Protein AF-0000000075644789 (afdb_homodimer)

Radius of gyration: 30.97 Å; Cα contacts (8 Å, |Δi|>4): 787; chains: 2; bounding box: 62×90×61 Å

Nearest PDB structures (foldseek):
  7mto-assembly1_A-2  TM=7.133E-01  e=7.601E-10  Homo sapiens
  5day-assembly1_A  TM=6.986E-01  e=4.127E-08  Arabidopsis thaliana
  6jqv-assembly1_A  TM=7.236E-01  e=5.049E-07  Arabidopsis thaliana
  7c7x-assembly1_F  TM=6.846E-01  e=8.135E-07  Arabidopsis thaliana
  5day-assembly1_B  TM=6.355E-01  e=7.220E-07  Arabidopsis thaliana

Solvent-accessible surface area (backbone atoms only — not comparable to full-atom values): 29144 Å² total; per-residue (Å²): 92,59,66,20,50,55,41,39,48,53,44,15,69,44,58,64,29,33,19,46,43,51,40,26,42,48,38,50,46,52,52,51,51,51,51,51,50,51,51,52,52,51,51,52,51,53,49,49,52,49,52,50,50,52,50,51,49,36,29,34,39,66,22,78,41,65,72,51,77,88,40,40,39,78,79,47,68,79,67,51,79,65,79,52,40,78,48,73,68,15,41,82,40,46,53,40,47,22,39,57,61,40,87,74,46,40,84,38,54,39,79,82,42,46,70,61,38,45,37,35,55,43,69,49,75,43,77,54,44,84,94,60,33,39,38,30,39,39,40,32,35,53,93,59,86,47,39,75,61,47,62,51,42,38,35,40,35,29,54,53,71,39,77,78,46,73,44,37,37,87,78,54,53,31,90,94,39,48,61,49,81,73,30,85,64,31,45,69,42,72,23,38,57,64,73,61,76,54,92,47,64,68,58,29,50,51,52,50,51,54,51,46,50,53,54,48,43,41,63,72,45,43,56,79,36,35,59,44,32,50,60,47,44,89,58,94,68,86,46,72,66,63,50,51,53,49,50,35,14,48,61,49,40,79,78,72,48,74,66,54,48,52,50,52,38,48,49,61,70,67,102,92,60,68,20,50,54,43,39,47,53,44,16,69,44,57,65,34,36,18,47,41,49,41,23,42,49,36,51,46,53,51,53,53,50,50,52,52,52,52,53,52,51,52,52,50,52,51,50,52,48,52,51,50,52,50,51,48,37,29,34,38,63,22,78,41,65,71,52,79,88,42,41,40,78,82,48,67,79,68,51,78,65,79,52,42,76,44,75,46,25,40,84,41,48,55,40,47,24,40,56,60,38,87,74,47,40,84,39,54,41,79,81,43,46,70,61,37,44,38,36,54,43,68,48,76,43,76,53,44,83,95,60,33,37,38,31,41,39,39,32,35,52,93,59,87,46,38,73,62,48,64,50,42,36,37,38,36,30,54,55,70,38,75,79,46,72,46,36,36,86,77,54,53,32,92,94,39,48,62,48,82,75,30,86,67,30,44,69,43,72,24,36,59,63,70,59,76,52,91,48,64,69,59,30,51,50,52,52,50,54,51,46,50,52,53,47,43,41,63,71,45,42,55,81,35,36,58,44,33,52,60,46,44,91,59,92,68,87,46,71,67,62,52,49,55,48,51,36,13,46,62,50,39,76,80,74,47,73,67,57,50,52,49,52,36,47,50,62,69,69,101

Organism: Culex quinquefasciatus (NCBI:txid7176)

pLDDT: mean 86.49, std 12.91, range [35.34, 98.69]

Structure (mmCIF, N/CA/C/O backbone):
data_AF-0000000075644789-model_v1
#
loop_
_entity.id
_entity.type
_entity.pdbx_description
1 polymer 'Nucleosome assembly protein'
#
loop_
_atom_site.group_PDB
_atom_site.id
_atom_site.type_symbol
_atom_site.label_atom_id
_atom_site.label_alt_id
_atom_site.label_comp_id
_atom_site.label_asym_id
_atom_site.label_entity_id
_atom_site.label_seq_id
_atom_site.pdbx_PDB_ins_code
_atom_site.Cartn_x
_atom_site.Cartn_y
_atom_site.Cartn_z
_atom_site.occupancy
_atom_site.B_iso_or_equiv
_atom_site.auth_seq_id
_atom_site.auth_comp_id
_atom_site.auth_asym_id
_atom_site.auth_atom_id
_atom_site.pdbx_PDB_model_num
ATOM 1 N N . MET A 1 1 ? 7.707 -31.969 5.105 1 61.94 1 MET A N 1
ATOM 2 C CA . MET A 1 1 ? 9.008 -32.469 4.676 1 61.94 1 MET A CA 1
ATOM 3 C C . MET A 1 1 ? 8.859 -33.688 3.773 1 61.94 1 MET A C 1
ATOM 5 O O . MET A 1 1 ? 9.602 -33.844 2.799 1 61.94 1 MET A O 1
ATOM 9 N N . GLU A 1 2 ? 7.863 -34.5 4.125 1 62 2 GLU A N 1
ATOM 10 C CA . GLU A 1 2 ? 7.695 -35.656 3.277 1 62 2 GLU A CA 1
ATOM 11 C C . GLU A 1 2 ? 7.336 -35.281 1.848 1 62 2 GLU A C 1
ATOM 13 O O . GLU A 1 2 ? 7.871 -35.844 0.89 1 62 2 GLU A O 1
ATOM 18 N N . SER A 1 3 ? 6.465 -34.25 1.829 1 75.19 3 SER A N 1
ATOM 19 C CA . SER A 1 3 ? 6.047 -33.812 0.506 1 75.19 3 SER A CA 1
ATOM 20 C C . SER A 1 3 ? 7.211 -33.188 -0.258 1 75.19 3 SER A C 1
ATOM 22 O O . SER A 1 3 ? 7.355 -33.406 -1.464 1 75.19 3 SER A O 1
ATOM 24 N N . LYS A 1 4 ? 8.125 -32.625 0.445 1 82 4 LYS A N 1
ATOM 25 C CA . LYS A 1 4 ? 9.297 -32 -0.179 1 82 4 LYS A CA 1
ATOM 26 C C . LYS A 1 4 ? 10.258 -33.062 -0.702 1 82 4 LYS A C 1
ATOM 28 O O . LYS A 1 4 ? 10.758 -32.969 -1.824 1 82 4 LYS A O 1
ATOM 33 N N . ILE A 1 5 ? 10.383 -34.031 0.135 1 81.81 5 ILE A N 1
ATOM 34 C CA . ILE A 1 5 ? 11.312 -35.094 -0.232 1 81.81 5 ILE A CA 1
ATOM 35 C C . ILE A 1 5 ? 10.797 -35.844 -1.461 1 81.81 5 ILE A C 1
ATOM 37 O O . ILE A 1 5 ? 11.547 -36.094 -2.396 1 81.81 5 ILE A O 1
ATOM 41 N N . THR A 1 6 ? 9.539 -36.156 -1.434 1 86.5 6 THR A N 1
ATOM 42 C CA . THR A 1 6 ? 8.93 -36.844 -2.57 1 86.5 6 THR A CA 1
ATOM 43 C C . THR A 1 6 ? 9.062 -36 -3.836 1 86.5 6 THR A C 1
ATOM 45 O O . THR A 1 6 ? 9.375 -36.531 -4.906 1 86.5 6 THR A O 1
ATOM 48 N N . GLN A 1 7 ? 8.883 -34.75 -3.682 1 89.69 7 GLN A N 1
ATOM 49 C CA . GLN A 1 7 ? 8.977 -33.844 -4.82 1 89.69 7 GLN A CA 1
ATOM 50 C C . GLN A 1 7 ? 10.406 -33.781 -5.34 1 89.69 7 GLN A C 1
ATOM 52 O O . GLN A 1 7 ? 10.641 -33.781 -6.551 1 89.69 7 GLN A O 1
ATOM 57 N N . LEU A 1 8 ? 11.352 -33.688 -4.496 1 88.81 8 LEU A N 1
ATOM 58 C CA . LEU A 1 8 ? 12.75 -33.594 -4.902 1 88.81 8 LEU A CA 1
ATOM 59 C C . LEU A 1 8 ? 13.211 -34.875 -5.59 1 88.81 8 LEU A C 1
ATOM 61 O O . LEU A 1 8 ? 14.016 -34.844 -6.527 1 88.81 8 LEU A O 1
ATOM 65 N N . LYS A 1 9 ? 12.641 -35.938 -5.113 1 89.12 9 LYS A N 1
ATOM 66 C CA . LYS A 1 9 ? 12.938 -37.219 -5.781 1 89.12 9 LYS A CA 1
ATOM 67 C C . LYS A 1 9 ? 12.391 -37.219 -7.203 1 89.12 9 LYS A C 1
ATOM 69 O O . LYS A 1 9 ? 13.055 -37.688 -8.125 1 89.12 9 LYS A O 1
ATOM 74 N N . ARG A 1 10 ? 11.234 -36.75 -7.277 1 91.62 10 ARG A N 1
ATOM 75 C CA . ARG A 1 10 ? 10.625 -36.656 -8.602 1 91.62 10 ARG A CA 1
ATOM 76 C C . ARG A 1 10 ? 11.453 -35.75 -9.523 1 91.62 10 ARG A C 1
ATOM 78 O O . ARG A 1 10 ? 11.703 -36.094 -10.68 1 91.62 10 ARG A O 1
ATOM 85 N N . ILE A 1 11 ? 11.914 -34.75 -9.055 1 91 11 ILE A N 1
ATOM 86 C CA . ILE A 1 11 ? 12.711 -33.812 -9.836 1 91 11 ILE A CA 1
ATOM 87 C C . ILE A 1 11 ? 14.023 -34.469 -10.266 1 91 11 ILE A C 1
ATOM 89 O O . ILE A 1 11 ? 14.453 -34.312 -11.406 1 91 11 ILE A O 1
ATOM 93 N N . ALA A 1 12 ? 14.578 -35.188 -9.398 1 89.5 12 ALA A N 1
ATOM 94 C CA . ALA A 1 12 ? 15.844 -35.844 -9.688 1 89.5 12 ALA A CA 1
ATOM 95 C C . ALA A 1 12 ? 15.688 -36.844 -10.82 1 89.5 12 ALA A C 1
ATOM 97 O O . ALA A 1 12 ? 16.656 -37.156 -11.531 1 89.5 12 ALA A O 1
ATOM 98 N N . SER A 1 13 ? 14.484 -37.344 -10.945 1 90.88 13 SER A N 1
ATOM 99 C CA . SER A 1 13 ? 14.242 -38.375 -11.945 1 90.88 13 SER A CA 1
ATOM 100 C C . SER A 1 13 ? 13.938 -37.781 -13.312 1 90.88 13 SER A C 1
ATOM 102 O O . SER A 1 13 ? 13.883 -38.469 -14.312 1 90.88 13 SER A O 1
ATOM 104 N N . LEU A 1 14 ? 13.742 -36.531 -13.398 1 89.62 14 LEU A N 1
ATOM 105 C CA . LEU A 1 14 ? 13.414 -35.844 -14.648 1 89.62 14 LEU A CA 1
ATOM 106 C C . LEU A 1 14 ? 14.648 -35.719 -15.539 1 89.62 14 LEU A C 1
ATOM 108 O O . LEU A 1 14 ? 15.781 -35.844 -15.062 1 89.62 14 LEU A O 1
ATOM 112 N N . PRO A 1 15 ? 14.391 -35.562 -16.891 1 88.06 15 PRO A N 1
ATOM 113 C CA . PRO A 1 15 ? 15.516 -35.344 -17.797 1 88.06 15 PRO A CA 1
ATOM 114 C C . PRO A 1 15 ? 16.344 -34.094 -17.422 1 88.06 15 PRO A C 1
ATOM 116 O O . PRO A 1 15 ? 15.82 -33.156 -16.812 1 88.06 15 PRO A O 1
ATOM 119 N N . ALA A 1 16 ? 17.578 -34.094 -17.781 1 84.62 16 ALA A N 1
ATOM 120 C CA . ALA A 1 16 ? 18.547 -33.094 -17.391 1 84.62 16 ALA A CA 1
ATOM 121 C C . ALA A 1 16 ? 18.078 -31.688 -17.812 1 84.62 16 ALA A C 1
ATOM 123 O O . ALA A 1 16 ? 18.281 -30.719 -17.078 1 84.62 16 ALA A O 1
ATOM 124 N N . ASN A 1 17 ? 17.516 -31.594 -19 1 86.12 17 ASN A N 1
ATOM 125 C CA . ASN A 1 17 ? 17.078 -30.297 -19.484 1 86.12 17 ASN A CA 1
ATOM 126 C C . ASN A 1 17 ? 15.945 -29.734 -18.609 1 86.12 17 ASN A C 1
ATOM 128 O O . ASN A 1 17 ? 15.891 -28.531 -18.359 1 86.12 17 ASN A O 1
ATOM 132 N N . ILE A 1 18 ? 15.07 -30.625 -18.141 1 91.62 18 ILE A N 1
ATOM 133 C CA . ILE A 1 18 ? 13.969 -30.188 -17.297 1 91.62 18 ILE A CA 1
ATOM 134 C C . ILE A 1 18 ? 14.492 -29.812 -15.914 1 91.62 18 ILE A C 1
ATOM 136 O O . ILE A 1 18 ? 14.047 -28.812 -15.328 1 91.62 18 ILE A O 1
ATOM 140 N N . ARG A 1 19 ? 15.445 -30.516 -15.359 1 90.62 19 ARG A N 1
ATOM 141 C CA . ARG A 1 19 ? 16.062 -30.188 -14.086 1 90.62 19 ARG A CA 1
ATOM 142 C C . ARG A 1 19 ? 16.734 -28.828 -14.133 1 90.62 19 ARG A C 1
ATOM 144 O O . ARG A 1 19 ? 16.672 -28.062 -13.172 1 90.62 19 ARG A O 1
ATOM 151 N N . THR A 1 20 ? 17.344 -28.578 -15.258 1 88.81 20 THR A N 1
ATOM 152 C CA . THR A 1 20 ? 17.984 -27.281 -15.445 1 88.81 20 THR A CA 1
ATOM 153 C C . THR A 1 20 ? 16.938 -26.156 -15.414 1 88.81 20 THR A C 1
ATOM 155 O O . THR A 1 20 ? 17.188 -25.094 -14.844 1 88.81 20 THR A O 1
ATOM 158 N N . ASN A 1 21 ? 15.812 -26.422 -16.109 1 92.94 21 ASN A N 1
ATOM 159 C CA . ASN A 1 21 ? 14.719 -25.453 -16.078 1 92.94 21 ASN A CA 1
ATOM 160 C C . ASN A 1 21 ? 14.242 -25.188 -14.648 1 92.94 21 ASN A C 1
ATOM 162 O O . ASN A 1 21 ? 13.992 -24.047 -14.273 1 92.94 21 ASN A O 1
ATOM 166 N N . VAL A 1 22 ? 14.172 -26.266 -13.852 1 93.94 22 VAL A N 1
ATOM 167 C CA . VAL A 1 22 ? 13.719 -26.125 -12.477 1 93.94 22 VAL A CA 1
ATOM 168 C C . VAL A 1 22 ? 14.75 -25.344 -11.672 1 93.94 22 VAL A C 1
ATOM 170 O O . VAL A 1 22 ? 14.383 -24.484 -10.859 1 93.94 22 VAL A O 1
ATOM 173 N N . ALA A 1 23 ? 15.984 -25.609 -11.883 1 91.69 23 ALA A N 1
ATOM 174 C CA . ALA A 1 23 ? 17.047 -24.859 -11.211 1 91.69 23 ALA A CA 1
ATOM 175 C C . ALA A 1 23 ? 16.969 -23.375 -11.562 1 91.69 23 ALA A C 1
ATOM 177 O O . ALA A 1 23 ? 17.156 -22.516 -10.695 1 91.69 23 ALA A O 1
ATOM 178 N N . ALA A 1 24 ? 16.734 -23.109 -12.812 1 93.5 24 ALA A N 1
ATOM 179 C CA . ALA A 1 24 ? 16.594 -21.734 -13.258 1 93.5 24 ALA A CA 1
ATOM 180 C C . ALA A 1 24 ? 15.406 -21.047 -12.562 1 93.5 24 ALA A C 1
ATOM 182 O O . ALA A 1 24 ? 15.492 -19.875 -12.18 1 93.5 24 ALA A O 1
ATOM 183 N N . LEU A 1 25 ? 14.297 -21.781 -12.414 1 96.25 25 LEU A N 1
ATOM 184 C CA . LEU A 1 25 ? 13.117 -21.25 -11.734 1 96.25 25 LEU A CA 1
ATOM 185 C C . LEU A 1 25 ? 13.438 -20.938 -10.273 1 96.25 25 LEU A C 1
ATOM 187 O O . LEU A 1 25 ? 12.961 -19.938 -9.734 1 96.25 25 LEU A O 1
ATOM 191 N N . ARG A 1 26 ? 14.211 -21.766 -9.711 1 93.62 26 ARG A N 1
ATOM 192 C CA . ARG A 1 26 ? 14.602 -21.547 -8.32 1 93.62 26 ARG A CA 1
ATOM 193 C C . ARG A 1 26 ? 15.391 -20.25 -8.172 1 93.62 26 ARG A C 1
ATOM 195 O O . ARG A 1 26 ? 15.125 -19.453 -7.266 1 93.62 26 ARG A O 1
ATOM 202 N N . LYS A 1 27 ? 16.375 -20.094 -9.016 1 93.19 27 LYS A N 1
ATOM 203 C CA . LYS A 1 27 ? 17.156 -18.844 -8.969 1 93.19 27 LYS A CA 1
ATOM 204 C C . LYS A 1 27 ? 16.266 -17.641 -9.203 1 93.19 27 LYS A C 1
ATOM 206 O O . LYS A 1 27 ? 16.391 -16.625 -8.516 1 93.19 27 LYS A O 1
ATOM 211 N N . LEU A 1 28 ? 15.422 -17.766 -10.18 1 95.75 28 LEU A N 1
ATOM 212 C CA . LEU A 1 28 ? 14.484 -16.688 -10.477 1 95.75 28 LEU A CA 1
ATOM 213 C C . LEU A 1 28 ? 13.641 -16.359 -9.258 1 95.75 28 LEU A C 1
ATOM 215 O O . LEU A 1 28 ? 13.422 -15.18 -8.945 1 95.75 28 LEU A O 1
ATOM 219 N N . HIS A 1 29 ? 13.148 -17.359 -8.562 1 94.5 29 HIS A N 1
ATOM 220 C CA . HIS A 1 29 ? 12.352 -17.156 -7.355 1 94.5 29 HIS A CA 1
ATOM 221 C C . HIS A 1 29 ? 13.156 -16.438 -6.281 1 94.5 29 HIS A C 1
ATOM 223 O O . HIS A 1 29 ? 12.633 -15.531 -5.613 1 94.5 29 HIS A O 1
ATOM 229 N N . LEU A 1 30 ? 14.375 -16.797 -6.09 1 91.88 30 LEU A N 1
ATOM 230 C CA . LEU A 1 30 ? 15.227 -16.141 -5.102 1 91.88 30 LEU A CA 1
ATOM 231 C C . LEU A 1 30 ? 15.391 -14.664 -5.434 1 91.88 30 LEU A C 1
ATOM 233 O O . LEU A 1 30 ? 15.398 -13.82 -4.535 1 91.88 30 LEU A O 1
ATOM 237 N N . ASP A 1 31 ? 15.539 -14.391 -6.703 1 92.44 31 ASP A N 1
ATOM 238 C CA . ASP A 1 31 ? 15.633 -13 -7.137 1 92.44 31 ASP A CA 1
ATOM 239 C C . ASP A 1 31 ? 14.344 -12.234 -6.812 1 92.44 31 ASP A C 1
ATOM 241 O O . ASP A 1 31 ? 14.398 -11.078 -6.387 1 92.44 31 ASP A O 1
ATOM 245 N N . MET A 1 32 ? 13.234 -12.875 -7.012 1 93.38 32 MET A N 1
ATOM 246 C CA . MET A 1 32 ? 11.945 -12.258 -6.727 1 93.38 32 MET A CA 1
ATOM 247 C C . MET A 1 32 ? 11.805 -11.961 -5.234 1 93.38 32 MET A C 1
ATOM 249 O O . MET A 1 32 ? 11.336 -10.883 -4.855 1 93.38 32 MET A O 1
ATOM 253 N N . VAL A 1 33 ? 12.188 -12.867 -4.406 1 91.81 33 VAL A N 1
ATOM 254 C CA . VAL A 1 33 ? 12.117 -12.711 -2.957 1 91.81 33 VAL A CA 1
ATOM 255 C C . VAL A 1 33 ? 13.023 -11.562 -2.512 1 91.81 33 VAL A C 1
ATOM 257 O O . VAL A 1 33 ? 12.633 -10.75 -1.665 1 91.81 33 VAL A O 1
ATOM 260 N N . ASP A 1 34 ? 14.164 -11.508 -3.068 1 91.56 34 ASP A N 1
ATOM 261 C CA . ASP A 1 34 ? 15.109 -10.445 -2.738 1 91.56 34 ASP A CA 1
ATOM 262 C C . ASP A 1 34 ? 14.562 -9.078 -3.135 1 91.56 34 ASP A C 1
ATOM 264 O O . ASP A 1 34 ? 14.734 -8.102 -2.404 1 91.56 34 ASP A O 1
ATOM 268 N N . ASN A 1 35 ? 14 -9.062 -4.305 1 92.5 35 ASN A N 1
ATOM 269 C CA . ASN A 1 35 ? 13.391 -7.816 -4.754 1 92.5 35 ASN A CA 1
ATOM 270 C C . ASN A 1 35 ? 12.266 -7.383 -3.828 1 92.5 35 ASN A C 1
ATOM 272 O O . ASN A 1 35 ? 12.117 -6.195 -3.535 1 92.5 35 ASN A O 1
ATOM 276 N N . ASP A 1 36 ? 11.492 -8.305 -3.389 1 91.25 36 ASP A N 1
ATOM 277 C CA . ASP A 1 36 ? 10.398 -7.992 -2.473 1 91.25 36 ASP A CA 1
ATOM 278 C C . ASP A 1 36 ? 10.938 -7.48 -1.136 1 91.25 36 ASP A C 1
ATOM 280 O O . ASP A 1 36 ? 10.375 -6.543 -0.556 1 91.25 36 ASP A O 1
ATOM 284 N N . ARG A 1 37 ? 11.961 -8.117 -0.638 1 91.19 37 ARG A N 1
ATOM 285 C CA . ARG A 1 37 ? 12.594 -7.672 0.599 1 91.19 37 ARG A CA 1
ATOM 286 C C . ARG A 1 37 ? 13.125 -6.25 0.462 1 91.19 37 ARG A C 1
ATOM 288 O O . ARG A 1 37 ? 12.953 -5.426 1.365 1 91.19 37 ARG A O 1
ATOM 295 N N . ARG A 1 38 ? 13.797 -5.961 -0.633 1 90.88 38 ARG A N 1
ATOM 296 C CA . ARG A 1 38 ? 14.328 -4.629 -0.908 1 90.88 38 ARG A CA 1
ATOM 297 C C . ARG A 1 38 ? 13.203 -3.596 -0.949 1 90.88 38 ARG A C 1
ATOM 299 O O . ARG A 1 38 ? 13.352 -2.492 -0.419 1 90.88 38 ARG A O 1
ATOM 306 N N . LYS A 1 39 ? 12.07 -3.959 -1.602 1 90.75 39 LYS A N 1
ATOM 307 C CA . LYS A 1 39 ? 10.906 -3.082 -1.654 1 90.75 39 LYS A CA 1
ATOM 308 C C . LYS A 1 39 ? 10.406 -2.746 -0.252 1 90.75 39 LYS A C 1
ATOM 310 O O . LYS A 1 39 ? 10.18 -1.579 0.069 1 90.75 39 LYS A O 1
ATOM 315 N N . ASN A 1 40 ? 10.289 -3.752 0.599 1 90.75 40 ASN A N 1
ATOM 316 C CA . ASN A 1 40 ? 9.781 -3.557 1.952 1 90.75 40 ASN A CA 1
ATOM 317 C C . ASN A 1 40 ? 10.727 -2.707 2.793 1 90.75 40 ASN A C 1
ATOM 319 O O . ASN A 1 40 ? 10.289 -1.842 3.551 1 90.75 40 ASN A O 1
ATOM 323 N N . GLU A 1 41 ? 11.969 -2.945 2.65 1 91.88 41 GLU A N 1
ATOM 324 C CA . GLU A 1 41 ? 12.969 -2.176 3.385 1 91.88 41 GLU A CA 1
ATOM 325 C C . GLU A 1 41 ? 12.953 -0.709 2.965 1 91.88 41 GLU A C 1
ATOM 327 O O . GLU A 1 41 ? 13.016 0.185 3.811 1 91.88 41 GLU A O 1
ATOM 332 N N . LEU A 1 42 ? 12.938 -0.531 1.748 1 90.06 42 LEU A N 1
ATOM 333 C CA . LEU A 1 42 ? 12.906 0.832 1.227 1 90.06 42 LEU A CA 1
ATOM 334 C C . LEU A 1 42 ? 11.641 1.557 1.679 1 90.06 42 LEU A C 1
ATOM 336 O O . LEU A 1 42 ? 11.695 2.732 2.045 1 90.06 42 LEU A O 1
ATOM 340 N N . GLU A 1 43 ? 10.484 0.861 1.665 1 89 43 GLU A N 1
ATOM 341 C CA . GLU A 1 43 ? 9.227 1.454 2.123 1 89 43 GLU A CA 1
ATOM 342 C C . GLU A 1 43 ? 9.305 1.828 3.602 1 89 43 GLU A C 1
ATOM 344 O O . GLU A 1 43 ? 8.812 2.883 4.004 1 89 43 GLU A O 1
ATOM 349 N N . LEU A 1 44 ? 9.906 1.016 4.355 1 90.88 44 LEU A N 1
ATOM 350 C CA . LEU A 1 44 ? 10.07 1.292 5.777 1 90.88 44 LEU A CA 1
ATOM 351 C C . LEU A 1 44 ? 10.969 2.51 5.992 1 90.88 44 LEU A C 1
ATOM 353 O O . LEU A 1 44 ? 10.664 3.365 6.828 1 90.88 44 LEU A O 1
ATOM 357 N N . ASP A 1 45 ? 12.023 2.584 5.242 1 92.88 45 ASP A N 1
ATOM 358 C CA . ASP A 1 45 ? 12.945 3.711 5.355 1 92.88 45 ASP A CA 1
ATOM 359 C C . ASP A 1 45 ? 12.258 5.02 4.977 1 92.88 45 ASP A C 1
ATOM 361 O O . ASP A 1 45 ? 12.414 6.031 5.66 1 92.88 45 ASP A O 1
ATOM 365 N N . LEU A 1 46 ? 11.539 4.98 3.943 1 91.88 46 LEU A N 1
ATOM 366 C CA . LEU A 1 46 ? 10.867 6.191 3.477 1 91.88 46 LEU A CA 1
ATOM 367 C C . LEU A 1 46 ? 9.773 6.609 4.445 1 91.88 46 LEU A C 1
ATOM 369 O O . LEU A 1 46 ? 9.531 7.805 4.645 1 91.88 46 LEU A O 1
ATOM 373 N N . ARG A 1 47 ? 9.125 5.695 5.035 1 90.5 47 ARG A N 1
ATOM 374 C CA . ARG A 1 47 ? 8.141 5.996 6.07 1 90.5 47 ARG A CA 1
ATOM 375 C C . ARG A 1 47 ? 8.797 6.676 7.27 1 90.5 47 ARG A C 1
ATOM 377 O O . ARG A 1 47 ? 8.258 7.641 7.812 1 90.5 47 ARG A O 1
ATOM 384 N N . ARG A 1 48 ? 9.922 6.156 7.66 1 94.06 48 ARG A N 1
ATOM 385 C CA . ARG A 1 48 ? 10.664 6.758 8.766 1 94.06 48 ARG A CA 1
ATOM 386 C C . ARG A 1 48 ? 11.07 8.188 8.43 1 94.06 48 ARG A C 1
ATOM 388 O O . ARG A 1 48 ? 10.953 9.086 9.273 1 94.06 48 ARG A O 1
ATOM 395 N N . LEU A 1 49 ? 11.516 8.375 7.242 1 94.38 49 LEU A N 1
ATOM 396 C CA . LEU A 1 49 ? 11.891 9.719 6.809 1 94.38 49 LEU A CA 1
ATOM 397 C C . LEU A 1 49 ? 10.695 10.664 6.855 1 94.38 49 LEU A C 1
ATOM 399 O O . LEU A 1 49 ? 10.836 11.82 7.242 1 94.38 49 LEU A O 1
ATOM 403 N N . TYR A 1 50 ? 9.562 10.172 6.445 1 94.25 50 TYR A N 1
ATOM 404 C CA . TYR A 1 50 ? 8.344 10.969 6.5 1 94.25 50 TYR A CA 1
ATOM 405 C C . TYR A 1 50 ? 8 11.344 7.934 1 94.25 50 TYR A C 1
ATOM 407 O O . TYR A 1 50 ? 7.695 12.508 8.227 1 94.25 50 TYR A O 1
ATOM 415 N N . GLU A 1 51 ? 8.07 10.406 8.773 1 94.25 51 GLU A N 1
ATOM 416 C CA . GLU A 1 51 ? 7.781 10.648 10.188 1 94.25 51 GLU A CA 1
ATOM 417 C C . GLU A 1 51 ? 8.75 11.672 10.773 1 94.25 51 GLU A C 1
ATOM 419 O O . GLU A 1 51 ? 8.344 12.555 11.531 1 94.25 51 GLU A O 1
ATOM 424 N N . ASP A 1 52 ? 9.984 11.555 10.438 1 96.62 52 ASP A N 1
ATOM 425 C CA . ASP A 1 52 ? 11 12.5 10.891 1 96.62 52 ASP A CA 1
ATOM 426 C C . ASP A 1 52 ? 10.695 13.914 10.391 1 96.62 52 ASP A C 1
ATOM 428 O O . ASP A 1 52 ? 10.875 14.891 11.125 1 96.62 52 ASP A O 1
ATOM 432 N N . SER A 1 53 ? 10.273 13.945 9.195 1 96.75 53 SER A N 1
ATOM 433 C CA . SER A 1 53 ? 9.938 15.242 8.609 1 96.75 53 SER A CA 1
ATOM 434 C C . SER A 1 53 ? 8.742 15.867 9.312 1 96.75 53 SER A C 1
ATOM 436 O O . SER A 1 53 ? 8.711 17.078 9.547 1 96.75 53 SER A O 1
ATOM 438 N N . CYS A 1 54 ? 7.785 15.086 9.617 1 96.81 54 CYS A N 1
ATOM 439 C CA . CYS A 1 54 ? 6.625 15.586 10.344 1 96.81 54 CYS A CA 1
ATOM 440 C C . CYS A 1 54 ? 7.02 16.094 11.727 1 96.81 54 CYS A C 1
ATOM 442 O O . CYS A 1 54 ? 6.531 17.125 12.18 1 96.81 54 CYS A O 1
ATOM 444 N N . GLU A 1 55 ? 7.906 15.352 12.344 1 97.12 55 GLU A N 1
ATOM 445 C CA . GLU A 1 55 ? 8.391 15.773 13.656 1 97.12 55 GLU A CA 1
ATOM 446 C C . GLU A 1 55 ? 9.172 17.078 13.555 1 97.12 55 GLU A C 1
ATOM 448 O O . GLU A 1 55 ? 9.008 17.969 14.391 1 97.12 55 GLU A O 1
ATOM 453 N N . LYS A 1 56 ? 10.016 17.188 12.633 1 97.12 56 LYS A N 1
ATOM 454 C CA . LYS A 1 56 ? 10.758 18.422 12.414 1 97.12 56 LYS A CA 1
ATOM 455 C C . LYS A 1 56 ? 9.812 19.578 12.141 1 97.12 56 LYS A C 1
ATOM 457 O O . LYS A 1 56 ? 10.039 20.703 12.625 1 97.12 56 LYS A O 1
ATOM 462 N N . ARG A 1 57 ? 8.766 19.344 11.344 1 97.94 57 ARG A N 1
ATOM 463 C CA . ARG A 1 57 ? 7.754 20.359 11.102 1 97.94 57 ARG A CA 1
ATOM 464 C C . ARG A 1 57 ? 7.133 20.844 12.414 1 97.94 57 ARG A C 1
ATOM 466 O O . ARG A 1 57 ? 7.02 22.047 12.656 1 97.94 57 ARG A O 1
ATOM 473 N N . ARG A 1 58 ? 6.762 19.906 13.219 1 97.44 58 ARG A N 1
ATOM 474 C CA . ARG A 1 58 ? 6.191 20.219 14.523 1 97.44 58 ARG A CA 1
ATOM 475 C C . ARG A 1 58 ? 7.145 21.094 15.336 1 97.44 58 ARG A C 1
ATOM 477 O O . ARG A 1 58 ? 6.727 22.094 15.938 1 97.44 58 ARG A O 1
ATOM 484 N N . GLN A 1 59 ? 8.383 20.781 15.367 1 96.75 59 GLN A N 1
ATOM 485 C CA . GLN A 1 59 ? 9.383 21.5 16.156 1 96.75 59 GLN A CA 1
ATOM 486 C C . GLN A 1 59 ? 9.57 22.922 15.641 1 96.75 59 GLN A C 1
ATOM 488 O O . GLN A 1 59 ? 9.703 23.859 16.422 1 96.75 59 GLN A O 1
ATOM 493 N N . ILE A 1 60 ? 9.57 23.094 14.383 1 95.94 60 ILE A N 1
ATOM 494 C CA . ILE A 1 60 ? 9.703 24.422 13.797 1 95.94 60 ILE A CA 1
ATOM 495 C C . ILE A 1 60 ? 8.461 25.25 14.109 1 95.94 60 ILE A C 1
ATOM 497 O O . ILE A 1 60 ? 8.562 26.406 14.508 1 95.94 60 ILE A O 1
ATOM 501 N N . VAL A 1 61 ? 7.348 24.656 13.953 1 96.75 61 VAL A N 1
ATOM 502 C CA . VAL A 1 61 ? 6.078 25.344 14.164 1 96.75 61 VAL A CA 1
ATOM 503 C C . VAL A 1 61 ? 5.953 25.766 15.625 1 96.75 61 VAL A C 1
ATOM 505 O O . VAL A 1 61 ? 5.473 26.875 15.914 1 96.75 61 VAL A O 1
ATOM 508 N N . THR A 1 62 ? 6.422 24.938 16.531 1 95.25 62 THR A N 1
ATOM 509 C CA . THR A 1 62 ? 6.285 25.219 17.953 1 95.25 62 THR A CA 1
ATOM 510 C C . THR A 1 62 ? 7.426 26.109 18.438 1 95.25 62 THR A C 1
ATOM 512 O O . THR A 1 62 ? 7.367 26.672 19.531 1 95.25 62 THR A O 1
ATOM 515 N N . GLY A 1 63 ? 8.469 26.188 17.656 1 93.5 63 GLY A N 1
ATOM 516 C CA . GLY A 1 63 ? 9.617 27 18.031 1 93.5 63 GLY A CA 1
ATOM 517 C C . GLY A 1 63 ? 10.648 26.234 18.844 1 93.5 63 GLY A C 1
ATOM 518 O O . GLY A 1 63 ? 11.617 26.812 19.344 1 93.5 63 GLY A O 1
ATOM 519 N N . SER A 1 64 ? 10.516 24.953 18.969 1 93.19 64 SER A N 1
ATOM 520 C CA . SER A 1 64 ? 11.438 24.156 19.75 1 93.19 64 SER A CA 1
ATOM 521 C C . SER A 1 64 ? 12.703 23.844 18.953 1 93.19 64 SER A C 1
ATOM 523 O O . SER A 1 64 ? 13.695 23.359 19.516 1 93.19 64 SER A O 1
ATOM 525 N N . TYR A 1 65 ? 12.695 24.156 17.703 1 93.06 65 TYR A N 1
ATOM 526 C CA . TYR A 1 65 ? 13.859 24.031 16.844 1 93.06 65 TYR A CA 1
ATOM 527 C C . TYR A 1 65 ? 14.086 25.297 16.047 1 93.06 65 TYR A C 1
ATOM 529 O O . TYR A 1 65 ? 13.141 25.859 15.484 1 93.06 65 TYR A O 1
ATOM 537 N N . VAL A 1 66 ? 15.234 25.75 16.094 1 89.56 66 VAL A N 1
ATOM 538 C CA . VAL A 1 66 ? 15.617 26.906 15.305 1 89.56 66 VAL A CA 1
ATOM 539 C C . VAL A 1 66 ? 16.312 26.453 14.023 1 89.56 66 VAL A C 1
ATOM 541 O O . VAL A 1 66 ? 17.391 25.844 14.078 1 89.56 66 VAL A O 1
ATOM 544 N N . PRO A 1 67 ? 15.703 26.703 12.836 1 91.25 67 PRO A N 1
ATOM 545 C CA . PRO A 1 67 ? 16.297 26.266 11.57 1 91.25 67 PRO A CA 1
ATOM 546 C C . PRO A 1 67 ? 17.719 26.766 11.375 1 91.25 67 PRO A C 1
ATOM 548 O O . PRO A 1 67 ? 18.047 27.891 11.766 1 91.25 67 PRO A O 1
ATOM 551 N N . LYS A 1 68 ? 18.531 25.891 10.781 1 87.75 68 LYS A N 1
ATOM 552 C CA . LYS A 1 68 ? 19.906 26.203 10.398 1 87.75 68 LYS A CA 1
ATOM 553 C C . LYS A 1 68 ? 19.984 26.562 8.914 1 87.75 68 LYS A C 1
ATOM 555 O O . LYS A 1 68 ? 19.016 26.406 8.172 1 87.75 68 LYS A O 1
ATOM 560 N N . LEU A 1 69 ? 21.109 27.016 8.57 1 84.44 69 LEU A N 1
ATOM 561 C CA . LEU A 1 69 ? 21.312 27.406 7.18 1 84.44 69 LEU A CA 1
ATOM 562 C C . LEU A 1 69 ? 21.016 26.25 6.23 1 84.44 69 LEU A C 1
ATOM 564 O O . LEU A 1 69 ? 20.453 26.469 5.152 1 84.44 69 LEU A O 1
ATOM 568 N N . ALA A 1 70 ? 21.391 25.078 6.621 1 87.56 70 ALA A N 1
ATOM 569 C CA . ALA A 1 70 ? 21.188 23.891 5.801 1 87.56 70 ALA A CA 1
ATOM 570 C C . ALA A 1 70 ? 19.703 23.594 5.648 1 87.56 70 ALA A C 1
ATOM 572 O O . ALA A 1 70 ? 19.297 22.859 4.734 1 87.56 70 ALA A O 1
ATOM 573 N N . ASP A 1 71 ? 18.875 24.172 6.523 1 91.94 71 ASP A N 1
ATOM 574 C CA . ASP A 1 71 ? 17.438 23.922 6.508 1 91.94 71 ASP A CA 1
ATOM 575 C C . ASP A 1 71 ? 16.719 24.891 5.566 1 91.94 71 ASP A C 1
ATOM 577 O O . ASP A 1 71 ? 15.523 24.766 5.332 1 91.94 71 ASP A O 1
ATOM 581 N N . LEU A 1 72 ? 17.406 25.812 4.996 1 88.94 72 LEU A N 1
ATOM 582 C CA . LEU A 1 72 ? 16.766 26.875 4.227 1 88.94 72 LEU A CA 1
ATOM 583 C C . LEU A 1 72 ? 16.922 26.625 2.729 1 88.94 72 LEU A C 1
ATOM 585 O O . LEU A 1 72 ? 17.906 26 2.297 1 88.94 72 LEU A O 1
ATOM 589 N N . PRO A 1 73 ? 15.945 27.109 1.979 1 85.44 73 PRO A N 1
ATOM 590 C CA . PRO A 1 73 ? 16.062 26.969 0.527 1 85.44 73 PRO A CA 1
ATOM 591 C C . PRO A 1 73 ? 17.25 27.75 -0.04 1 85.44 73 PRO A C 1
ATOM 593 O O . PRO A 1 73 ? 17.609 28.797 0.489 1 85.44 73 PRO A O 1
ATOM 596 N N . GLU A 1 74 ? 17.812 27.219 -1.118 1 75.75 74 GLU A N 1
ATOM 597 C CA . GLU A 1 74 ? 19 27.812 -1.731 1 75.75 74 GLU A CA 1
ATOM 598 C C . GLU A 1 74 ? 18.719 29.266 -2.141 1 75.75 74 GLU A C 1
ATOM 600 O O . GLU A 1 74 ? 19.578 30.125 -1.983 1 75.75 74 GLU A O 1
ATOM 605 N N . GLY A 1 75 ? 17.594 29.562 -2.654 1 70.69 75 GLY A N 1
ATOM 606 C CA . GLY A 1 75 ? 17.266 30.906 -3.082 1 70.69 75 GLY A CA 1
ATOM 607 C C . GLY A 1 75 ? 17.172 31.891 -1.934 1 70.69 75 GLY A C 1
ATOM 608 O O . GLY A 1 75 ? 17.391 33.094 -2.119 1 70.69 75 GLY A O 1
ATOM 609 N N . TYR A 1 76 ? 16.875 31.438 -0.747 1 70.31 76 TYR A N 1
ATOM 610 C CA . TYR A 1 76 ? 16.719 32.25 0.444 1 70.31 76 TYR A CA 1
ATOM 611 C C . TYR A 1 76 ? 18.078 32.656 1.026 1 70.31 76 TYR A C 1
ATOM 613 O O . TYR A 1 76 ? 18.234 33.719 1.585 1 70.31 76 TYR A O 1
ATOM 621 N N . LEU A 1 77 ? 19.016 31.781 1.008 1 65.81 77 LEU A N 1
ATOM 622 C CA . LEU A 1 77 ? 20.312 32 1.616 1 65.81 77 LEU A CA 1
ATOM 623 C C . LEU A 1 77 ? 20.969 33.281 1.092 1 65.81 77 LEU A C 1
ATOM 625 O O . LEU A 1 77 ? 21.672 33.969 1.826 1 65.81 77 LEU A O 1
ATOM 629 N N . GLY A 1 78 ? 20.656 33.625 -0.043 1 60.44 78 GLY A N 1
ATOM 630 C CA . GLY A 1 78 ? 21.297 34.812 -0.607 1 60.44 78 GLY A CA 1
ATOM 631 C C . GLY A 1 78 ? 20.594 36.094 -0.229 1 60.44 78 GLY A C 1
ATOM 632 O O . GLY A 1 78 ? 21.141 37.188 -0.423 1 60.44 78 GLY A O 1
ATOM 633 N N . MET A 1 79 ? 19.422 36.062 0.384 1 58.44 79 MET A N 1
ATOM 634 C CA . MET A 1 79 ? 18.625 37.281 0.499 1 58.44 79 MET A CA 1
ATOM 635 C C . MET A 1 79 ? 18.5 37.719 1.956 1 58.44 79 MET A C 1
ATOM 637 O O . MET A 1 79 ? 18.094 38.844 2.24 1 58.44 79 MET A O 1
ATOM 641 N N . VAL A 1 80 ? 18.578 36.875 2.957 1 56.53 80 VAL A N 1
ATOM 642 C CA . VAL A 1 80 ? 18.109 37.219 4.297 1 56.53 80 VAL A CA 1
ATOM 643 C C . VAL A 1 80 ? 19.312 37.375 5.227 1 56.53 80 VAL A C 1
ATOM 645 O O . VAL A 1 80 ? 20.344 36.719 5.039 1 56.53 80 VAL A O 1
ATOM 648 N N . ASP A 1 81 ? 19.312 38.531 5.891 1 53.34 81 ASP A N 1
ATOM 649 C CA . ASP A 1 81 ? 20.219 38.781 7.008 1 53.34 81 ASP A CA 1
ATOM 650 C C . ASP A 1 81 ? 20.031 37.75 8.117 1 53.34 81 ASP A C 1
ATOM 652 O O . ASP A 1 81 ? 18.969 37.656 8.719 1 53.34 81 ASP A O 1
ATOM 656 N N . HIS A 1 82 ? 20.672 36.719 8.156 1 53.72 82 HIS A N 1
ATOM 657 C CA . HIS A 1 82 ? 20.625 35.531 9.008 1 53.72 82 HIS A CA 1
ATOM 658 C C . HIS A 1 82 ? 20.828 35.906 10.477 1 53.72 82 HIS A C 1
ATOM 660 O O . HIS A 1 82 ? 20.844 35.031 11.344 1 53.72 82 HIS A O 1
ATOM 666 N N . SER A 1 83 ? 21.219 37.031 10.812 1 51.94 83 SER A N 1
ATOM 667 C CA . SER A 1 83 ? 21.406 37.344 12.227 1 51.94 83 SER A CA 1
ATOM 668 C C . SER A 1 83 ? 20.125 37.125 13.016 1 51.94 83 SER A C 1
ATOM 670 O O . SER A 1 83 ? 20.172 36.75 14.195 1 51.94 83 SER A O 1
ATOM 672 N N . ALA A 1 84 ? 18.906 37.375 12.539 1 53.19 84 ALA A N 1
ATOM 673 C CA . ALA A 1 84 ? 17.641 37.344 13.25 1 53.19 84 ALA A CA 1
ATOM 674 C C . ALA A 1 84 ? 17.141 35.906 13.414 1 53.19 84 ALA A C 1
ATOM 676 O O . ALA A 1 84 ? 16.203 35.656 14.18 1 53.19 84 ALA A O 1
ATOM 677 N N . SER A 1 85 ? 17.734 34.938 12.734 1 55.28 85 SER A N 1
ATOM 678 C CA . SER A 1 85 ? 17.266 33.562 12.664 1 55.28 85 SER A CA 1
ATOM 679 C C . SER A 1 85 ? 17.484 32.844 13.992 1 55.28 85 SER A C 1
ATOM 681 O O . SER A 1 85 ? 17 31.734 14.18 1 55.28 85 SER A O 1
ATOM 683 N N . GLU A 1 86 ? 18.266 33.531 14.875 1 57.03 86 GLU A N 1
ATOM 684 C CA . GLU A 1 86 ? 18.656 32.75 16.047 1 57.03 86 GLU A CA 1
ATOM 685 C C . GLU A 1 86 ? 17.625 32.906 17.172 1 57.03 86 GLU A C 1
ATOM 687 O O . GLU A 1 86 ? 17.859 32.438 18.297 1 57.03 86 GLU A O 1
ATOM 692 N N . GLN A 1 87 ? 16.469 33.5 16.875 1 61 87 GLN A N 1
ATOM 693 C CA . GLN A 1 87 ? 15.547 33.625 18 1 61 87 GLN A CA 1
ATOM 694 C C . GLN A 1 87 ? 14.398 32.625 17.875 1 61 87 GLN A C 1
ATOM 696 O O . GLN A 1 87 ? 13.922 32.344 16.766 1 61 87 GLN A O 1
ATOM 701 N N . PRO A 1 88 ? 14.148 31.922 19.031 1 63.69 88 PRO A N 1
ATOM 702 C CA . PRO A 1 88 ? 13 31.031 19.062 1 63.69 88 PRO A CA 1
ATOM 703 C C . PRO A 1 88 ? 11.68 31.734 18.797 1 63.69 88 PRO A C 1
ATOM 705 O O . PRO A 1 88 ? 11.531 32.906 19.141 1 63.69 88 PRO A O 1
ATOM 708 N N . GLY A 1 89 ? 10.719 31.469 17.828 1 77.38 89 GLY A N 1
ATOM 709 C CA . GLY A 1 89 ? 9.43 32.125 17.688 1 77.38 89 GLY A CA 1
ATOM 710 C C . GLY A 1 89 ? 8.414 31.281 16.938 1 77.38 89 GLY A C 1
ATOM 711 O O . GLY A 1 89 ? 7.234 31.641 16.875 1 77.38 89 GLY A O 1
ATOM 712 N N . GLY A 1 90 ? 8.656 29.969 16.656 1 92.62 90 GLY A N 1
ATOM 713 C CA . GLY A 1 90 ? 7.727 29.094 15.953 1 92.62 90 GLY A CA 1
ATOM 714 C C . GLY A 1 90 ? 7.02 29.781 14.797 1 92.62 90 GLY A C 1
ATOM 715 O O . GLY A 1 90 ? 7.578 30.703 14.18 1 92.62 90 GLY A O 1
ATOM 716 N N . VAL A 1 91 ? 5.848 29.344 14.367 1 95.44 91 VAL A N 1
ATOM 717 C CA . VAL A 1 91 ? 4.969 29.906 13.359 1 95.44 91 VAL A CA 1
ATOM 718 C C . VAL A 1 91 ? 3.557 30.062 13.922 1 95.44 91 VAL A C 1
ATOM 720 O O . VAL A 1 91 ? 2.783 29.109 13.945 1 95.44 91 VAL A O 1
ATOM 723 N N . PRO A 1 92 ? 3.215 31.219 14.281 1 92.94 92 PRO A N 1
ATOM 724 C CA . PRO A 1 92 ? 1.922 31.438 14.93 1 92.94 92 PRO A CA 1
ATOM 725 C C . PRO A 1 92 ? 0.743 31 14.07 1 92.94 92 PRO A C 1
ATOM 727 O O . PRO A 1 92 ? 0.757 31.203 12.852 1 92.94 92 PRO A O 1
ATOM 730 N N . GLU A 1 93 ? -0.205 30.344 14.633 1 94.56 93 GLU A N 1
ATOM 731 C CA . GLU A 1 93 ? -1.477 29.953 14.039 1 94.56 93 GLU A CA 1
ATOM 732 C C . GLU A 1 93 ? -1.26 29.141 12.766 1 94.56 93 GLU A C 1
ATOM 734 O O . GLU A 1 93 ? -2.002 29.281 11.789 1 94.56 93 GLU A O 1
ATOM 739 N N . PHE A 1 94 ? -0.202 28.391 12.695 1 97.19 94 PHE A N 1
ATOM 740 C CA . PHE A 1 94 ? 0.116 27.594 11.508 1 97.19 94 PHE A CA 1
ATOM 741 C C . PHE A 1 94 ? -1.058 26.703 11.109 1 97.19 94 PHE A C 1
ATOM 743 O O . PHE A 1 94 ? -1.584 26.828 10 1 97.19 94 PHE A O 1
ATOM 750 N N . TRP A 1 95 ? -1.526 25.875 11.992 1 98.12 95 TRP A N 1
ATOM 751 C CA . TRP A 1 95 ? -2.541 24.891 11.664 1 98.12 95 TRP A CA 1
ATOM 752 C C . TRP A 1 95 ? -3.9 25.547 11.453 1 98.12 95 TRP A C 1
ATOM 754 O O . TRP A 1 95 ? -4.691 25.094 10.625 1 98.12 95 TRP A O 1
ATOM 764 N N . LEU A 1 96 ? -4.176 26.594 12.266 1 97.06 96 LEU A N 1
ATOM 765 C CA . LEU A 1 96 ? -5.406 27.344 12.008 1 97.06 96 LEU A CA 1
ATOM 766 C C . LEU A 1 96 ? -5.418 27.891 10.586 1 97.06 96 LEU A C 1
ATOM 768 O O . LEU A 1 96 ? -6.434 27.797 9.891 1 97.06 96 LEU A O 1
ATOM 772 N N . SER A 1 97 ? -4.293 28.438 10.148 1 95.75 97 SER A N 1
ATOM 773 C CA . SER A 1 97 ? -4.172 28.938 8.781 1 95.75 97 SER A CA 1
ATOM 774 C C . SER A 1 97 ? -4.363 27.828 7.762 1 95.75 97 SER A C 1
ATOM 776 O O . SER A 1 97 ? -5.059 28 6.758 1 95.75 97 SER A O 1
ATOM 778 N N . VAL A 1 98 ? -3.748 26.688 8.023 1 96.44 98 VAL A N 1
ATOM 779 C CA . VAL A 1 98 ? -3.869 25.531 7.141 1 96.44 98 VAL A CA 1
ATOM 780 C C . VAL A 1 98 ? -5.336 25.109 7.023 1 96.44 98 VAL A C 1
ATOM 782 O O . VAL A 1 98 ? -5.84 24.891 5.922 1 96.44 98 VAL A O 1
ATOM 785 N N . PHE A 1 99 ? -6.012 25.047 8.133 1 97.19 99 PHE A N 1
ATOM 786 C CA . PHE A 1 99 ? -7.414 24.656 8.133 1 97.19 99 PHE A CA 1
ATOM 787 C C . PHE A 1 99 ? -8.266 25.656 7.367 1 97.19 99 PHE A C 1
ATOM 789 O O . PHE A 1 99 ? -9.109 25.281 6.559 1 97.19 99 PHE A O 1
ATOM 796 N N . ARG A 1 100 ? -7.961 26.891 7.531 1 94.5 100 ARG A N 1
ATOM 797 C CA . ARG A 1 100 ? -8.719 27.953 6.871 1 94.5 100 ARG A CA 1
ATOM 798 C C . ARG A 1 100 ? -8.508 27.922 5.359 1 94.5 100 ARG A C 1
ATOM 800 O O . ARG A 1 100 ? -9.422 28.234 4.598 1 94.5 100 ARG A O 1
ATOM 807 N N . MET A 1 101 ? -7.398 27.516 4.984 1 93.38 101 MET A N 1
ATOM 808 C CA . MET A 1 101 ? -7.027 27.562 3.572 1 93.38 101 MET A CA 1
ATOM 809 C C . MET A 1 101 ? -7.352 26.25 2.875 1 93.38 101 MET A C 1
ATOM 811 O O . MET A 1 101 ? -7.203 26.141 1.657 1 93.38 101 MET A O 1
ATOM 815 N N . SER A 1 102 ? -7.727 25.297 3.646 1 93.06 102 SER A N 1
ATOM 816 C CA . SER A 1 102 ? -8.078 24 3.051 1 93.06 102 SER A CA 1
ATOM 817 C C . SER A 1 102 ? -9.461 24.062 2.406 1 93.06 102 SER A C 1
ATOM 819 O O . SER A 1 102 ? -10.211 25.016 2.613 1 93.06 102 SER A O 1
ATOM 821 N N . ASP A 1 103 ? -9.805 23.125 1.636 1 91.81 103 ASP A N 1
ATOM 822 C CA . ASP A 1 103 ? -11.039 23.141 0.865 1 91.81 103 ASP A CA 1
ATOM 823 C C . ASP A 1 103 ? -12.234 22.781 1.744 1 91.81 103 ASP A C 1
ATOM 825 O O . ASP A 1 103 ? -13.258 23.469 1.731 1 91.81 103 ASP A O 1
ATOM 829 N N . LEU A 1 104 ? -12.156 21.781 2.57 1 93.12 104 LEU A N 1
ATOM 830 C CA . LEU A 1 104 ? -13.297 21.188 3.25 1 93.12 104 LEU A CA 1
ATOM 831 C C . LEU A 1 104 ? -13.477 21.781 4.641 1 93.12 104 LEU A C 1
ATOM 833 O O . LEU A 1 104 ? -14.602 21.938 5.109 1 93.12 104 LEU A O 1
ATOM 837 N N . LEU A 1 105 ? -12.477 22.25 5.312 1 95.25 105 LEU A N 1
ATOM 838 C CA . LEU A 1 105 ? -12.508 22.469 6.75 1 95.25 105 LEU A CA 1
ATOM 839 C C . LEU A 1 105 ? -13.07 23.859 7.07 1 95.25 105 LEU A C 1
ATOM 841 O O . LEU A 1 105 ? -13.719 24.047 8.109 1 95.25 105 LEU A O 1
ATOM 845 N N . PRO A 1 106 ? -12.883 24.859 6.219 1 95.19 106 PRO A N 1
ATOM 846 C CA . PRO A 1 106 ? -13.383 26.188 6.57 1 95.19 106 PRO A CA 1
ATOM 847 C C . PRO A 1 106 ? -14.875 26.203 6.883 1 95.19 106 PRO A C 1
ATOM 849 O O . PRO A 1 106 ? -15.32 26.938 7.77 1 95.19 106 PRO A O 1
ATOM 852 N N . GLY A 1 107 ? -15.609 25.391 6.219 1 94.69 107 GLY A N 1
ATOM 853 C CA . GLY A 1 107 ? -17.047 25.328 6.445 1 94.69 107 GLY A CA 1
ATOM 854 C C . GLY A 1 107 ? -17.406 24.688 7.777 1 94.69 107 GLY A C 1
ATOM 855 O O . GLY A 1 107 ? -18.547 24.812 8.227 1 94.69 107 GLY A O 1
ATOM 856 N N . MET A 1 108 ? -16.438 24.141 8.453 1 94.31 108 MET A N 1
ATOM 857 C CA . MET A 1 108 ? -16.672 23.453 9.711 1 94.31 108 MET A CA 1
ATOM 858 C C . MET A 1 108 ? -16.219 24.297 10.898 1 94.31 108 MET A C 1
ATOM 860 O O . MET A 1 108 ? -16.484 23.953 12.047 1 94.31 108 MET A O 1
ATOM 864 N N . ILE A 1 109 ? -15.57 25.359 10.641 1 95.88 109 ILE A N 1
ATOM 865 C CA . ILE A 1 109 ? -14.953 26.141 11.695 1 95.88 109 ILE A CA 1
ATOM 866 C C . ILE A 1 109 ? -15.766 27.422 11.93 1 95.88 109 ILE A C 1
ATOM 868 O O . ILE A 1 109 ? -15.945 28.219 11.008 1 95.88 109 ILE A O 1
ATOM 872 N N . ARG A 1 110 ? -16.188 27.578 13.094 1 94.38 110 ARG A N 1
ATOM 873 C CA . ARG A 1 110 ? -16.891 28.797 13.492 1 94.38 110 ARG A CA 1
ATOM 874 C C . ARG A 1 110 ? -15.938 29.781 14.164 1 94.38 110 ARG A C 1
ATOM 876 O O . ARG A 1 110 ? -14.82 29.422 14.539 1 94.38 110 ARG A O 1
ATOM 883 N N . LYS A 1 111 ? -16.453 30.984 14.32 1 92.69 111 LYS A N 1
ATOM 884 C CA . LYS A 1 111 ? -15.633 32.062 14.906 1 92.69 111 LYS A CA 1
ATOM 885 C C . LYS A 1 111 ? -15.188 31.688 16.312 1 92.69 111 LYS A C 1
ATOM 887 O O . LYS A 1 111 ? -14.047 31.953 16.703 1 92.69 111 LYS A O 1
ATOM 892 N N . GLU A 1 112 ? -16.062 31.062 17.016 1 91.44 112 GLU A N 1
ATOM 893 C CA . GLU A 1 112 ? -15.789 30.703 18.406 1 91.44 112 GLU A CA 1
ATOM 894 C C . GLU A 1 112 ? -14.727 29.609 18.5 1 91.44 112 GLU A C 1
ATOM 896 O O . GLU A 1 112 ? -14.039 29.484 19.516 1 91.44 112 GLU A O 1
ATOM 901 N N . ASP A 1 113 ? -14.578 28.812 17.438 1 96.38 113 ASP A N 1
ATOM 902 C CA . ASP A 1 113 ? -13.617 27.703 17.422 1 96.38 113 ASP A CA 1
ATOM 903 C C . ASP A 1 113 ? -12.203 28.219 17.203 1 96.38 113 ASP A C 1
ATOM 905 O O . ASP A 1 113 ? -11.227 27.547 17.562 1 96.38 113 ASP A O 1
ATOM 909 N N . GLU A 1 114 ? -12.102 29.328 16.562 1 95.88 114 GLU A N 1
ATOM 910 C CA . GLU A 1 114 ? -10.812 29.812 16.078 1 95.88 114 GLU A CA 1
ATOM 911 C C . GLU A 1 114 ? -9.859 30.094 17.234 1 95.88 114 GLU A C 1
ATOM 913 O O . GLU A 1 114 ? -8.664 29.828 17.141 1 95.88 114 GLU A O 1
ATOM 918 N N . ASP A 1 115 ? -10.352 30.688 18.312 1 95.31 115 ASP A N 1
ATOM 919 C CA . ASP A 1 115 ? -9.5 31 19.453 1 95.31 115 ASP A CA 1
ATOM 920 C C . ASP A 1 115 ? -8.867 29.719 20.031 1 95.31 115 ASP A C 1
ATOM 922 O O . ASP A 1 115 ? -7.691 29.719 20.391 1 95.31 115 ASP A O 1
ATOM 926 N N . ALA A 1 116 ? -9.672 28.688 20.109 1 96.5 116 ALA A N 1
ATOM 927 C CA . ALA A 1 116 ? -9.141 27.422 20.594 1 96.5 116 ALA A CA 1
ATOM 928 C C . ALA A 1 116 ? -8.188 26.812 19.578 1 96.5 116 ALA A C 1
ATOM 930 O O . ALA A 1 116 ? -7.125 26.297 19.938 1 96.5 116 ALA A O 1
ATOM 931 N N . LEU A 1 117 ? -8.555 26.906 18.312 1 97.75 117 LEU A N 1
ATOM 932 C CA . LEU A 1 117 ? -7.762 26.312 17.25 1 97.75 117 LEU A CA 1
ATOM 933 C C . LEU A 1 117 ? -6.441 27.047 17.062 1 97.75 117 LEU A C 1
ATOM 935 O O . LEU A 1 117 ? -5.496 26.516 16.484 1 97.75 117 LEU A O 1
ATOM 939 N N . ARG A 1 118 ? -6.344 28.297 17.547 1 96.69 118 ARG A N 1
ATOM 940 C CA . ARG A 1 118 ? -5.082 29.031 17.531 1 96.69 118 ARG A CA 1
ATOM 941 C C . ARG A 1 118 ? -4.035 28.328 18.391 1 96.69 118 ARG A C 1
ATOM 943 O O . ARG A 1 118 ? -2.832 28.516 18.172 1 96.69 118 ARG A O 1
ATOM 950 N N . LYS A 1 119 ? -4.508 27.516 19.328 1 96.5 119 LYS A N 1
ATOM 951 C CA . LYS A 1 119 ? -3.607 26.844 20.25 1 96.5 119 LYS A CA 1
ATOM 952 C C . LYS A 1 119 ? -3.186 25.469 19.719 1 96.5 119 LYS A C 1
ATOM 954 O O . LYS A 1 119 ? -2.395 24.766 20.359 1 96.5 119 LYS A O 1
ATOM 959 N N . LEU A 1 120 ? -3.699 25.109 18.547 1 98.12 120 LEU A N 1
ATOM 960 C CA . LEU A 1 120 ? -3.338 23.859 17.891 1 98.12 120 LEU A CA 1
ATOM 961 C C . LEU A 1 120 ? -1.901 23.906 17.375 1 98.12 120 LEU A C 1
ATOM 963 O O . LEU A 1 120 ? -1.554 24.766 16.562 1 98.12 120 LEU A O 1
ATOM 967 N N . VAL A 1 121 ? -1.044 22.953 17.812 1 96.12 121 VAL A N 1
ATOM 968 C CA . VAL A 1 121 ? 0.372 23.078 17.484 1 96.12 121 VAL A CA 1
ATOM 969 C C . VAL A 1 121 ? 0.792 21.953 16.547 1 96.12 121 VAL A C 1
ATOM 971 O O . VAL A 1 121 ? 1.839 22.031 15.906 1 96.12 121 VAL A O 1
ATOM 974 N N . ASP A 1 122 ? 0.005 20.875 16.531 1 97.69 122 ASP A N 1
ATOM 975 C CA . ASP A 1 122 ? 0.352 19.766 15.656 1 97.69 122 ASP A CA 1
ATOM 976 C C . ASP A 1 122 ? -0.865 18.891 15.375 1 97.69 122 ASP A C 1
ATOM 978 O O . ASP A 1 122 ? -1.734 18.734 16.234 1 97.69 122 ASP A O 1
ATOM 982 N N . VAL A 1 123 ? -0.948 18.391 14.164 1 98.38 123 VAL A N 1
ATOM 983 C CA . VAL A 1 123 ? -1.914 17.359 13.766 1 98.38 123 VAL A CA 1
ATOM 984 C C . VAL A 1 123 ? -1.188 16.188 13.141 1 98.38 123 VAL A C 1
ATOM 986 O O . VAL A 1 123 ? -0.409 16.359 12.195 1 98.38 123 VAL A O 1
ATOM 989 N N . ARG A 1 124 ? -1.374 15.023 13.648 1 97.19 124 ARG A N 1
ATOM 990 C CA . ARG A 1 124 ? -0.661 13.859 13.117 1 97.19 124 ARG A CA 1
ATOM 991 C C . ARG A 1 124 ? -1.594 12.664 12.977 1 97.19 124 ARG A C 1
ATOM 993 O O . ARG A 1 124 ? -2.705 12.672 13.508 1 97.19 124 ARG A O 1
ATOM 1000 N N . VAL A 1 125 ? -1.15 11.719 12.18 1 96.62 125 VAL A N 1
ATOM 1001 C CA . VAL A 1 125 ? -1.922 10.508 11.898 1 96.62 125 VAL A CA 1
ATOM 1002 C C . VAL A 1 125 ? -1.151 9.281 12.383 1 96.62 125 VAL A C 1
ATOM 1004 O O . VAL A 1 125 ? 0.065 9.195 12.203 1 96.62 125 VAL A O 1
ATOM 1007 N N . LEU A 1 126 ? -1.846 8.383 13.055 1 94.69 126 LEU A N 1
ATOM 1008 C CA . LEU A 1 126 ? -1.305 7.094 13.461 1 94.69 126 LEU A CA 1
ATOM 1009 C C . LEU A 1 126 ? -2.018 5.949 12.75 1 94.69 126 LEU A C 1
ATOM 1011 O O . LEU A 1 126 ? -3.246 5.848 12.805 1 94.69 126 LEU A O 1
ATOM 1015 N N . ASP A 1 127 ? -1.237 5.176 12.094 1 92.31 127 ASP A N 1
ATOM 1016 C CA . ASP A 1 127 ? -1.771 3.961 11.484 1 92.31 127 ASP A CA 1
ATOM 1017 C C . ASP A 1 127 ? -2.012 2.881 12.539 1 92.31 127 ASP A C 1
ATOM 1019 O O . ASP A 1 127 ? -1.097 2.508 13.273 1 92.31 127 ASP A O 1
ATOM 1023 N N . LEU A 1 128 ? -3.15 2.367 12.648 1 91.38 128 LEU A N 1
ATOM 1024 C CA . LEU A 1 128 ? -3.496 1.418 13.703 1 91.38 128 LEU A CA 1
ATOM 1025 C C . LEU A 1 128 ? -3.057 0.006 13.328 1 91.38 128 LEU A C 1
ATOM 1027 O O . LEU A 1 128 ? -2.814 -0.826 14.203 1 91.38 128 LEU A O 1
ATOM 1031 N N . GLY A 1 129 ? -2.844 -0.282 12.102 1 83.06 129 GLY A N 1
ATOM 1032 C CA . GLY A 1 129 ? -2.354 -1.581 11.672 1 83.06 129 GLY A CA 1
ATOM 1033 C C . GLY A 1 129 ? -3.309 -2.715 11.992 1 83.06 129 GLY A C 1
ATOM 1034 O O . GLY A 1 129 ? -4.523 -2.512 12.055 1 83.06 129 GLY A O 1
ATOM 1035 N N . GLU A 1 130 ? -2.799 -4 11.945 1 76.31 130 GLU A N 1
ATOM 1036 C CA . GLU A 1 130 ? -3.566 -5.191 12.305 1 76.31 130 GLU A CA 1
ATOM 1037 C C . GLU A 1 130 ? -3.588 -5.402 13.812 1 76.31 130 GLU A C 1
ATOM 1039 O O . GLU A 1 130 ? -2.674 -4.969 14.516 1 76.31 130 GLU A O 1
ATOM 1044 N N . PRO A 1 131 ? -4.727 -6.059 14.18 1 77 131 PRO A N 1
ATOM 1045 C CA . PRO A 1 131 ? -5.887 -6.707 13.562 1 77 131 PRO A CA 1
ATOM 1046 C C . PRO A 1 131 ? -7.023 -5.727 13.281 1 77 131 PRO A C 1
ATOM 1048 O O . PRO A 1 131 ? -7.996 -6.082 12.602 1 77 131 PRO A O 1
ATOM 1051 N N . SER A 1 132 ? -6.977 -4.465 13.711 1 80.12 132 SER A N 1
ATOM 1052 C CA . SER A 1 132 ? -8.031 -3.471 13.516 1 80.12 132 SER A CA 1
ATOM 1053 C C . SER A 1 132 ? -7.559 -2.34 12.602 1 80.12 132 SER A C 1
ATOM 1055 O O . SER A 1 132 ? -7.215 -1.254 13.078 1 80.12 132 SER A O 1
ATOM 1057 N N . PRO A 1 133 ? -7.703 -2.584 11.305 1 87.31 133 PRO A N 1
ATOM 1058 C CA . PRO A 1 133 ? -7.199 -1.575 10.367 1 87.31 133 PRO A CA 1
ATOM 1059 C C . PRO A 1 133 ? -7.926 -0.237 10.5 1 87.31 133 PRO A C 1
ATOM 1061 O O . PRO A 1 133 ? -9.109 -0.202 10.852 1 87.31 133 PRO A O 1
ATOM 1064 N N . GLY A 1 134 ? -7.227 0.754 10.258 1 92.12 134 GLY A N 1
ATOM 1065 C CA . GLY A 1 134 ? -7.715 2.119 10.375 1 92.12 134 GLY A CA 1
ATOM 1066 C C . GLY A 1 134 ? -6.625 3.113 10.734 1 92.12 134 GLY A C 1
ATOM 1067 O O . GLY A 1 134 ? -5.445 2.873 10.477 1 92.12 134 GLY A O 1
ATOM 1068 N N . PHE A 1 135 ? -7.098 4.293 11.148 1 95.94 135 PHE A N 1
ATOM 1069 C CA . PHE A 1 135 ? -6.113 5.297 11.539 1 95.94 135 PHE A CA 1
ATOM 1070 C C . PHE A 1 135 ? -6.676 6.203 12.633 1 95.94 135 PHE A C 1
ATOM 1072 O O . PHE A 1 135 ? -7.883 6.227 12.867 1 95.94 135 PHE A O 1
ATOM 1079 N N . GLU A 1 136 ? -5.812 6.789 13.344 1 97.19 136 GLU A N 1
ATOM 1080 C CA . GLU A 1 136 ? -6.137 7.73 14.406 1 97.19 136 GLU A CA 1
ATOM 1081 C C . GLU A 1 136 ? -5.547 9.109 14.133 1 97.19 136 GLU A C 1
ATOM 1083 O O . GLU A 1 136 ? -4.379 9.219 13.75 1 97.19 136 GLU A O 1
ATOM 1088 N N . LEU A 1 137 ? -6.395 10.125 14.258 1 98.31 137 LEU A N 1
ATOM 1089 C CA . LEU A 1 137 ? -5.938 11.508 14.195 1 98.31 137 LEU A CA 1
ATOM 1090 C C . LEU A 1 137 ? -5.672 12.055 15.586 1 98.31 137 LEU A C 1
ATOM 1092 O O . LEU A 1 137 ? -6.473 11.852 16.5 1 98.31 137 LEU A O 1
ATOM 1096 N N . GLU A 1 138 ? -4.582 12.703 15.695 1 98.44 138 GLU A N 1
ATOM 1097 C CA . GLU A 1 138 ? -4.234 13.344 16.969 1 98.44 138 GLU A CA 1
ATOM 1098 C C . GLU A 1 138 ? -3.99 14.836 16.781 1 98.44 138 GLU A C 1
ATOM 1100 O O . GLU A 1 138 ? -3.139 15.242 15.992 1 98.44 138 GLU A O 1
ATOM 1105 N N . PHE A 1 139 ? -4.727 15.586 17.516 1 98.69 139 PHE A N 1
ATOM 1106 C CA . PHE A 1 139 ? -4.586 17.031 17.531 1 98.69 139 PHE A CA 1
ATOM 1107 C C . PHE A 1 139 ? -3.932 17.5 18.828 1 98.69 139 PHE A C 1
ATOM 1109 O O . PHE A 1 139 ? -4.516 17.359 19.906 1 98.69 139 PHE A O 1
ATOM 1116 N N . GLU A 1 140 ? -2.779 18.031 18.75 1 98.5 140 GLU A N 1
ATOM 1117 C CA . GLU A 1 140 ? -2.039 18.484 19.922 1 98.5 140 GLU A CA 1
ATOM 1118 C C . GLU A 1 140 ? -2.205 19.984 20.125 1 98.5 140 GLU A C 1
ATOM 1120 O O . GLU A 1 140 ? -1.994 20.781 19.203 1 98.5 140 GLU A O 1
ATOM 1125 N N . PHE A 1 141 ? -2.541 20.328 21.344 1 97.88 141 PHE A N 1
ATOM 1126 C CA . PHE A 1 141 ? -2.752 21.719 21.703 1 97.88 141 PHE A CA 1
ATOM 1127 C C . PHE A 1 141 ? -1.781 22.156 22.797 1 97.88 141 PHE A C 1
ATOM 1129 O O . PHE A 1 141 ? -1.452 21.359 23.688 1 97.88 141 PHE A O 1
ATOM 1136 N N . GLU A 1 142 ? -1.321 23.344 22.703 1 95.75 142 GLU A N 1
ATOM 1137 C CA . GLU A 1 142 ? -0.648 23.938 23.859 1 95.75 142 GLU A CA 1
ATOM 1138 C C . GLU A 1 142 ? -1.643 24.266 24.953 1 95.75 142 GLU A C 1
ATOM 1140 O O . GLU A 1 142 ? -2.855 24.266 24.734 1 95.75 142 GLU A O 1
ATOM 1145 N N . ALA A 1 143 ? -1.081 24.531 26.125 1 96.19 143 ALA A N 1
ATOM 1146 C CA . ALA A 1 143 ? -1.952 24.922 27.234 1 96.19 143 ALA A CA 1
ATOM 1147 C C . ALA A 1 143 ? -2.842 26.094 26.828 1 96.19 143 ALA A C 1
ATOM 1149 O O . ALA A 1 143 ? -2.383 27.031 26.172 1 96.19 143 ALA A O 1
ATOM 1150 N N . ASN A 1 144 ? -4.121 25.984 27.188 1 95.75 144 ASN A N 1
ATOM 1151 C CA . ASN A 1 144 ? -5.074 27 26.75 1 95.75 144 ASN A CA 1
ATOM 1152 C C . ASN A 1 144 ? -6.199 27.188 27.766 1 95.75 144 ASN A C 1
ATOM 1154 O O . ASN A 1 144 ? -6.23 26.531 28.797 1 95.75 144 ASN A O 1
ATOM 1158 N N . GLU A 1 145 ? -7.078 28.062 27.5 1 95.75 145 GLU A N 1
ATOM 1159 C CA . GLU A 1 145 ? -8.109 28.438 28.453 1 95.75 145 GLU A CA 1
ATOM 1160 C C . GLU A 1 145 ? -9.422 27.719 28.172 1 95.75 145 GLU A C 1
ATOM 1162 O O . GLU A 1 145 ? -10.414 27.906 28.875 1 95.75 145 GLU A O 1
ATOM 1167 N N . PHE A 1 146 ? -9.414 26.812 27.281 1 96.69 146 PHE A N 1
ATOM 1168 C CA . PHE A 1 146 ? -10.672 26.203 26.859 1 96.69 146 PHE A CA 1
ATOM 1169 C C . PHE A 1 146 ? -10.836 24.812 27.469 1 96.69 146 PHE A C 1
ATOM 1171 O O . PHE A 1 146 ? -11.914 24.484 27.969 1 96.69 146 PHE A O 1
ATOM 1178 N N . PHE A 1 147 ? -9.859 24 27.422 1 97.75 147 PHE A N 1
ATOM 1179 C CA . PHE A 1 147 ? -9.93 22.641 27.938 1 97.75 147 PHE A CA 1
ATOM 1180 C C . PHE A 1 147 ? -8.578 22.203 28.484 1 97.75 147 PHE A C 1
ATOM 1182 O O . PHE A 1 147 ? -7.555 22.844 28.234 1 97.75 147 PHE A O 1
ATOM 1189 N N . SER A 1 148 ? -8.531 21.094 29.219 1 97.44 148 SER A N 1
ATOM 1190 C CA . SER A 1 148 ? -7.32 20.656 29.906 1 97.44 148 SER A CA 1
ATOM 1191 C C . SER A 1 148 ? -6.586 19.594 29.078 1 97.44 148 SER A C 1
ATOM 1193 O O . SER A 1 148 ? -5.422 19.281 29.359 1 97.44 148 SER A O 1
ATOM 1195 N N . ASP A 1 149 ? -7.242 19.062 28.078 1 97.44 149 ASP A N 1
ATOM 1196 C CA . ASP A 1 149 ? -6.629 18.031 27.266 1 97.44 149 ASP A CA 1
ATOM 1197 C C . ASP A 1 149 ? -5.465 18.578 26.438 1 97.44 149 ASP A C 1
ATOM 1199 O O . ASP A 1 149 ? -5.582 19.641 25.828 1 97.44 149 ASP A O 1
ATOM 1203 N N . SER A 1 150 ? -4.41 17.875 26.406 1 97.88 150 SER A N 1
ATOM 1204 C CA . SER A 1 150 ? -3.289 18.281 25.562 1 97.88 150 SER A CA 1
ATOM 1205 C C . SER A 1 150 ? -3.41 17.719 24.156 1 97.88 150 SER A C 1
ATOM 1207 O O . SER A 1 150 ? -2.881 18.281 23.203 1 97.88 150 SER A O 1
ATOM 1209 N N . VAL A 1 151 ? -4.035 16.531 24.078 1 98.38 151 VAL A N 1
ATOM 1210 C CA . VAL A 1 151 ? -4.219 15.891 22.781 1 98.38 151 VAL A CA 1
ATOM 1211 C C . VAL A 1 151 ? -5.668 15.422 22.641 1 98.38 151 VAL A C 1
ATOM 1213 O O . VAL A 1 151 ? -6.211 14.773 23.531 1 98.38 151 VAL A O 1
ATOM 1216 N N . LEU A 1 152 ? -6.344 15.836 21.578 1 98.31 152 LEU A N 1
ATOM 1217 C CA . LEU A 1 152 ? -7.656 15.312 21.203 1 98.31 152 LEU A CA 1
ATOM 1218 C C . LEU A 1 152 ? -7.547 14.305 20.078 1 98.31 152 LEU A C 1
ATOM 1220 O O . LEU A 1 152 ? -6.801 14.516 19.109 1 98.31 152 LEU A O 1
ATOM 1224 N N . LYS A 1 153 ? -8.273 13.25 20.188 1 97.88 153 LYS A N 1
ATOM 1225 C CA . LYS A 1 153 ? -8.094 12.141 19.25 1 97.88 153 LYS A CA 1
ATOM 1226 C C . LYS A 1 153 ? -9.406 11.781 18.562 1 97.88 153 LYS A C 1
ATOM 1228 O O . LYS A 1 153 ? -10.484 11.969 19.125 1 97.88 153 LYS A O 1
ATOM 1233 N N . LYS A 1 154 ? -9.312 11.352 17.375 1 97.5 154 LYS A N 1
ATOM 1234 C CA . LYS A 1 154 ? -10.375 10.75 16.578 1 97.5 154 LYS A CA 1
ATOM 1235 C C . LYS A 1 154 ? -9.891 9.492 15.867 1 97.5 154 LYS A C 1
ATOM 1237 O O . LYS A 1 154 ? -8.93 9.547 15.094 1 97.5 154 LYS A O 1
ATOM 1242 N N . ARG A 1 155 ? -10.492 8.398 16.172 1 96.06 155 ARG A N 1
ATOM 1243 C CA . ARG A 1 155 ? -10.062 7.113 15.633 1 96.06 155 ARG A CA 1
ATOM 1244 C C . ARG A 1 155 ? -11.086 6.555 14.648 1 96.06 155 ARG A C 1
ATOM 1246 O O . ARG A 1 155 ? -12.297 6.637 14.891 1 96.06 155 ARG A O 1
ATOM 1253 N N . TYR A 1 156 ? -10.664 5.984 13.539 1 95.81 156 TYR A N 1
ATOM 1254 C CA . TYR A 1 156 ? -11.492 5.32 12.539 1 95.81 156 TYR A CA 1
ATOM 1255 C C . TYR A 1 156 ? -11.062 3.871 12.352 1 95.81 156 TYR A C 1
ATOM 1257 O O . TYR A 1 156 ? -9.891 3.594 12.094 1 95.81 156 TYR A O 1
ATOM 1265 N N . LEU A 1 157 ? -11.992 3.055 12.469 1 92.56 157 LEU A N 1
ATOM 1266 C CA . LEU A 1 157 ? -11.75 1.646 12.18 1 92.56 157 LEU A CA 1
ATOM 1267 C C . LEU A 1 157 ? -12.359 1.256 10.836 1 92.56 157 LEU A C 1
ATOM 1269 O O . LEU A 1 157 ? -13.5 1.626 10.539 1 92.56 157 LEU A O 1
ATOM 1273 N N . THR A 1 158 ? -11.516 0.604 10.055 1 88.56 158 THR A N 1
ATOM 1274 C CA . THR A 1 158 ? -11.953 0.31 8.688 1 88.56 158 THR A CA 1
ATOM 1275 C C . THR A 1 158 ? -11.797 -1.177 8.383 1 88.56 158 THR A C 1
ATOM 1277 O O . THR A 1 158 ? -11 -1.867 9.016 1 88.56 158 THR A O 1
ATOM 1280 N N . SER A 1 159 ? -12.625 -1.609 7.582 1 77.75 159 SER A N 1
ATOM 1281 C CA . SER A 1 159 ? -12.492 -2.891 6.895 1 77.75 159 SER A CA 1
ATOM 1282 C C . SER A 1 159 ? -12.242 -2.697 5.402 1 77.75 159 SER A C 1
ATOM 1284 O O . SER A 1 159 ? -13.164 -2.383 4.648 1 77.75 159 SER A O 1
ATOM 1286 N N . GLY A 1 160 ? -10.992 -2.746 5.062 1 71.19 160 GLY A N 1
ATOM 1287 C CA . GLY A 1 160 ? -10.641 -2.283 3.729 1 71.19 160 GLY A CA 1
ATOM 1288 C C . GLY A 1 160 ? -10.75 -0.777 3.574 1 71.19 160 GLY A C 1
ATOM 1289 O O . GLY A 1 160 ? -10.156 -0.026 4.348 1 71.19 160 GLY A O 1
ATOM 1290 N N . THR A 1 161 ? -11.68 -0.344 2.523 1 74.38 161 THR A N 1
ATOM 1291 C CA . THR A 1 161 ? -11.828 1.086 2.283 1 74.38 161 THR A CA 1
ATOM 1292 C C . THR A 1 161 ? -13.062 1.626 3 1 74.38 161 THR A C 1
ATOM 1294 O O . THR A 1 161 ? -13.32 2.832 2.982 1 74.38 161 THR A O 1
ATOM 1297 N N . GLU A 1 162 ? -13.727 0.735 3.717 1 79.62 162 GLU A N 1
ATOM 1298 C CA . GLU A 1 162 ? -14.992 1.157 4.316 1 79.62 162 GLU A CA 1
ATOM 1299 C C . GLU A 1 162 ? -14.844 1.359 5.82 1 79.62 162 GLU A C 1
ATOM 1301 O O . GLU A 1 162 ? -14.227 0.545 6.504 1 79.62 162 GLU A O 1
ATOM 1306 N N . ILE A 1 163 ? -15.492 2.334 6.352 1 88.31 163 ILE A N 1
ATOM 1307 C CA . ILE A 1 163 ? -15.469 2.658 7.773 1 88.31 163 ILE A CA 1
ATOM 1308 C C . ILE A 1 163 ? -16.594 1.917 8.484 1 88.31 163 ILE A C 1
ATOM 1310 O O . ILE A 1 163 ? -17.719 1.832 7.973 1 88.31 163 ILE A O 1
ATOM 1314 N N . TYR A 1 164 ? -16.281 1.308 9.648 1 87.25 164 TYR A N 1
ATOM 1315 C CA . TYR A 1 164 ? -17.391 0.7 10.383 1 87.25 164 TYR A CA 1
ATOM 1316 C C . TYR A 1 164 ? -17.5 1.291 11.781 1 87.25 164 TYR A C 1
ATOM 1318 O O . TYR A 1 164 ? -18.531 1.117 12.453 1 87.25 164 TYR A O 1
ATOM 1326 N N . GLU A 1 165 ? -16.531 2.031 12.195 1 91.31 165 GLU A N 1
ATOM 1327 C CA . GLU A 1 165 ? -16.625 2.648 13.516 1 91.31 165 GLU A CA 1
ATOM 1328 C C . GLU A 1 165 ? -15.758 3.902 13.602 1 91.31 165 GLU A C 1
ATOM 1330 O O . GLU A 1 165 ? -14.656 3.938 13.047 1 91.31 165 GLU A O 1
ATOM 1335 N N . ALA A 1 166 ? -16.297 4.895 14.219 1 93.94 166 ALA A N 1
ATOM 1336 C CA . ALA A 1 166 ? -15.562 6.113 14.555 1 93.94 166 ALA A CA 1
ATOM 1337 C C . ALA A 1 166 ? -15.609 6.387 16.062 1 93.94 166 ALA A C 1
ATOM 1339 O O . ALA A 1 166 ? -16.672 6.316 16.672 1 93.94 166 ALA A O 1
ATOM 1340 N N . ILE A 1 167 ? -14.484 6.641 16.625 1 94.06 167 ILE A N 1
ATOM 1341 C CA . ILE A 1 167 ? -14.398 6.824 18.078 1 94.06 167 ILE A CA 1
ATOM 1342 C C . ILE A 1 167 ? -13.82 8.203 18.391 1 94.06 167 ILE A C 1
ATOM 1344 O O . ILE A 1 167 ? -12.68 8.5 18.016 1 94.06 167 ILE A O 1
ATOM 1348 N N . GLY A 1 168 ? -14.578 9.016 19.031 1 95.19 168 GLY A N 1
ATOM 1349 C CA . GLY A 1 168 ? -14.117 10.328 19.453 1 95.19 168 GLY A CA 1
ATOM 1350 C C . GLY A 1 168 ? -13.609 10.352 20.875 1 95.19 168 GLY A C 1
ATOM 1351 O O . GLY A 1 168 ? -13.289 9.305 21.453 1 95.19 168 GLY A O 1
ATOM 1352 N N . GLN A 1 169 ? -13.414 11.508 21.391 1 95.5 169 GLN A N 1
ATOM 1353 C CA . GLN A 1 169 ? -12.891 11.734 22.734 1 95.5 169 GLN A CA 1
ATOM 1354 C C . GLN A 1 169 ? -13.664 12.844 23.438 1 95.5 169 GLN A C 1
ATOM 1356 O O . GLN A 1 169 ? -13.969 13.875 22.844 1 95.5 169 GLN A O 1
ATOM 1361 N N . ASP A 1 170 ? -13.992 12.547 24.688 1 94.69 170 ASP A N 1
ATOM 1362 C CA . ASP A 1 170 ? -14.602 13.602 25.484 1 94.69 170 ASP A CA 1
ATOM 1363 C C . ASP A 1 170 ? -13.594 14.711 25.797 1 94.69 170 ASP A C 1
ATOM 1365 O O . ASP A 1 170 ? -12.469 14.43 26.203 1 94.69 170 ASP A O 1
ATOM 1369 N N . ILE A 1 171 ? -14.031 15.891 25.531 1 96.5 171 ILE A N 1
ATOM 1370 C CA . ILE A 1 171 ? -13.18 17.031 25.828 1 96.5 171 ILE A CA 1
ATOM 1371 C C . ILE A 1 171 ? -13.438 17.516 27.25 1 96.5 171 ILE A C 1
ATOM 1373 O O . ILE A 1 171 ? -14.594 17.656 27.672 1 96.5 171 ILE A O 1
ATOM 1377 N N . HIS A 1 172 ? -12.391 17.719 28.047 1 96.88 172 HIS A N 1
ATOM 1378 C CA . HIS A 1 172 ? -12.5 18.234 29.406 1 96.88 172 HIS A CA 1
ATOM 1379 C C . HIS A 1 172 ? -12.461 19.75 29.422 1 96.88 172 HIS A C 1
ATOM 1381 O O . HIS A 1 172 ? -11.43 20.344 29.734 1 96.88 172 HIS A O 1
ATOM 1387 N N . TRP A 1 173 ? -13.562 20.297 29.266 1 96.62 173 TRP A N 1
ATOM 1388 C CA . TRP A 1 173 ? -13.711 21.75 29.156 1 96.62 173 TRP A CA 1
ATOM 1389 C C . TRP A 1 173 ? -13.453 22.422 30.484 1 96.62 173 TRP A C 1
ATOM 1391 O O . TRP A 1 173 ? -13.867 21.922 31.531 1 96.62 173 TRP A O 1
ATOM 1401 N N . LYS A 1 174 ? -12.812 23.547 30.422 1 95.81 174 LYS A N 1
ATOM 1402 C CA . LYS A 1 174 ? -12.641 24.359 31.625 1 95.81 174 LYS A CA 1
ATOM 1403 C C . LYS A 1 174 ? -13.93 25.109 31.953 1 95.81 174 LYS A C 1
ATOM 1405 O O . LYS A 1 174 ? -14.859 25.141 31.156 1 95.81 174 LYS A O 1
ATOM 1410 N N . GLU A 1 175 ? -13.977 25.688 33.125 1 91.44 175 GLU A N 1
ATOM 1411 C CA . GLU A 1 175 ? -15.195 26.281 33.656 1 91.44 175 GLU A CA 1
ATOM 1412 C C . GLU A 1 175 ? -15.727 27.375 32.719 1 91.44 175 GLU A C 1
ATOM 1414 O O . GLU A 1 175 ? -14.992 28.281 32.344 1 91.44 175 GLU A O 1
ATOM 1419 N N . GLY A 1 176 ? -16.922 27.188 32.375 1 89.81 176 GLY A N 1
ATOM 1420 C CA . GLY A 1 176 ? -17.609 28.219 31.625 1 89.81 176 GLY A CA 1
ATOM 1421 C C . GLY A 1 176 ? -17.344 28.125 30.125 1 89.81 176 GLY A C 1
ATOM 1422 O O . GLY A 1 176 ? -17.844 28.938 29.359 1 89.81 176 GLY A O 1
ATOM 1423 N N . VAL A 1 177 ? -16.484 27.156 29.859 1 83.81 177 VAL A N 1
ATOM 1424 C CA . VAL A 1 177 ? -16.109 27.016 28.453 1 83.81 177 VAL A CA 1
ATOM 1425 C C . VAL A 1 177 ? -16.656 25.703 27.906 1 83.81 177 VAL A C 1
ATOM 1427 O O . VAL A 1 177 ? -16.844 24.734 28.656 1 83.81 177 VAL A O 1
ATOM 1430 N N . ASP A 1 178 ? -17.641 25.656 26.938 1 88.62 178 ASP A N 1
ATOM 1431 C CA . ASP A 1 178 ? -18.141 24.484 26.219 1 88.62 178 ASP A CA 1
ATOM 1432 C C . ASP A 1 178 ? -18.625 24.875 24.828 1 88.62 178 ASP A C 1
ATOM 1434 O O . ASP A 1 178 ? -19.797 25.156 24.625 1 88.62 178 ASP A O 1
ATOM 1438 N N . LEU A 1 179 ? -17.656 24.719 24.047 1 89.19 179 LEU A N 1
ATOM 1439 C CA . LEU A 1 179 ? -17.953 25.141 22.688 1 89.19 179 LEU A CA 1
ATOM 1440 C C . LEU A 1 179 ? -18.984 24.219 22.031 1 89.19 179 LEU A C 1
ATOM 1442 O O . LEU A 1 179 ? -19.844 24.672 21.281 1 89.19 179 LEU A O 1
ATOM 1446 N N . VAL A 1 180 ? -18.844 22.953 22.328 1 86 180 VAL A N 1
ATOM 1447 C CA . VAL A 1 180 ? -19.734 21.953 21.75 1 86 180 VAL A CA 1
ATOM 1448 C C . VAL A 1 180 ? -21.141 22.125 22.312 1 86 180 VAL A C 1
ATOM 1450 O O . VAL A 1 180 ? -22.141 22.016 21.578 1 86 180 VAL A O 1
ATOM 1453 N N . GLY A 1 181 ? -21.281 22.344 23.578 1 84.62 181 GLY A N 1
ATOM 1454 C CA . GLY A 1 181 ? -22.562 22.594 24.219 1 84.62 181 GLY A CA 1
ATOM 1455 C C . GLY A 1 181 ? -23.219 23.891 23.766 1 84.62 181 GLY A C 1
ATOM 1456 O O . GLY A 1 181 ? -24.453 23.969 23.656 1 84.62 181 GLY A O 1
ATOM 1457 N N . LYS A 1 182 ? -22.438 24.812 23.469 1 84.62 182 LYS A N 1
ATOM 1458 C CA . LYS A 1 182 ? -22.938 26.125 23.094 1 84.62 182 LYS A CA 1
ATOM 1459 C C . LYS A 1 182 ? -23.375 26.156 21.625 1 84.62 182 LYS A C 1
ATOM 1461 O O . LYS A 1 182 ? -24.297 26.891 21.266 1 84.62 182 LYS A O 1
ATOM 1466 N N . SER A 1 183 ? -22.703 25.312 20.859 1 83.56 183 SER A N 1
ATOM 1467 C CA . SER A 1 183 ? -23.031 25.297 19.438 1 83.56 183 SER A CA 1
ATOM 1468 C C . SER A 1 183 ? -22.875 23.891 18.859 1 83.56 183 SER A C 1
ATOM 1470 O O . SER A 1 183 ? -21.781 23.312 18.891 1 83.56 183 SER A O 1
ATOM 1472 N N . ALA A 1 184 ? -23.859 23.469 18.156 1 80.69 184 ALA A N 1
ATOM 1473 C CA . ALA A 1 184 ? -23.828 22.156 17.531 1 80.69 184 ALA A CA 1
ATOM 1474 C C . ALA A 1 184 ? -22.953 22.156 16.281 1 80.69 184 ALA A C 1
ATOM 1476 O O . ALA A 1 184 ? -22.516 21.109 15.805 1 80.69 184 ALA A O 1
ATOM 1477 N N . ASP A 1 185 ? -22.656 23.391 15.852 1 89.38 185 ASP A N 1
ATOM 1478 C CA . ASP A 1 185 ? -21.906 23.516 14.609 1 89.38 185 ASP A CA 1
ATOM 1479 C C . ASP A 1 185 ? -20.422 23.719 14.891 1 89.38 185 ASP A C 1
ATOM 1481 O O . ASP A 1 185 ? -19.625 23.969 13.969 1 89.38 185 ASP A O 1
ATOM 1485 N N . SER A 1 186 ? -20.047 23.656 16.156 1 93.88 186 SER A N 1
ATOM 1486 C CA . SER A 1 186 ? -18.656 23.828 16.516 1 93.88 186 SER A CA 1
ATOM 1487 C C . SER A 1 186 ? -17.781 22.75 15.867 1 93.88 186 SER A C 1
ATOM 1489 O O . SER A 1 186 ? -18.156 21.578 15.82 1 93.88 186 SER A O 1
ATOM 1491 N N . PHE A 1 187 ? -16.609 23.141 15.453 1 96.19 187 PHE A N 1
ATOM 1492 C CA . PHE A 1 187 ? -15.633 22.203 14.906 1 96.19 187 PHE A CA 1
ATOM 1493 C C . PHE A 1 187 ? -15.336 21.094 15.898 1 96.19 187 PHE A C 1
ATOM 1495 O O . PHE A 1 187 ? -15.109 19.953 15.508 1 96.19 187 PHE A O 1
ATOM 1502 N N . PHE A 1 188 ? -15.344 21.391 17.172 1 96.75 188 PHE A N 1
ATOM 1503 C CA . PHE A 1 188 ? -14.891 20.469 18.219 1 96.75 188 PHE A CA 1
ATOM 1504 C C . PHE A 1 188 ? -15.891 19.344 18.406 1 96.75 188 PHE A C 1
ATOM 1506 O O . PHE A 1 188 ? -15.594 18.344 19.078 1 96.75 188 PHE A O 1
ATOM 1513 N N . ASN A 1 189 ? -17.047 19.438 17.766 1 93.5 189 ASN A N 1
ATOM 1514 C CA . ASN A 1 189 ? -17.969 18.312 17.719 1 93.5 189 ASN A CA 1
ATOM 1515 C C . ASN A 1 189 ? -17.375 17.141 16.938 1 93.5 189 ASN A C 1
ATOM 1517 O O . ASN A 1 189 ? -17.859 16.016 17.031 1 93.5 189 ASN A O 1
ATOM 1521 N N . PHE A 1 190 ? -16.359 17.453 16.203 1 95 190 PHE A N 1
ATOM 1522 C CA . PHE A 1 190 ? -15.617 16.438 15.461 1 95 190 PHE A CA 1
ATOM 1523 C C . PHE A 1 190 ? -15.102 15.344 16.391 1 95 190 PHE A C 1
ATOM 1525 O O . PHE A 1 190 ? -15.016 14.18 15.992 1 95 190 PHE A O 1
ATOM 1532 N N . PHE A 1 191 ? -14.844 15.68 17.609 1 96.31 191 PHE A N 1
ATOM 1533 C CA . PHE A 1 191 ? -14.25 14.734 18.547 1 96.31 191 PHE A CA 1
ATOM 1534 C C . PHE A 1 191 ? -15.32 14.078 19.406 1 96.31 191 PHE A C 1
ATOM 1536 O O . PHE A 1 191 ? -15.039 13.125 20.141 1 96.31 191 PHE A O 1
ATOM 1543 N N . ASN A 1 192 ? -16.469 14.586 19.297 1 88.44 192 ASN A N 1
ATOM 1544 C CA . ASN A 1 192 ? -17.531 14.148 20.188 1 88.44 192 ASN A CA 1
ATOM 1545 C C . ASN A 1 192 ? -17.906 12.688 19.938 1 88.44 192 ASN A C 1
ATOM 1547 O O . ASN A 1 192 ? -18.391 12.344 18.859 1 88.44 192 ASN A O 1
ATOM 1551 N N . PRO A 1 193 ? -17.812 11.852 20.906 1 80.25 193 PRO A N 1
ATOM 1552 C CA . PRO A 1 193 ? -18.078 10.422 20.703 1 80.25 193 PRO A CA 1
ATOM 1553 C C . PRO A 1 193 ? -19.547 10.117 20.484 1 80.25 193 PRO A C 1
ATOM 1555 O O . PRO A 1 193 ? -19.891 9.062 19.953 1 80.25 193 PRO A O 1
ATOM 1558 N N . THR A 1 194 ? -20.375 10.953 20.828 1 73.31 194 THR A N 1
ATOM 1559 C CA . THR A 1 194 ? -21.797 10.695 20.766 1 73.31 194 THR A CA 1
ATOM 1560 C C . THR A 1 194 ? -22.406 11.289 19.5 1 73.31 194 THR A C 1
ATOM 1562 O O . THR A 1 194 ? -23.625 11.266 19.312 1 73.31 194 THR A O 1
ATOM 1565 N N . GLN A 1 195 ? -21.531 11.703 18.734 1 69.31 195 GLN A N 1
ATOM 1566 C CA . GLN A 1 195 ? -22 12.398 17.531 1 69.31 195 GLN A CA 1
ATOM 1567 C C . GLN A 1 195 ? -22.828 11.477 16.641 1 69.31 195 GLN A C 1
ATOM 1569 O O . GLN A 1 195 ? -23.688 11.938 15.883 1 69.31 195 GLN A O 1
ATOM 1574 N N . TYR A 1 196 ? -22.672 10.242 16.859 1 70.81 196 TYR A N 1
ATOM 1575 C CA . TYR A 1 196 ? -23.328 9.289 15.977 1 70.81 196 TYR A CA 1
ATOM 1576 C C . TYR A 1 196 ? -24.469 8.57 16.703 1 70.81 196 TYR A C 1
ATOM 1578 O O . TYR A 1 196 ? -25.016 7.594 16.188 1 70.81 196 TYR A O 1
ATOM 1586 N N . ALA A 1 197 ? -24.844 9.164 17.766 1 71.62 197 ALA A N 1
ATOM 1587 C CA . ALA A 1 197 ? -25.844 8.5 18.594 1 71.62 197 ALA A CA 1
ATOM 1588 C C . ALA A 1 197 ? -27.25 8.695 18.016 1 71.62 197 ALA A C 1
ATOM 1590 O O . ALA A 1 197 ? -27.875 9.742 18.219 1 71.62 197 ALA A O 1
ATOM 1591 N N . THR A 1 198 ? -27.484 8.055 16.906 1 74.38 198 THR A N 1
ATOM 1592 C CA . THR A 1 198 ? -28.844 8.031 16.375 1 74.38 198 THR A CA 1
ATOM 1593 C C . THR A 1 198 ? -29.375 6.605 16.312 1 74.38 198 THR A C 1
ATOM 1595 O O . THR A 1 198 ? -28.609 5.656 16.125 1 74.38 198 THR A O 1
ATOM 1598 N N . SER A 1 199 ? -30.656 6.473 16.547 1 78.88 199 SER A N 1
ATOM 1599 C CA . SER A 1 199 ? -31.312 5.168 16.484 1 78.88 199 SER A CA 1
ATOM 1600 C C . SER A 1 199 ? -31.594 4.766 15.039 1 78.88 199 SER A C 1
ATOM 1602 O O . SER A 1 199 ? -31.812 3.59 14.75 1 78.88 199 SER A O 1
ATOM 1604 N N . ASP A 1 200 ? -31.562 5.762 14.125 1 88.31 200 ASP A N 1
ATOM 1605 C CA . ASP A 1 200 ? -31.812 5.504 12.711 1 88.31 200 ASP A CA 1
ATOM 1606 C C . ASP A 1 200 ? -30.547 4.996 12.023 1 88.31 200 ASP A C 1
ATOM 1608 O O . ASP A 1 200 ? -29.594 5.758 11.812 1 88.31 200 ASP A O 1
ATOM 1612 N N . PRO A 1 201 ? -30.578 3.848 11.625 1 86.5 201 PRO A N 1
ATOM 1613 C CA . PRO A 1 201 ? -29.375 3.242 11.055 1 86.5 201 PRO A CA 1
ATOM 1614 C C . PRO A 1 201 ? -28.906 3.939 9.773 1 86.5 201 PRO A C 1
ATOM 1616 O O . PRO A 1 201 ? -27.703 4.078 9.547 1 86.5 201 PRO A O 1
ATOM 1619 N N . GLU A 1 202 ? -29.828 4.328 8.992 1 87.5 202 GLU A N 1
ATOM 1620 C CA . GLU A 1 202 ? -29.469 5.004 7.754 1 87.5 202 GLU A CA 1
ATOM 1621 C C . GLU A 1 202 ? -28.766 6.336 8.039 1 87.5 202 GLU A C 1
ATOM 1623 O O . GLU A 1 202 ? -27.781 6.68 7.383 1 87.5 202 GLU A O 1
ATOM 1628 N N . LYS A 1 203 ? -29.281 7.012 8.93 1 88.06 203 LYS A N 1
ATOM 1629 C CA . LYS A 1 203 ? -28.688 8.289 9.305 1 88.06 203 LYS A CA 1
ATOM 1630 C C . LYS A 1 203 ? -27.328 8.094 9.953 1 88.06 203 LYS A C 1
ATOM 1632 O O . LYS A 1 203 ? -26.391 8.867 9.703 1 88.06 203 LYS A O 1
ATOM 1637 N N . HIS A 1 204 ? -27.297 7.082 10.75 1 89.69 204 HIS A N 1
ATOM 1638 C CA . HIS A 1 204 ? -26.031 6.758 11.391 1 89.69 204 HIS A CA 1
ATOM 1639 C C . HIS A 1 204 ? -24.953 6.484 10.359 1 89.69 204 HIS A C 1
ATOM 1641 O O . HIS A 1 204 ? -23.859 7.051 10.438 1 89.69 204 HIS A O 1
ATOM 1647 N N . GLU A 1 205 ? -25.328 5.738 9.445 1 87.56 205 GLU A N 1
ATOM 1648 C CA . GLU A 1 205 ? -24.359 5.371 8.406 1 87.56 205 GLU A CA 1
ATOM 1649 C C . GLU A 1 205 ? -23.938 6.59 7.594 1 87.56 205 GLU A C 1
ATOM 1651 O O . GLU A 1 205 ? -22.766 6.727 7.238 1 87.56 205 GLU A O 1
ATOM 1656 N N . PHE A 1 206 ? -24.859 7.387 7.309 1 88.38 206 PHE A N 1
ATOM 1657 C CA . PHE A 1 206 ? -24.578 8.586 6.527 1 88.38 206 PHE A CA 1
ATOM 1658 C C . PHE A 1 206 ? -23.641 9.516 7.277 1 88.38 206 PHE A C 1
ATOM 1660 O O . PHE A 1 206 ? -22.656 10.016 6.707 1 88.38 206 PHE A O 1
ATOM 1667 N N . GLN A 1 207 ? -23.922 9.727 8.508 1 89.94 207 GLN A N 1
ATOM 1668 C CA . GLN A 1 207 ? -23.094 10.609 9.328 1 89.94 207 GLN A CA 1
ATOM 1669 C C . GLN A 1 207 ? -21.688 10.039 9.492 1 89.94 207 GLN A C 1
ATOM 1671 O O . GLN A 1 207 ? -20.703 10.781 9.445 1 89.94 207 GLN A O 1
ATOM 1676 N N . LEU A 1 208 ? -21.703 8.75 9.695 1 91.81 208 LEU A N 1
ATOM 1677 C CA . LEU A 1 208 ? -20.422 8.07 9.852 1 91.81 208 LEU A CA 1
ATOM 1678 C C . LEU A 1 208 ? -19.578 8.227 8.594 1 91.81 208 LEU A C 1
ATOM 1680 O O . LEU A 1 208 ? -18.375 8.531 8.68 1 91.81 208 LEU A O 1
ATOM 1684 N N . LYS A 1 209 ? -20.141 8.086 7.496 1 90.5 209 LYS A N 1
ATOM 1685 C CA . LYS A 1 209 ? -19.438 8.195 6.227 1 90.5 209 LYS A CA 1
ATOM 1686 C C . LYS A 1 209 ? -18.953 9.625 5.984 1 90.5 209 LYS A C 1
ATOM 1688 O O . LYS A 1 209 ? -17.828 9.836 5.508 1 90.5 209 LYS A O 1
ATOM 1693 N N . LYS A 1 210 ? -19.781 10.523 6.262 1 91.5 210 LYS A N 1
ATOM 1694 C CA . LYS A 1 210 ? -19.406 11.922 6.094 1 91.5 210 LYS A CA 1
ATOM 1695 C C . LYS A 1 210 ? -18.25 12.297 7.012 1 91.5 210 LYS A C 1
ATOM 1697 O O . LYS A 1 210 ? -17.328 13 6.594 1 91.5 210 LYS A O 1
ATOM 1702 N N . ASP A 1 211 ? -18.359 11.844 8.211 1 94.06 211 ASP A N 1
ATOM 1703 C CA . ASP A 1 211 ? -17.281 12.07 9.172 1 94.06 211 ASP A CA 1
ATOM 1704 C C . ASP A 1 211 ? -15.977 11.453 8.688 1 94.06 211 ASP A C 1
ATOM 1706 O O . ASP A 1 211 ? -14.914 12.086 8.766 1 94.06 211 ASP A O 1
ATOM 1710 N N . PHE A 1 212 ? -16.125 10.297 8.18 1 94.62 212 PHE A N 1
ATOM 1711 C CA . PHE A 1 212 ? -14.969 9.562 7.668 1 94.62 212 PHE A CA 1
ATOM 1712 C C . PHE A 1 212 ? -14.336 10.297 6.492 1 94.62 212 PHE A C 1
ATOM 1714 O O . PHE A 1 212 ? -13.117 10.289 6.324 1 94.62 212 PHE A O 1
ATOM 1721 N N . GLU A 1 213 ? -15.102 10.883 5.68 1 93.88 213 GLU A N 1
ATOM 1722 C CA . GLU A 1 213 ? -14.586 11.664 4.555 1 93.88 213 GLU A CA 1
ATOM 1723 C C . GLU A 1 213 ? -13.68 12.789 5.031 1 93.88 213 GLU A C 1
ATOM 1725 O O . GLU A 1 213 ? -12.625 13.039 4.441 1 93.88 213 GLU A O 1
ATOM 1730 N N . VAL A 1 214 ? -14.055 13.484 6.059 1 95.56 214 VAL A N 1
ATOM 1731 C CA . VAL A 1 214 ? -13.25 14.555 6.637 1 95.56 214 VAL A CA 1
ATOM 1732 C C . VAL A 1 214 ? -11.945 13.977 7.188 1 95.56 214 VAL A C 1
ATOM 1734 O O . VAL A 1 214 ? -10.867 14.531 6.957 1 95.56 214 VAL A O 1
ATOM 1737 N N . GLY A 1 215 ? -12.117 12.875 7.953 1 96.75 215 GLY A N 1
ATOM 1738 C CA . GLY A 1 215 ? -10.938 12.211 8.477 1 96.75 215 GLY A CA 1
ATOM 1739 C C . GLY A 1 215 ? -9.945 11.828 7.395 1 96.75 215 GLY A C 1
ATOM 1740 O O . GLY A 1 215 ? -8.742 12.078 7.527 1 96.75 215 GLY A O 1
ATOM 1741 N N . ARG A 1 216 ? -10.43 11.289 6.332 1 94.75 216 ARG A N 1
ATOM 1742 C CA . ARG A 1 216 ? -9.594 10.883 5.211 1 94.75 216 ARG A CA 1
ATOM 1743 C C . ARG A 1 216 ? -8.961 12.086 4.527 1 94.75 216 ARG A C 1
ATOM 1745 O O . ARG A 1 216 ? -7.809 12.039 4.105 1 94.75 216 ARG A O 1
ATOM 1752 N N . TYR A 1 217 ? -9.672 13.109 4.41 1 96.31 217 TYR A N 1
ATOM 1753 C CA . TYR A 1 217 ? -9.172 14.352 3.834 1 96.31 217 TYR A CA 1
ATOM 1754 C C . TYR A 1 217 ? -8.016 14.906 4.648 1 96.31 217 TYR A C 1
ATOM 1756 O O . TYR A 1 217 ? -6.992 15.312 4.09 1 96.31 217 TYR A O 1
ATOM 1764 N N . LEU A 1 218 ? -8.125 14.883 5.93 1 97.38 218 LEU A N 1
ATOM 1765 C CA . LEU A 1 218 ? -7.047 15.32 6.809 1 97.38 218 LEU A CA 1
ATOM 1766 C C . LEU A 1 218 ? -5.824 14.422 6.66 1 97.38 218 LEU A C 1
ATOM 1768 O O . LEU A 1 218 ? -4.711 14.906 6.465 1 97.38 218 LEU A O 1
ATOM 1772 N N . GLU A 1 219 ? -6.113 13.141 6.715 1 96.38 219 GLU A N 1
ATOM 1773 C CA . GLU A 1 219 ? -5.055 12.133 6.668 1 96.38 219 GLU A CA 1
ATOM 1774 C C . GLU A 1 219 ? -4.305 12.188 5.34 1 96.38 219 GLU A C 1
ATOM 1776 O O . GLU A 1 219 ? -3.07 12.188 5.316 1 96.38 219 GLU A O 1
ATOM 1781 N N . GLN A 1 220 ? -5.02 12.305 4.219 1 92.81 220 GLN A N 1
ATOM 1782 C CA . GLN A 1 220 ? -4.422 12.055 2.91 1 92.81 220 GLN A CA 1
ATOM 1783 C C . GLN A 1 220 ? -4.027 13.367 2.23 1 92.81 220 GLN A C 1
ATOM 1785 O O . GLN A 1 220 ? -3.162 13.375 1.353 1 92.81 220 GLN A O 1
ATOM 1790 N N . TRP A 1 221 ? -4.637 14.406 2.682 1 93.44 221 TRP A N 1
ATOM 1791 C CA . TRP A 1 221 ? -4.41 15.633 1.927 1 93.44 221 TRP A CA 1
ATOM 1792 C C . TRP A 1 221 ? -3.836 16.734 2.822 1 93.44 221 TRP A C 1
ATOM 1794 O O . TRP A 1 221 ? -2.768 17.266 2.539 1 93.44 221 TRP A O 1
ATOM 1804 N N . VAL A 1 222 ? -4.445 17.031 3.857 1 96.06 222 VAL A N 1
ATOM 1805 C CA . VAL A 1 222 ? -4.105 18.203 4.641 1 96.06 222 VAL A CA 1
ATOM 1806 C C . VAL A 1 222 ? -2.779 17.984 5.363 1 96.06 222 VAL A C 1
ATOM 1808 O O . VAL A 1 222 ? -1.855 18.797 5.234 1 96.06 222 VAL A O 1
ATOM 1811 N N . ILE A 1 223 ? -2.641 16.906 6.102 1 96.75 223 ILE A N 1
ATOM 1812 C CA . ILE A 1 223 ? -1.491 16.688 6.977 1 96.75 223 ILE A CA 1
ATOM 1813 C C . ILE A 1 223 ? -0.221 16.578 6.137 1 96.75 223 ILE A C 1
ATOM 1815 O O . ILE A 1 223 ? 0.763 17.281 6.387 1 96.75 223 ILE A O 1
ATOM 1819 N N . PRO A 1 224 ? -0.227 15.836 5.062 1 94.25 224 PRO A N 1
ATOM 1820 C CA . PRO A 1 224 ? 1.005 15.734 4.277 1 94.25 224 PRO A CA 1
ATOM 1821 C C . PRO A 1 224 ? 1.347 17.031 3.539 1 94.25 224 PRO A C 1
ATOM 1823 O O . PRO A 1 224 ? 2.514 17.266 3.227 1 94.25 224 PRO A O 1
ATOM 1826 N N . ARG A 1 225 ? 0.362 17.859 3.32 1 94.25 225 ARG A N 1
ATOM 1827 C CA . ARG A 1 225 ? 0.562 19.062 2.5 1 94.25 225 ARG A CA 1
ATOM 1828 C C . ARG A 1 225 ? 0.353 20.328 3.318 1 94.25 225 ARG A C 1
ATOM 1830 O O . ARG A 1 225 ? 0.071 21.391 2.762 1 94.25 225 ARG A O 1
ATOM 1837 N N . ALA A 1 226 ? 0.481 20.188 4.547 1 96.31 226 ALA A N 1
ATOM 1838 C CA . ALA A 1 226 ? 0.153 21.297 5.438 1 96.31 226 ALA A CA 1
ATOM 1839 C C . ALA A 1 226 ? 0.934 22.547 5.062 1 96.31 226 ALA A C 1
ATOM 1841 O O . ALA A 1 226 ? 0.357 23.641 4.945 1 96.31 226 ALA A O 1
ATOM 1842 N N . THR A 1 227 ? 2.24 22.453 4.859 1 95.56 227 THR A N 1
ATOM 1843 C CA . THR A 1 227 ? 3.076 23.609 4.543 1 95.56 227 THR A CA 1
ATOM 1844 C C . THR A 1 227 ? 2.668 24.219 3.207 1 95.56 227 THR A C 1
ATOM 1846 O O . THR A 1 227 ? 2.584 25.438 3.08 1 95.56 227 THR A O 1
ATOM 1849 N N . ALA A 1 228 ? 2.441 23.391 2.27 1 93.69 228 ALA A N 1
ATOM 1850 C CA . ALA A 1 228 ? 2.006 23.875 0.965 1 93.69 228 ALA A CA 1
ATOM 1851 C C . ALA A 1 228 ? 0.678 24.625 1.075 1 93.69 228 ALA A C 1
ATOM 1853 O O . ALA A 1 228 ? 0.515 25.703 0.5 1 93.69 228 ALA A O 1
ATOM 1854 N N . ILE A 1 229 ? -0.226 24.031 1.777 1 94.5 229 ILE A N 1
ATOM 1855 C CA . ILE A 1 229 ? -1.52 24.672 1.981 1 94.5 229 ILE A CA 1
ATOM 1856 C C . ILE A 1 229 ? -1.326 26.016 2.693 1 94.5 229 ILE A C 1
ATOM 1858 O O . ILE A 1 229 ? -1.917 27.016 2.303 1 94.5 229 ILE A O 1
ATOM 1862 N N . PHE A 1 230 ? -0.478 26.031 3.701 1 95.56 230 PHE A N 1
ATOM 1863 C CA . PHE A 1 230 ? -0.166 27.234 4.445 1 95.56 230 PHE A CA 1
ATOM 1864 C C . PHE A 1 230 ? 0.337 28.328 3.512 1 95.56 230 PHE A C 1
ATOM 1866 O O . PHE A 1 230 ? 0.012 29.516 3.691 1 95.56 230 PHE A O 1
ATOM 1873 N N . LEU A 1 231 ? 1.042 27.938 2.527 1 92.12 231 LEU A N 1
ATOM 1874 C CA . LEU A 1 231 ? 1.651 28.875 1.598 1 92.12 231 LEU A CA 1
ATOM 1875 C C . LEU A 1 231 ? 0.704 29.203 0.446 1 92.12 231 LEU A C 1
ATOM 1877 O O . LEU A 1 231 ? 1.031 30 -0.43 1 92.12 231 LEU A O 1
ATOM 1881 N N . GLY A 1 232 ? -0.472 28.484 0.4 1 90 232 GLY A N 1
ATOM 1882 C CA . GLY A 1 232 ? -1.463 28.719 -0.64 1 90 232 GLY A CA 1
ATOM 1883 C C . GLY A 1 232 ? -1.153 27.984 -1.932 1 90 232 GLY A C 1
ATOM 1884 O O . GLY A 1 232 ? -1.546 28.422 -3.012 1 90 232 GLY A O 1
ATOM 1885 N N . ARG A 1 233 ? -0.447 26.953 -1.792 1 85.5 233 ARG A N 1
ATOM 1886 C CA . ARG A 1 233 ? -0.11 26.156 -2.975 1 85.5 233 ARG A CA 1
ATOM 1887 C C . ARG A 1 233 ? -1.116 25.031 -3.188 1 85.5 233 ARG A C 1
ATOM 1889 O O . ARG A 1 233 ? -1.582 24.422 -2.227 1 85.5 233 ARG A O 1
ATOM 1896 N N . ASP A 1 234 ? -1.672 24.844 -4.402 1 70 234 ASP A N 1
ATOM 1897 C CA . ASP A 1 234 ? -2.68 23.844 -4.699 1 70 234 ASP A CA 1
ATOM 1898 C C . ASP A 1 234 ? -2.027 22.516 -5.086 1 70 234 ASP A C 1
ATOM 1900 O O . ASP A 1 234 ? -2.652 21.453 -4.984 1 70 234 ASP A O 1
ATOM 1904 N N . ASP A 1 235 ? -0.921 22.766 -5.801 1 65.25 235 ASP A N 1
ATOM 1905 C CA . ASP A 1 235 ? -0.304 21.531 -6.258 1 65.25 235 ASP A CA 1
ATOM 1906 C C . ASP A 1 235 ? 1.18 21.484 -5.898 1 65.25 235 ASP A C 1
ATOM 1908 O O . ASP A 1 235 ? 1.728 22.469 -5.391 1 65.25 235 ASP A O 1
ATOM 1912 N N . ASP A 1 236 ? 1.649 20.25 -5.867 1 65.5 236 ASP A N 1
ATOM 1913 C CA . ASP A 1 236 ? 3.059 20.031 -5.547 1 65.5 236 ASP A CA 1
ATOM 1914 C C . ASP A 1 236 ? 3.955 20.469 -6.703 1 65.5 236 ASP A C 1
ATOM 1916 O O . ASP A 1 236 ? 5.172 20.297 -6.656 1 65.5 236 ASP A O 1
ATOM 1920 N N . GLU A 1 237 ? 3.213 21.094 -7.715 1 65.31 237 GLU A N 1
ATOM 1921 C CA . GLU A 1 237 ? 4.035 21.484 -8.859 1 65.31 237 GLU A CA 1
ATOM 1922 C C . GLU A 1 237 ? 4.855 22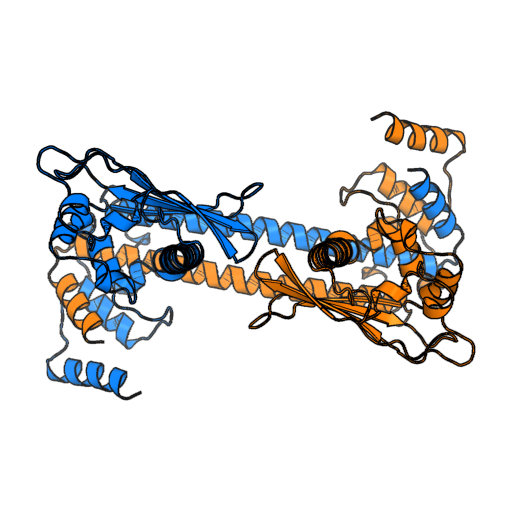.734 -8.547 1 65.31 237 GLU A C 1
ATOM 1924 O O . GLU A 1 237 ? 4.371 23.641 -7.883 1 65.31 237 GLU A O 1
ATOM 1929 N N . GLN A 1 238 ? 6.062 22.594 -8.812 1 70.44 238 GLN A N 1
ATOM 1930 C CA . GLN A 1 238 ? 6.973 23.719 -8.664 1 70.44 238 GLN A CA 1
ATOM 1931 C C . GLN A 1 238 ? 6.875 24.672 -9.859 1 70.44 238 GLN A C 1
ATOM 1933 O O . GLN A 1 238 ? 7.051 24.25 -11.008 1 70.44 238 GLN A O 1
ATOM 1938 N N . ASP A 1 239 ? 6.215 25.781 -9.648 1 77 239 ASP A N 1
ATOM 1939 C CA . ASP A 1 239 ? 6.188 26.781 -10.711 1 77 239 ASP A CA 1
ATOM 1940 C C . ASP A 1 239 ? 7.055 27.984 -10.344 1 77 239 ASP A C 1
ATOM 1942 O O . ASP A 1 239 ? 7.07 28.422 -9.188 1 77 239 ASP A O 1
ATOM 1946 N N . GLU A 1 240 ? 7.734 28.469 -11.289 1 78.38 240 GLU A N 1
ATOM 1947 C CA . GLU A 1 240 ? 8.773 29.469 -11.109 1 78.38 240 GLU A CA 1
ATOM 1948 C C . GLU A 1 240 ? 8.203 30.766 -10.531 1 78.38 240 GLU A C 1
ATOM 1950 O O . GLU A 1 240 ? 8.836 31.406 -9.688 1 78.38 240 GLU A O 1
ATOM 1955 N N . ILE A 1 241 ? 7.055 31.141 -10.945 1 77.94 241 ILE A N 1
ATOM 1956 C CA . ILE A 1 241 ? 6.461 32.406 -10.492 1 77.94 241 ILE A CA 1
ATOM 1957 C C . ILE A 1 241 ? 6.102 32.312 -9.016 1 77.94 241 ILE A C 1
ATOM 1959 O O . ILE A 1 241 ? 6.41 33.188 -8.234 1 77.94 241 ILE A O 1
ATOM 1963 N N . SER A 1 242 ? 5.473 31.172 -8.625 1 80.69 242 SER A N 1
ATOM 1964 C CA . SER A 1 242 ? 5.109 30.953 -7.227 1 80.69 242 SER A CA 1
ATOM 1965 C C . SER A 1 242 ? 6.348 30.906 -6.336 1 80.69 242 SER A C 1
ATOM 1967 O O . SER A 1 242 ? 6.34 31.438 -5.223 1 80.69 242 SER A O 1
ATOM 1969 N N . ASP A 1 243 ? 7.379 30.359 -6.859 1 83.62 243 ASP A N 1
ATOM 1970 C CA . ASP A 1 243 ? 8.617 30.25 -6.09 1 83.62 243 ASP A CA 1
ATOM 1971 C C . ASP A 1 243 ? 9.25 31.609 -5.859 1 83.62 243 ASP A C 1
ATOM 1973 O O . ASP A 1 243 ? 9.75 31.891 -4.77 1 83.62 243 ASP A O 1
ATOM 1977 N N . MET A 1 244 ? 9.125 32.375 -6.871 1 80.94 244 MET A N 1
ATOM 1978 C CA . MET A 1 244 ? 9.695 33.719 -6.766 1 80.94 244 MET A CA 1
ATOM 1979 C C . MET A 1 244 ? 8.922 34.562 -5.758 1 80.94 244 MET A C 1
ATOM 1981 O O . MET A 1 244 ? 9.523 35.281 -4.961 1 80.94 244 MET A O 1
ATOM 1985 N N . LEU A 1 245 ? 7.648 34.5 -5.812 1 82.5 245 LEU A N 1
ATOM 1986 C CA . LEU A 1 245 ? 6.809 35.25 -4.887 1 82.5 245 LEU A CA 1
ATOM 1987 C C . LEU A 1 245 ? 7.051 34.812 -3.449 1 82.5 245 LEU A C 1
ATOM 1989 O O . LEU A 1 245 ? 7.086 35.625 -2.535 1 82.5 245 LEU A O 1
ATOM 1993 N N . GLU A 1 246 ? 7.207 33.562 -3.252 1 87 246 GLU A N 1
ATOM 1994 C CA . GLU A 1 246 ? 7.473 33.031 -1.923 1 87 246 GLU A CA 1
ATOM 1995 C C . GLU A 1 246 ? 8.812 33.531 -1.384 1 87 246 GLU A C 1
ATOM 1997 O O . GLU A 1 246 ? 8.906 33.938 -0.227 1 87 246 GLU A O 1
ATOM 2002 N N . ASP A 1 247 ? 9.742 33.5 -2.238 1 83.88 247 ASP A N 1
ATOM 2003 C CA . ASP A 1 247 ? 11.07 33.938 -1.822 1 83.88 247 ASP A CA 1
ATOM 2004 C C . ASP A 1 247 ? 11.039 35.406 -1.415 1 83.88 247 ASP A C 1
ATOM 2006 O O . ASP A 1 247 ? 11.688 35.812 -0.437 1 83.88 247 ASP A O 1
ATOM 2010 N N . GLU A 1 248 ? 10.344 36.156 -2.119 1 83.25 248 GLU A N 1
ATOM 2011 C CA . GLU A 1 248 ? 10.211 37.562 -1.784 1 83.25 248 GLU A CA 1
ATOM 2012 C C . GLU A 1 248 ? 9.516 37.75 -0.438 1 83.25 248 GLU A C 1
ATOM 2014 O O . GLU A 1 248 ? 9.938 38.594 0.372 1 83.25 248 GLU A O 1
ATOM 2019 N N . ALA A 1 249 ? 8.5 37 -0.26 1 86.62 249 ALA A N 1
ATOM 2020 C CA . ALA A 1 249 ? 7.77 37.094 1.001 1 86.62 249 ALA A CA 1
ATOM 2021 C C . ALA A 1 249 ? 8.664 36.719 2.18 1 86.62 249 ALA A C 1
ATOM 2023 O O . ALA A 1 249 ? 8.609 37.344 3.236 1 86.62 249 ALA A O 1
ATOM 2024 N N . PHE A 1 250 ? 9.469 35.781 1.982 1 87.19 250 PHE A N 1
ATOM 2025 C CA . PHE A 1 250 ? 10.359 35.312 3.045 1 87.19 250 PHE A CA 1
ATOM 2026 C C . PHE A 1 250 ? 11.375 36.375 3.408 1 87.19 250 PHE A C 1
ATOM 2028 O O . PHE A 1 250 ? 11.938 36.375 4.508 1 87.19 250 PHE A O 1
ATOM 2035 N N . CYS A 1 251 ? 11.602 37.312 2.49 1 83.5 251 CYS A N 1
ATOM 2036 C CA . CYS A 1 251 ? 12.57 38.375 2.727 1 83.5 251 CYS A CA 1
ATOM 2037 C C . CYS A 1 251 ? 11.875 39.625 3.223 1 83.5 251 CYS A C 1
ATOM 2039 O O . CYS A 1 251 ? 12.508 40.688 3.355 1 83.5 251 CYS A O 1
ATOM 2041 N N . GLY A 1 252 ? 10.625 39.531 3.387 1 82 252 GLY A N 1
ATOM 2042 C CA . GLY A 1 252 ? 9.883 40.625 3.973 1 82 252 GLY A CA 1
ATOM 2043 C C . GLY A 1 252 ? 9.461 41.688 2.955 1 82 252 GLY A C 1
ATOM 2044 O O . GLY A 1 252 ? 9.227 42.844 3.305 1 82 252 GLY A O 1
ATOM 2045 N N . VAL A 1 253 ? 9.664 41.344 1.73 1 78.06 253 VAL A N 1
ATOM 2046 C CA . VAL A 1 253 ? 9.305 42.281 0.675 1 78.06 253 VAL A CA 1
ATOM 2047 C C . VAL A 1 253 ? 8.109 41.75 -0.108 1 78.06 253 VAL A C 1
ATOM 2049 O O . VAL A 1 253 ? 7.977 40.531 -0.312 1 78.06 253 VAL A O 1
ATOM 2052 N N . TYR A 1 254 ? 7.016 42.406 -0.243 1 69.5 254 TYR A N 1
ATOM 2053 C CA . TYR A 1 254 ? 5.977 42 -1.19 1 69.5 254 TYR A CA 1
ATOM 2054 C C . TYR A 1 254 ? 5.832 43.062 -2.295 1 69.5 254 TYR A C 1
ATOM 2056 O O . TYR A 1 254 ? 5.398 44.188 -2.043 1 69.5 254 TYR A O 1
ATOM 2064 N N . SER A 1 255 ? 6.586 42.812 -3.422 1 63.81 255 SER A N 1
ATOM 2065 C CA . SER A 1 255 ? 6.758 43.812 -4.477 1 63.81 255 SER A CA 1
ATOM 2066 C C . SER A 1 255 ? 5.637 43.719 -5.508 1 63.81 255 SER A C 1
ATOM 2068 O O . SER A 1 255 ? 5.641 44.469 -6.504 1 63.81 255 SER A O 1
ATOM 2070 N N . LEU A 1 256 ? 4.734 42.781 -5.379 1 63.28 256 LEU A N 1
ATOM 2071 C CA . LEU A 1 256 ? 3.828 42.719 -6.52 1 63.28 256 LEU A CA 1
ATOM 2072 C C . LEU A 1 256 ? 2.902 43.938 -6.539 1 63.28 256 LEU A C 1
ATOM 2074 O O . LEU A 1 256 ? 2.238 44.25 -5.539 1 63.28 256 LEU A O 1
ATOM 2078 N N . ASP A 1 257 ? 3.129 44.781 -7.562 1 60.72 257 ASP A N 1
ATOM 2079 C CA . ASP A 1 257 ? 2.207 45.875 -7.727 1 60.72 257 ASP A CA 1
ATOM 2080 C C . ASP A 1 257 ? 0.797 45.406 -8.047 1 60.72 257 ASP A C 1
ATOM 2082 O O . ASP A 1 257 ? 0.602 44.219 -8.375 1 60.72 257 ASP A O 1
ATOM 2086 N N . ALA A 1 258 ? -0.21 46.219 -7.609 1 60.09 258 ALA A N 1
ATOM 2087 C CA . ALA A 1 258 ? -1.636 45.938 -7.703 1 60.09 258 ALA A CA 1
ATOM 2088 C C . ALA A 1 258 ? -1.988 45.375 -9.078 1 60.09 258 ALA A C 1
ATOM 2090 O O . ALA A 1 258 ? -2.812 44.469 -9.195 1 60.09 258 ALA A O 1
ATOM 2091 N N . GLU A 1 259 ? -1.262 45.844 -10.008 1 59.03 259 GLU A N 1
ATOM 2092 C CA . GLU A 1 259 ? -1.574 45.438 -11.375 1 59.03 259 GLU A CA 1
ATOM 2093 C C . GLU A 1 259 ? -1.141 44 -11.633 1 59.03 259 GLU A C 1
ATOM 2095 O O . GLU A 1 259 ? -1.875 43.219 -12.25 1 59.03 259 GLU A O 1
ATOM 2100 N N . THR A 1 260 ? -0.063 43.594 -11.227 1 60.41 260 THR A N 1
ATOM 2101 C CA . THR A 1 260 ? 0.462 42.25 -11.43 1 60.41 260 THR A CA 1
ATOM 2102 C C . THR A 1 260 ? -0.314 41.219 -10.602 1 60.41 260 THR A C 1
ATOM 2104 O O . THR A 1 260 ? -0.593 40.125 -11.062 1 60.41 260 THR A O 1
ATOM 2107 N N . GLU A 1 261 ? -0.664 41.656 -9.492 1 62.78 261 GLU A N 1
ATOM 2108 C CA . GLU A 1 261 ? -1.499 40.812 -8.641 1 62.78 261 GLU A CA 1
ATOM 2109 C C . GLU A 1 261 ? -2.82 40.469 -9.32 1 62.78 261 GLU A C 1
ATOM 2111 O O . GLU A 1 261 ? -3.275 39.344 -9.273 1 62.78 261 GLU A O 1
ATOM 2116 N N . ALA A 1 262 ? -3.342 41.594 -9.852 1 60.44 262 ALA A N 1
ATOM 2117 C CA . ALA A 1 262 ? -4.613 41.438 -10.555 1 60.44 262 ALA A CA 1
ATOM 2118 C C . ALA A 1 262 ? -4.469 40.469 -11.734 1 60.44 262 ALA A C 1
ATOM 2120 O O . ALA A 1 262 ? -5.355 39.656 -11.984 1 60.44 262 ALA A O 1
ATOM 2121 N N . LEU A 1 263 ? -3.402 40.5 -12.406 1 57.84 263 LEU A N 1
ATOM 2122 C CA . LEU A 1 263 ? -3.156 39.625 -13.562 1 57.84 263 LEU A CA 1
ATOM 2123 C C . LEU A 1 263 ? -2.98 38.188 -13.141 1 57.84 263 LEU A C 1
ATOM 2125 O O . LEU A 1 263 ? -3.453 37.281 -13.82 1 57.84 263 LEU A O 1
ATOM 2129 N N . LEU A 1 264 ? -2.326 38 -12.094 1 60.75 264 LEU A N 1
ATOM 2130 C CA . LEU A 1 264 ? -2.043 36.656 -11.617 1 60.75 264 LEU A CA 1
ATOM 2131 C C . LEU A 1 264 ? -3.311 35.969 -11.094 1 60.75 264 LEU A C 1
ATOM 2133 O O . LEU A 1 264 ? -3.514 34.781 -11.297 1 60.75 264 LEU A O 1
ATOM 2137 N N . VAL A 1 265 ? -4.094 36.812 -10.438 1 60.5 265 VAL A N 1
ATOM 2138 C CA . VAL A 1 265 ? -5.363 36.312 -9.93 1 60.5 265 VAL A CA 1
ATOM 2139 C C . VAL A 1 265 ? -6.293 35.969 -11.094 1 60.5 265 VAL A C 1
ATOM 2141 O O . VAL A 1 265 ? -7.008 34.969 -11.055 1 60.5 265 VAL A O 1
ATOM 2144 N N . ASN A 1 266 ? -6.32 36.781 -12.062 1 55.12 266 ASN A N 1
ATOM 2145 C CA . ASN A 1 266 ? -7.188 36.562 -13.219 1 55.12 266 ASN A CA 1
ATOM 2146 C C . ASN A 1 266 ? -6.695 35.438 -14.086 1 55.12 266 ASN A C 1
ATOM 2148 O O . ASN A 1 266 ? -7.488 34.781 -14.773 1 55.12 266 ASN A O 1
ATOM 2152 N N . SER A 1 267 ? -5.473 35.219 -14.195 1 52.38 267 SER A N 1
ATOM 2153 C CA . SER A 1 267 ? -4.965 34.125 -15.008 1 52.38 267 SER A CA 1
ATOM 2154 C C . SER A 1 267 ? -5.293 32.781 -14.383 1 52.38 267 SER A C 1
ATOM 2156 O O . SER A 1 267 ? -5.414 31.781 -15.086 1 52.38 267 SER A O 1
ATOM 2158 N N . GLU A 1 268 ? -5.219 32.625 -13.188 1 49.69 268 GLU A N 1
ATOM 2159 C CA . GLU A 1 268 ? -5.645 31.375 -12.555 1 49.69 268 GLU A CA 1
ATOM 2160 C C . GLU A 1 268 ? -7.148 31.172 -12.703 1 49.69 268 GLU A C 1
ATOM 2162 O O . GLU A 1 268 ? -7.617 30.031 -12.766 1 49.69 268 GLU A O 1
ATOM 2167 N N . LEU A 1 269 ? -7.977 32.219 -12.633 1 44.69 269 LEU A N 1
ATOM 2168 C CA . LEU A 1 269 ? -9.406 32.125 -12.906 1 44.69 269 LEU A CA 1
ATOM 2169 C C . LEU A 1 269 ? -9.656 31.812 -14.375 1 44.69 269 LEU A C 1
ATOM 2171 O O . LEU A 1 269 ? -10.711 31.266 -14.727 1 44.69 269 LEU A O 1
ATOM 2175 N N . GLY A 1 270 ? -8.844 32.25 -15.312 1 41.12 270 GLY A N 1
ATOM 2176 C CA . GLY A 1 270 ? -9.133 32.031 -16.719 1 41.12 270 GLY A CA 1
ATOM 2177 C C . GLY A 1 270 ? -8.703 30.688 -17.234 1 41.12 270 GLY A C 1
ATOM 2178 O O . GLY A 1 270 ? -8.914 30.359 -18.406 1 41.12 270 GLY A O 1
ATOM 2179 N N . GLU A 1 271 ? -7.699 30.062 -16.672 1 35.34 271 GLU A N 1
ATOM 2180 C CA . GLU A 1 271 ? -7.5 28.734 -17.25 1 35.34 271 GLU A CA 1
ATOM 2181 C C . GLU A 1 271 ? -8.438 27.703 -16.625 1 35.34 271 GLU A C 1
ATOM 2183 O O . GLU A 1 271 ? -8.789 27.812 -15.445 1 35.34 271 GLU A O 1
ATOM 2188 N N . MET B 1 1 ? -5.684 31.938 -6.121 1 62.09 1 MET B N 1
ATOM 2189 C CA . MET B 1 1 ? -4.539 32.844 -6.215 1 62.09 1 MET B CA 1
ATOM 2190 C C . MET B 1 1 ? -4.684 34 -5.234 1 62.09 1 MET B C 1
ATOM 2192 O O . MET B 1 1 ? -3.701 34.438 -4.637 1 62.09 1 MET B O 1
ATOM 2196 N N . GLU B 1 2 ? -5.941 34.406 -5.086 1 61.97 2 GLU B N 1
ATOM 2197 C CA . GLU B 1 2 ? -6.117 35.531 -4.16 1 61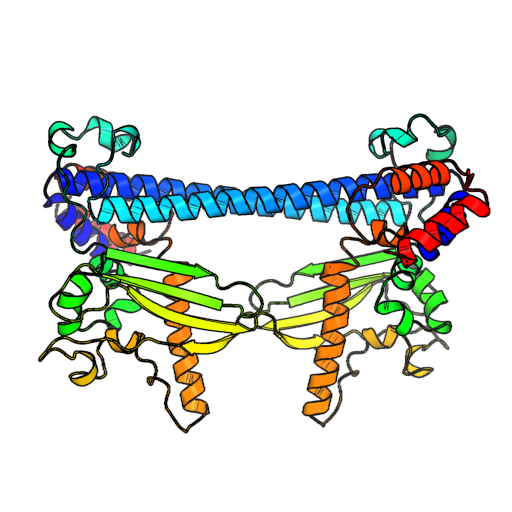.97 2 GLU B CA 1
ATOM 2198 C C . GLU B 1 2 ? -5.727 35.125 -2.74 1 61.97 2 GLU B C 1
ATOM 2200 O O . GLU B 1 2 ? -5.062 35.906 -2.037 1 61.97 2 GLU B O 1
ATOM 2205 N N . SER B 1 3 ? -6.16 33.906 -2.469 1 75.5 3 SER B N 1
ATOM 2206 C CA . SER B 1 3 ? -5.848 33.406 -1.125 1 75.5 3 SER B CA 1
ATOM 2207 C C . SER B 1 3 ? -4.344 33.25 -0.935 1 75.5 3 SER B C 1
ATOM 2209 O O . SER B 1 3 ? -3.805 33.594 0.124 1 75.5 3 SER B O 1
ATOM 2211 N N . LYS B 1 4 ? -3.652 32.969 -1.998 1 82.12 4 LYS B N 1
ATOM 2212 C CA . LYS B 1 4 ? -2.203 32.781 -1.938 1 82.12 4 LYS B CA 1
ATOM 2213 C C . LYS B 1 4 ? -1.502 34.125 -1.769 1 82.12 4 LYS B C 1
ATOM 2215 O O . LYS B 1 4 ? -0.59 34.281 -0.949 1 82.12 4 LYS B O 1
ATOM 2220 N N . ILE B 1 5 ? -2.041 35.031 -2.492 1 81.75 5 ILE B N 1
ATOM 2221 C CA . ILE B 1 5 ? -1.43 36.375 -2.455 1 81.75 5 ILE B CA 1
ATOM 2222 C C . ILE B 1 5 ? -1.624 36.969 -1.074 1 81.75 5 ILE B C 1
ATOM 2224 O O . ILE B 1 5 ? -0.687 37.531 -0.5 1 81.75 5 ILE B O 1
ATOM 2228 N N . THR B 1 6 ? -2.816 36.906 -0.575 1 86.69 6 THR B N 1
ATOM 2229 C CA . THR B 1 6 ? -3.102 37.438 0.753 1 86.69 6 THR B CA 1
ATOM 2230 C C . THR B 1 6 ? -2.221 36.75 1.804 1 86.69 6 THR B C 1
ATOM 2232 O O . THR B 1 6 ? -1.69 37.406 2.693 1 86.69 6 THR B O 1
ATOM 2235 N N . GLN B 1 7 ? -2.031 35.5 1.646 1 89.94 7 GLN B N 1
ATOM 2236 C CA . GLN B 1 7 ? -1.208 34.75 2.59 1 89.94 7 GLN B CA 1
ATOM 2237 C C . GLN B 1 7 ? 0.258 35.156 2.486 1 89.94 7 GLN B C 1
ATOM 2239 O O . GLN B 1 7 ? 0.934 35.344 3.504 1 89.94 7 GLN B O 1
ATOM 2244 N N . LEU B 1 8 ? 0.745 35.344 1.34 1 88.94 8 LEU B N 1
ATOM 2245 C CA . LEU B 1 8 ? 2.141 35.719 1.148 1 88.94 8 LEU B CA 1
ATOM 2246 C C . LEU B 1 8 ? 2.402 37.125 1.681 1 88.94 8 LEU B C 1
ATOM 2248 O O . LEU B 1 8 ? 3.48 37.406 2.209 1 88.94 8 LEU B O 1
ATOM 2252 N N . LYS B 1 9 ? 1.386 37.938 1.55 1 89.25 9 LYS B N 1
ATOM 2253 C CA . LYS B 1 9 ? 1.5 39.25 2.127 1 89.25 9 LYS B CA 1
ATOM 2254 C C . LYS B 1 9 ? 1.59 39.188 3.65 1 89.25 9 LYS B C 1
ATOM 2256 O O . LYS B 1 9 ? 2.379 39.906 4.262 1 89.25 9 LYS B O 1
ATOM 2261 N N . ARG B 1 10 ? 0.777 38.375 4.145 1 91.69 10 ARG B N 1
ATOM 2262 C CA . ARG B 1 10 ? 0.812 38.188 5.59 1 91.69 10 ARG B CA 1
ATOM 2263 C C . ARG B 1 10 ? 2.174 37.688 6.039 1 91.69 10 ARG B C 1
ATOM 2265 O O . ARG B 1 10 ? 2.738 38.156 7.02 1 91.69 10 ARG B O 1
ATOM 2272 N N . ILE B 1 11 ? 2.717 36.844 5.355 1 91.19 11 ILE B N 1
ATOM 2273 C CA . ILE B 1 11 ? 4.012 36.25 5.691 1 91.19 11 ILE B CA 1
ATOM 2274 C C . ILE B 1 11 ? 5.094 37.344 5.605 1 91.19 11 ILE B C 1
ATOM 2276 O O . ILE B 1 11 ? 5.969 37.406 6.469 1 91.19 11 ILE B O 1
ATOM 2280 N N . ALA B 1 12 ? 5.004 38.125 4.648 1 89.62 12 ALA B N 1
ATOM 2281 C CA . ALA B 1 12 ? 5.988 39.188 4.449 1 89.62 12 ALA B CA 1
ATOM 2282 C C . ALA B 1 12 ? 5.98 40.188 5.621 1 89.62 12 ALA B C 1
ATOM 2284 O O . ALA B 1 12 ? 6.996 40.812 5.914 1 89.62 12 ALA B O 1
ATOM 2285 N N . SER B 1 13 ? 4.844 40.25 6.246 1 91 13 SER B N 1
ATOM 2286 C CA . SER B 1 13 ? 4.699 41.219 7.324 1 91 13 SER B CA 1
ATOM 2287 C C . SER B 1 13 ? 5.168 40.625 8.656 1 91 13 SER B C 1
ATOM 2289 O O . SER B 1 13 ? 5.293 41.344 9.641 1 91 13 SER B O 1
ATOM 2291 N N . LEU B 1 14 ? 5.438 39.375 8.719 1 89.81 14 LEU B N 1
ATOM 2292 C CA . LEU B 1 14 ? 5.871 38.719 9.945 1 89.81 14 LEU B CA 1
ATOM 2293 C C . LEU B 1 14 ? 7.32 39.062 10.266 1 89.81 14 LEU B C 1
ATOM 2295 O O . LEU B 1 14 ? 8.062 39.531 9.391 1 89.81 14 LEU B O 1
ATOM 2299 N N . PRO B 1 15 ? 7.676 38.938 11.594 1 88.25 15 PRO B N 1
ATOM 2300 C CA . PRO B 1 15 ? 9.078 39.125 11.961 1 88.25 15 PRO B CA 1
ATOM 2301 C C . PRO B 1 15 ? 10.031 38.219 11.203 1 88.25 15 PRO B C 1
ATOM 2303 O O . PRO B 1 15 ? 9.641 37.125 10.797 1 88.25 15 PRO B O 1
ATOM 2306 N N . ALA B 1 16 ? 11.25 38.625 11.062 1 84.81 16 ALA B N 1
ATOM 2307 C CA . ALA B 1 16 ? 12.25 37.969 10.242 1 84.81 16 ALA B CA 1
ATOM 2308 C C . ALA B 1 16 ? 12.461 36.531 10.719 1 84.81 16 ALA B C 1
ATOM 2310 O O . ALA B 1 16 ? 12.648 35.625 9.906 1 84.81 16 ALA B O 1
ATOM 2311 N N . ASN B 1 17 ? 12.461 36.312 12.016 1 86.31 17 ASN B N 1
ATOM 2312 C CA . ASN B 1 17 ? 12.68 34.969 12.547 1 86.31 17 ASN B CA 1
ATOM 2313 C C . ASN B 1 17 ? 11.547 34.031 12.156 1 86.31 17 ASN B C 1
ATOM 2315 O O . ASN B 1 17 ? 11.789 32.875 11.875 1 86.31 17 ASN B O 1
ATOM 2319 N N . ILE B 1 18 ? 10.328 34.562 12.148 1 91.81 18 ILE B N 1
ATOM 2320 C CA . ILE B 1 18 ? 9.18 33.75 11.773 1 91.81 18 ILE B CA 1
ATOM 2321 C C . ILE B 1 18 ? 9.219 33.469 10.281 1 91.81 18 ILE B C 1
ATOM 2323 O O . ILE B 1 18 ? 8.914 32.344 9.852 1 91.81 18 ILE B O 1
ATOM 2327 N N . ARG B 1 19 ? 9.586 34.406 9.438 1 90.75 19 ARG B N 1
ATOM 2328 C CA . ARG B 1 19 ? 9.719 34.219 8 1 90.75 19 ARG B CA 1
ATOM 2329 C C . ARG B 1 19 ? 10.75 33.125 7.691 1 90.75 19 ARG B C 1
ATOM 2331 O O . ARG B 1 19 ? 10.562 32.312 6.781 1 90.75 19 ARG B O 1
ATOM 2338 N N . THR B 1 20 ? 11.812 33.156 8.461 1 88.75 20 THR B N 1
ATOM 2339 C CA . THR B 1 20 ? 12.844 32.156 8.297 1 88.75 20 THR B CA 1
ATOM 2340 C C . THR B 1 20 ? 12.297 30.766 8.602 1 88.75 20 THR B C 1
ATOM 2342 O O . THR B 1 20 ? 12.609 29.797 7.91 1 88.75 20 THR B O 1
ATOM 2345 N N . ASN B 1 21 ? 11.508 30.688 9.703 1 92.94 21 ASN B N 1
ATOM 2346 C CA . ASN B 1 21 ? 10.867 29.422 10.031 1 92.94 21 ASN B CA 1
ATOM 2347 C C . ASN B 1 21 ? 9.977 28.938 8.898 1 92.94 21 ASN B C 1
ATOM 2349 O O . ASN B 1 21 ? 9.977 27.75 8.578 1 92.94 21 ASN B O 1
ATOM 2353 N N . VAL B 1 22 ? 9.25 29.875 8.281 1 94 22 VAL B N 1
ATOM 2354 C CA . VAL B 1 22 ? 8.359 29.5 7.18 1 94 22 VAL B CA 1
ATOM 2355 C C . VAL B 1 22 ? 9.188 29.031 5.984 1 94 22 VAL B C 1
ATOM 2357 O O . VAL B 1 22 ? 8.82 28.047 5.328 1 94 22 VAL B O 1
ATOM 2360 N N . ALA B 1 23 ? 10.25 29.703 5.707 1 91.62 23 ALA B N 1
ATOM 2361 C CA . ALA B 1 23 ? 11.141 29.281 4.625 1 91.62 23 ALA B CA 1
ATOM 2362 C C . ALA B 1 23 ? 11.688 27.875 4.875 1 91.62 23 ALA B C 1
ATOM 2364 O O . ALA B 1 23 ? 11.781 27.078 3.947 1 91.62 23 ALA B O 1
ATOM 2365 N N . ALA B 1 24 ? 12.055 27.641 6.09 1 93.44 24 ALA B N 1
ATOM 2366 C CA . ALA B 1 24 ? 12.547 26.312 6.461 1 93.44 24 ALA B CA 1
ATOM 2367 C C . ALA B 1 24 ? 11.477 25.25 6.25 1 93.44 24 ALA B C 1
ATOM 2369 O O . ALA B 1 24 ? 11.766 24.141 5.785 1 93.44 24 ALA B O 1
ATOM 2370 N N . LEU B 1 25 ? 10.234 25.578 6.609 1 96.12 25 LEU B N 1
ATOM 2371 C CA . LEU B 1 25 ? 9.117 24.656 6.41 1 96.12 25 LEU B CA 1
ATOM 2372 C C . LEU B 1 25 ? 8.922 24.344 4.926 1 96.12 25 LEU B C 1
ATOM 2374 O O . LEU B 1 25 ? 8.609 23.219 4.555 1 96.12 25 LEU B O 1
ATOM 2378 N N . ARG B 1 26 ? 9.086 25.359 4.156 1 93.5 26 ARG B N 1
ATOM 2379 C CA . ARG B 1 26 ? 8.945 25.172 2.715 1 93.5 26 ARG B CA 1
ATOM 2380 C C . ARG B 1 26 ? 9.977 24.188 2.18 1 93.5 26 ARG B C 1
ATOM 2382 O O . ARG B 1 26 ? 9.641 23.297 1.404 1 93.5 26 ARG B O 1
ATOM 2389 N N . LYS B 1 27 ? 11.219 24.406 2.545 1 93 27 LYS B N 1
ATOM 2390 C CA . LYS B 1 27 ? 12.258 23.484 2.117 1 93 27 LYS B CA 1
ATOM 2391 C C . LYS B 1 27 ? 11.969 22.062 2.607 1 93 27 LYS B C 1
ATOM 2393 O O . LYS B 1 27 ? 12.133 21.094 1.86 1 93 27 LYS B O 1
ATOM 2398 N N . LEU B 1 28 ? 11.602 21.984 3.84 1 95.62 28 LEU B N 1
ATOM 2399 C CA . LEU B 1 28 ? 11.25 20.688 4.414 1 95.62 28 LEU B CA 1
ATOM 2400 C C . LEU B 1 28 ? 10.148 20.016 3.604 1 95.62 28 LEU B C 1
ATOM 2402 O O . LEU B 1 28 ? 10.211 18.812 3.33 1 95.62 28 LEU B O 1
ATOM 2406 N N . HIS B 1 29 ? 9.125 20.766 3.234 1 94.19 29 HIS B N 1
ATOM 2407 C CA . HIS B 1 29 ? 8.031 20.234 2.43 1 94.19 29 HIS B CA 1
ATOM 2408 C C . HIS B 1 29 ? 8.523 19.734 1.08 1 94.19 29 HIS B C 1
ATOM 2410 O O . HIS B 1 29 ? 8.102 18.672 0.613 1 94.19 29 HIS B O 1
ATOM 2416 N N . LEU B 1 30 ? 9.383 20.469 0.443 1 91.56 30 LEU B N 1
ATOM 2417 C CA . LEU B 1 30 ? 9.938 20.047 -0.839 1 91.56 30 LEU B CA 1
ATOM 2418 C C . LEU B 1 30 ? 10.688 18.719 -0.702 1 91.56 30 LEU B C 1
ATOM 2420 O O . LEU B 1 30 ? 10.602 17.859 -1.583 1 91.56 30 LEU B O 1
ATOM 2424 N N . ASP B 1 31 ? 11.398 18.594 0.383 1 92.12 31 ASP B N 1
ATOM 2425 C CA . ASP B 1 31 ? 12.094 17.344 0.646 1 92.12 31 ASP B CA 1
ATOM 2426 C C . ASP B 1 31 ? 11.102 16.188 0.805 1 92.12 31 ASP B C 1
ATOM 2428 O O . ASP B 1 31 ? 11.352 15.086 0.317 1 92.12 31 ASP B O 1
ATOM 2432 N N . MET B 1 32 ? 10.023 16.453 1.482 1 93.25 32 MET B N 1
ATOM 2433 C CA . MET B 1 32 ? 8.992 15.43 1.687 1 93.25 32 MET B CA 1
ATOM 2434 C C . MET B 1 32 ? 8.383 15.008 0.357 1 93.25 32 MET B C 1
ATOM 2436 O O . MET B 1 32 ? 8.172 13.812 0.119 1 93.25 32 MET B O 1
ATOM 2440 N N . VAL B 1 33 ? 8.094 15.93 -0.497 1 91.38 33 VAL B N 1
ATOM 2441 C CA . VAL B 1 33 ? 7.508 15.656 -1.805 1 91.38 33 VAL B CA 1
ATOM 2442 C C . VAL B 1 33 ? 8.477 14.836 -2.648 1 91.38 33 VAL B C 1
ATOM 2444 O O . VAL B 1 33 ? 8.078 13.891 -3.328 1 91.38 33 VAL B O 1
ATOM 2447 N N . ASP B 1 34 ? 9.703 15.195 -2.592 1 91.31 34 ASP B N 1
ATOM 2448 C CA . ASP B 1 34 ? 10.727 14.469 -3.34 1 91.31 34 ASP B CA 1
ATOM 2449 C C . ASP B 1 34 ? 10.844 13.031 -2.852 1 91.31 34 ASP B C 1
ATOM 2451 O O . ASP B 1 34 ? 11.008 12.109 -3.656 1 91.31 34 ASP B O 1
ATOM 2455 N N . ASN B 1 35 ? 10.828 12.906 -1.568 1 92.25 35 ASN B N 1
ATOM 2456 C CA . ASN B 1 35 ? 10.883 11.562 -1.004 1 92.25 35 ASN B CA 1
ATOM 2457 C C . ASN B 1 35 ? 9.68 10.727 -1.436 1 92.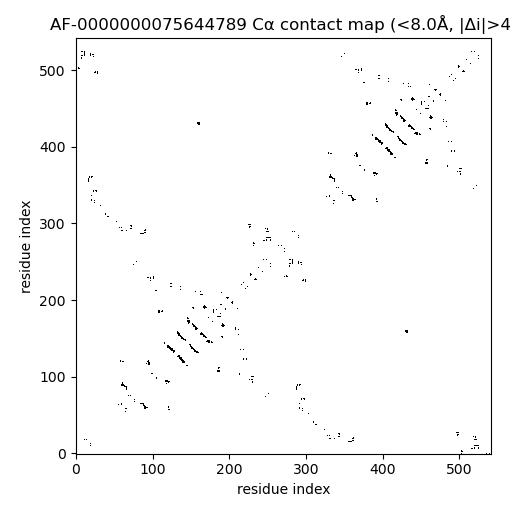25 35 ASN B C 1
ATOM 2459 O O . ASN B 1 35 ? 9.812 9.539 -1.725 1 92.25 35 ASN B O 1
ATOM 2463 N N . ASP B 1 36 ? 8.547 11.328 -1.465 1 91.06 36 ASP B N 1
ATOM 2464 C CA . ASP B 1 36 ? 7.344 10.617 -1.895 1 91.06 36 ASP B CA 1
ATOM 2465 C C . ASP B 1 36 ? 7.441 10.211 -3.363 1 91.06 36 ASP B C 1
ATOM 2467 O O . ASP B 1 36 ? 7.027 9.117 -3.736 1 91.06 36 ASP B O 1
ATOM 2471 N N . ARG B 1 37 ? 7.918 11.125 -4.172 1 90.94 37 ARG B N 1
ATOM 2472 C CA . ARG B 1 37 ? 8.117 10.82 -5.586 1 90.94 37 ARG B CA 1
ATOM 2473 C C . ARG B 1 37 ? 9.086 9.656 -5.766 1 90.94 37 ARG B C 1
ATOM 2475 O O . ARG B 1 37 ? 8.844 8.758 -6.578 1 90.94 37 ARG B O 1
ATOM 2482 N N . ARG B 1 38 ? 10.195 9.664 -5.059 1 91 38 ARG B N 1
ATOM 2483 C CA . ARG B 1 38 ? 11.18 8.586 -5.102 1 91 38 ARG B CA 1
ATOM 2484 C C . ARG B 1 38 ? 10.555 7.258 -4.691 1 91 38 ARG B C 1
ATOM 2486 O O . ARG B 1 38 ? 10.828 6.227 -5.309 1 91 38 ARG B O 1
ATOM 2493 N N . LYS B 1 39 ? 9.719 7.289 -3.615 1 90.69 39 LYS B N 1
ATOM 2494 C CA . LYS B 1 39 ? 9.016 6.09 -3.168 1 90.69 39 LYS B CA 1
ATOM 2495 C C . LYS B 1 39 ? 8.133 5.52 -4.277 1 90.69 39 LYS B C 1
ATOM 2497 O O . LYS B 1 39 ? 8.18 4.32 -4.562 1 90.69 39 LYS B O 1
ATOM 2502 N N . ASN B 1 40 ? 7.379 6.387 -4.941 1 90.62 40 ASN B N 1
ATOM 2503 C CA . ASN B 1 40 ? 6.469 5.949 -5.992 1 90.62 40 ASN B CA 1
ATOM 2504 C C . ASN B 1 40 ? 7.223 5.387 -7.191 1 90.62 40 ASN B C 1
ATOM 2506 O O . ASN B 1 40 ? 6.82 4.375 -7.766 1 90.62 40 ASN B O 1
ATOM 2510 N N . GLU B 1 41 ? 8.273 6.02 -7.539 1 91.81 41 GLU B N 1
ATOM 2511 C CA . GLU B 1 41 ? 9.094 5.559 -8.656 1 91.81 41 GLU B CA 1
ATOM 2512 C C . GLU B 1 41 ? 9.711 4.191 -8.367 1 91.81 41 GLU B C 1
ATOM 2514 O O . GLU B 1 41 ? 9.711 3.309 -9.227 1 91.81 41 GLU B O 1
ATOM 2519 N N . LEU B 1 42 ? 10.227 4.098 -7.254 1 90 42 LEU B N 1
ATOM 2520 C CA . LEU B 1 42 ? 10.836 2.834 -6.855 1 90 42 LEU B CA 1
ATOM 2521 C C . LEU B 1 42 ? 9.797 1.717 -6.82 1 90 42 LEU B C 1
ATOM 2523 O O . LEU B 1 42 ? 10.07 0.597 -7.258 1 90 42 LEU B O 1
ATOM 2527 N N . GLU B 1 43 ? 8.602 2.002 -6.297 1 88.81 43 GLU B N 1
ATOM 2528 C CA . GLU B 1 43 ? 7.527 1.012 -6.262 1 88.81 43 GLU B CA 1
ATOM 2529 C C . GLU B 1 43 ? 7.129 0.583 -7.672 1 88.81 43 GLU B C 1
ATOM 2531 O O . GLU B 1 43 ? 6.879 -0.598 -7.918 1 88.81 43 GLU B O 1
ATOM 2536 N N . LEU B 1 44 ? 7.078 1.495 -8.547 1 90.88 44 LEU B N 1
ATOM 2537 C CA . LEU B 1 44 ? 6.754 1.193 -9.938 1 90.88 44 LEU B CA 1
ATOM 2538 C C . LEU B 1 44 ? 7.824 0.311 -10.562 1 90.88 44 LEU B C 1
ATOM 2540 O O . LEU B 1 44 ? 7.508 -0.648 -11.273 1 90.88 44 LEU B O 1
ATOM 2544 N N . ASP B 1 45 ? 9.055 0.632 -10.297 1 92.88 45 ASP B N 1
ATOM 2545 C CA . ASP B 1 45 ? 10.156 -0.152 -10.844 1 92.88 45 ASP B CA 1
ATOM 2546 C C . ASP B 1 45 ? 10.125 -1.584 -10.312 1 92.88 45 ASP B C 1
ATOM 2548 O O . ASP B 1 45 ? 10.312 -2.535 -11.078 1 92.88 45 ASP B O 1
ATOM 2552 N N . LEU B 1 46 ? 9.906 -1.716 -9.078 1 91.88 46 LEU B N 1
ATOM 2553 C CA . LEU B 1 46 ? 9.891 -3.041 -8.477 1 91.88 46 LEU B CA 1
ATOM 2554 C C . LEU B 1 46 ? 8.695 -3.852 -8.961 1 91.88 46 LEU B C 1
ATOM 2556 O O . LEU B 1 46 ? 8.789 -5.07 -9.125 1 91.88 46 LEU B O 1
ATOM 2560 N N . ARG B 1 47 ? 7.613 -3.232 -9.172 1 90.5 47 ARG B N 1
ATOM 2561 C CA . ARG B 1 47 ? 6.453 -3.896 -9.758 1 90.5 47 ARG B CA 1
ATOM 2562 C C . ARG B 1 47 ? 6.766 -4.41 -11.164 1 90.5 47 ARG B C 1
ATOM 2564 O O . ARG B 1 47 ? 6.395 -5.535 -11.516 1 90.5 47 ARG B O 1
ATOM 2571 N N . ARG B 1 48 ? 7.406 -3.574 -11.93 1 94 48 ARG B N 1
ATOM 2572 C CA . ARG B 1 48 ? 7.801 -3.98 -13.273 1 94 48 ARG B CA 1
ATOM 2573 C C . ARG B 1 48 ? 8.734 -5.188 -13.227 1 94 48 ARG B C 1
ATOM 2575 O O . ARG B 1 48 ? 8.594 -6.121 -14.023 1 94 48 ARG B O 1
ATOM 2582 N N . LEU B 1 49 ? 9.656 -5.145 -12.32 1 94.38 49 LEU B N 1
ATOM 2583 C CA . LEU B 1 49 ? 10.586 -6.262 -12.172 1 94.38 49 LEU B CA 1
ATOM 2584 C C . LEU B 1 49 ? 9.836 -7.539 -11.805 1 94.38 49 LEU B C 1
ATOM 2586 O O . LEU B 1 49 ? 10.164 -8.617 -12.297 1 94.38 49 LEU B O 1
ATOM 2590 N N . TYR B 1 50 ? 8.867 -7.414 -10.953 1 94.25 50 TYR B N 1
ATOM 2591 C CA . TYR B 1 50 ? 8.055 -8.562 -10.578 1 94.25 50 TYR B CA 1
ATOM 2592 C C . TYR B 1 50 ? 7.312 -9.125 -11.781 1 94.25 50 TYR B C 1
ATOM 2594 O O . TYR B 1 50 ? 7.301 -10.336 -12 1 94.25 50 TYR B O 1
ATOM 2602 N N . GLU B 1 51 ? 6.734 -8.266 -12.516 1 94.25 51 GLU B N 1
ATOM 2603 C CA . GLU B 1 51 ? 6.008 -8.688 -13.711 1 94.25 51 GLU B CA 1
ATOM 2604 C C . GLU B 1 51 ? 6.938 -9.383 -14.703 1 94.25 51 GLU B C 1
ATOM 2606 O O . GLU B 1 51 ? 6.574 -10.398 -15.289 1 94.25 51 GLU B O 1
ATOM 2611 N N . ASP B 1 52 ? 8.094 -8.844 -14.875 1 96.62 52 ASP B N 1
ATOM 2612 C CA . ASP B 1 52 ? 9.086 -9.453 -15.758 1 96.62 52 ASP B CA 1
ATOM 2613 C C . ASP B 1 52 ? 9.477 -10.844 -15.273 1 96.62 52 ASP B C 1
ATOM 2615 O O . ASP B 1 52 ? 9.648 -11.758 -16.078 1 96.62 52 ASP B O 1
ATOM 2619 N N . SER B 1 53 ? 9.594 -10.938 -14.008 1 96.88 53 SER B N 1
ATOM 2620 C CA . SER B 1 53 ? 9.953 -12.227 -13.422 1 96.88 53 SER B CA 1
ATOM 2621 C C . SER B 1 53 ? 8.844 -13.25 -13.633 1 96.88 53 SER B C 1
ATOM 2623 O O . SER B 1 53 ? 9.117 -14.414 -13.922 1 96.88 53 SER B O 1
ATOM 2625 N N . CYS B 1 54 ? 7.66 -12.844 -13.477 1 96.75 54 CYS B N 1
ATOM 2626 C CA . CYS B 1 54 ? 6.535 -13.734 -13.719 1 96.75 54 CYS B CA 1
ATOM 2627 C C . CYS B 1 54 ? 6.492 -14.18 -15.18 1 96.75 54 CYS B C 1
ATOM 2629 O O . CYS B 1 54 ? 6.23 -15.352 -15.469 1 96.75 54 CYS B O 1
ATOM 2631 N N . GLU B 1 55 ? 6.762 -13.234 -16.062 1 97.12 55 GLU B N 1
ATOM 2632 C CA . GLU B 1 55 ? 6.801 -13.57 -17.484 1 97.12 55 GLU B CA 1
ATOM 2633 C C . GLU B 1 55 ? 7.93 -14.555 -17.781 1 97.12 55 GLU B C 1
ATOM 2635 O O . GLU B 1 55 ? 7.742 -15.508 -18.547 1 97.12 55 GLU B O 1
ATOM 2640 N N . LYS B 1 56 ? 9.047 -14.312 -17.266 1 97.12 56 LYS B N 1
ATOM 2641 C CA . LYS B 1 56 ? 10.164 -15.234 -17.438 1 97.12 56 LYS B CA 1
ATOM 2642 C C . LYS B 1 56 ? 9.836 -16.625 -16.891 1 97.12 56 LYS B C 1
ATOM 2644 O O . LYS B 1 56 ? 10.188 -17.625 -17.5 1 97.12 56 LYS B O 1
ATOM 2649 N N . ARG B 1 57 ? 9.18 -16.672 -15.734 1 97.94 57 ARG B N 1
ATOM 2650 C CA . ARG B 1 57 ? 8.734 -17.953 -15.188 1 97.94 57 ARG B CA 1
ATOM 2651 C C . ARG B 1 57 ? 7.836 -18.688 -16.172 1 97.94 57 ARG B C 1
ATOM 2653 O O . ARG B 1 57 ? 8.031 -19.875 -16.438 1 97.94 57 ARG B O 1
ATOM 2660 N N . ARG B 1 58 ? 6.895 -17.969 -16.703 1 97.38 58 ARG B N 1
ATOM 2661 C CA . ARG B 1 58 ? 5.992 -18.547 -17.703 1 97.38 58 ARG B CA 1
ATOM 2662 C C . ARG B 1 58 ? 6.77 -19.125 -18.875 1 97.38 58 ARG B C 1
ATOM 2664 O O . ARG B 1 58 ? 6.496 -20.234 -19.328 1 97.38 58 ARG B O 1
ATOM 2671 N N . GLN B 1 59 ? 7.719 -18.406 -19.391 1 96.69 59 GLN B N 1
ATOM 2672 C CA . GLN B 1 59 ? 8.5 -18.828 -20.547 1 96.69 59 GLN B CA 1
ATOM 2673 C C . GLN B 1 59 ? 9.312 -20.078 -20.25 1 96.69 59 GLN B C 1
ATOM 2675 O O . GLN B 1 59 ? 9.414 -20.969 -21.094 1 96.69 59 GLN B O 1
ATOM 2680 N N . ILE B 1 60 ? 9.875 -20.156 -19.094 1 95.88 60 ILE B N 1
ATOM 2681 C CA . ILE B 1 60 ? 10.648 -21.328 -18.719 1 95.88 60 ILE B CA 1
ATOM 2682 C C . ILE B 1 60 ? 9.719 -22.531 -18.562 1 95.88 60 ILE B C 1
ATOM 2684 O O . ILE B 1 60 ? 10.023 -23.625 -19.047 1 95.88 60 ILE B O 1
ATOM 2688 N N . VAL B 1 61 ? 8.625 -22.328 -17.938 1 96.69 61 VAL B N 1
ATOM 2689 C CA . VAL B 1 61 ? 7.668 -23.391 -17.672 1 96.69 61 VAL B CA 1
ATOM 2690 C C . VAL B 1 61 ? 7.129 -23.938 -18.984 1 96.69 61 VAL B C 1
ATOM 2692 O O . VAL B 1 61 ? 6.957 -25.156 -19.141 1 96.69 61 VAL B O 1
ATOM 2695 N N . THR B 1 62 ? 6.906 -23.078 -19.953 1 95.06 62 THR B N 1
ATOM 2696 C CA . THR B 1 62 ? 6.32 -23.484 -21.219 1 95.06 62 THR B CA 1
ATOM 2697 C C . THR B 1 62 ? 7.402 -24 -22.172 1 95.06 62 THR B C 1
ATOM 2699 O O . THR B 1 62 ? 7.094 -24.625 -23.188 1 95.06 62 THR B O 1
ATOM 2702 N N . GLY B 1 63 ? 8.633 -23.688 -21.891 1 93.38 63 GLY B N 1
ATOM 2703 C CA . GLY B 1 63 ? 9.734 -24.094 -22.734 1 93.38 63 GLY B CA 1
ATOM 2704 C C . GLY B 1 63 ? 10.055 -23.109 -23.828 1 93.38 63 GLY B C 1
ATOM 2705 O O . GLY B 1 63 ? 10.875 -23.375 -24.703 1 93.38 63 GLY B O 1
ATOM 2706 N N . SER B 1 64 ? 9.484 -21.953 -23.812 1 93 64 SER B N 1
ATOM 2707 C CA . SER B 1 64 ? 9.711 -20.938 -24.828 1 93 64 SER B CA 1
ATOM 2708 C C . SER B 1 64 ? 11.016 -20.188 -24.594 1 93 64 SER B C 1
ATOM 2710 O O . SER B 1 64 ? 11.5 -19.469 -25.453 1 93 64 SER B O 1
ATOM 2712 N N . TYR B 1 65 ? 11.602 -20.375 -23.469 1 93 65 TYR B N 1
ATOM 2713 C CA . TYR B 1 65 ? 12.906 -19.828 -23.125 1 93 65 TYR B CA 1
ATOM 2714 C C . TYR B 1 65 ? 13.828 -20.906 -22.578 1 93 65 TYR B C 1
ATOM 2716 O O . TYR B 1 65 ? 13.422 -21.688 -21.703 1 93 65 TYR B O 1
ATOM 2724 N N . VAL B 1 66 ? 14.945 -20.953 -23.109 1 89.5 66 VAL B N 1
ATOM 2725 C CA . VAL B 1 66 ? 15.953 -21.875 -22.609 1 89.5 66 VAL B CA 1
ATOM 2726 C C . VAL B 1 66 ? 16.922 -21.141 -21.688 1 89.5 66 VAL B C 1
ATOM 2728 O O . VAL B 1 66 ? 17.641 -20.234 -22.125 1 89.5 66 VAL B O 1
ATOM 2731 N N . PRO B 1 67 ? 16.953 -21.5 -20.422 1 91.06 67 PRO B N 1
ATOM 2732 C CA . PRO B 1 67 ? 17.828 -20.812 -19.469 1 91.06 67 PRO B CA 1
ATOM 2733 C C . PRO B 1 67 ? 19.297 -20.812 -19.891 1 91.06 67 PRO B C 1
ATOM 2735 O O . PRO B 1 67 ? 19.781 -21.797 -20.453 1 91.06 67 PRO B O 1
ATOM 2738 N N . LYS B 1 68 ? 19.906 -19.672 -19.594 1 88.56 68 LYS B N 1
ATOM 2739 C CA . LYS B 1 68 ? 21.344 -19.516 -19.812 1 88.56 68 LYS B CA 1
ATOM 2740 C C . LYS B 1 68 ? 22.125 -19.719 -18.516 1 88.56 68 LYS B C 1
ATOM 2742 O O . LYS B 1 68 ? 21.531 -19.859 -17.438 1 88.56 68 LYS B O 1
ATOM 2747 N N . LEU B 1 69 ? 23.406 -19.797 -18.641 1 84.94 69 LEU B N 1
ATOM 2748 C CA . LEU B 1 69 ? 24.266 -20.016 -17.469 1 84.94 69 LEU B CA 1
ATOM 2749 C C . LEU B 1 69 ? 24 -18.953 -16.406 1 84.94 69 LEU B C 1
ATOM 2751 O O . LEU B 1 69 ? 24 -19.266 -15.211 1 84.94 69 LEU B O 1
ATOM 2755 N N . ALA B 1 70 ? 23.766 -17.734 -16.859 1 87.81 70 ALA B N 1
ATOM 2756 C CA . ALA B 1 70 ? 23.531 -16.625 -15.945 1 87.81 70 ALA B CA 1
ATOM 2757 C C . ALA B 1 70 ? 22.219 -16.797 -15.195 1 87.81 70 ALA B C 1
ATOM 2759 O O . ALA B 1 70 ? 22 -16.172 -14.148 1 87.81 70 ALA B O 1
ATOM 2760 N N . ASP B 1 71 ? 21.344 -17.688 -15.672 1 91.81 71 ASP B N 1
ATOM 2761 C CA . ASP B 1 71 ? 20.031 -17.906 -15.078 1 91.81 71 ASP B CA 1
ATOM 2762 C C . ASP B 1 71 ? 20.094 -18.984 -13.992 1 91.81 71 ASP B C 1
ATOM 2764 O O . ASP B 1 71 ? 19.109 -19.234 -13.305 1 91.81 71 ASP B O 1
ATOM 2768 N N . LEU B 1 72 ? 21.188 -19.594 -13.797 1 89.12 72 LEU B N 1
ATOM 2769 C CA . LEU B 1 72 ? 21.281 -20.75 -12.914 1 89.12 72 LEU B CA 1
ATOM 2770 C C . LEU B 1 72 ? 21.922 -20.359 -11.586 1 89.12 72 LEU B C 1
ATOM 2772 O O . LEU B 1 72 ? 22.734 -19.438 -11.531 1 89.12 72 LEU B O 1
ATOM 2776 N N . PRO B 1 73 ? 21.516 -21.094 -10.531 1 85.5 73 PRO B N 1
ATOM 2777 C CA . PRO B 1 73 ? 22.156 -20.812 -9.242 1 85.5 73 PRO B CA 1
ATOM 2778 C C . PRO B 1 73 ? 23.641 -21.141 -9.234 1 85.5 73 PRO B C 1
ATOM 2780 O O . PRO B 1 73 ? 24.094 -22.062 -9.922 1 85.5 73 PRO B O 1
ATOM 2783 N N . GLU B 1 74 ? 24.391 -20.344 -8.43 1 75.94 74 GLU B N 1
ATOM 2784 C CA . GLU B 1 74 ? 25.844 -20.5 -8.375 1 75.94 74 GLU B CA 1
ATOM 2785 C C . GLU B 1 74 ? 26.234 -21.922 -7.984 1 75.94 74 GLU B C 1
ATOM 2787 O O . GLU B 1 74 ? 27.188 -22.484 -8.523 1 75.94 74 GLU B O 1
ATOM 2792 N N . GLY B 1 75 ? 25.547 -22.547 -7.074 1 70.88 75 GLY B N 1
ATOM 2793 C CA . GLY B 1 75 ? 25.875 -23.891 -6.637 1 70.88 75 GLY B CA 1
ATOM 2794 C C . GLY B 1 75 ? 25.656 -24.938 -7.723 1 70.88 75 GLY B C 1
ATOM 2795 O O . GLY B 1 75 ? 26.297 -25.984 -7.711 1 70.88 75 GLY B O 1
ATOM 2796 N N . TYR B 1 76 ? 24.797 -24.688 -8.672 1 70.38 76 TYR B N 1
ATOM 2797 C CA . TYR B 1 76 ? 24.469 -25.594 -9.758 1 70.38 76 TYR B CA 1
ATOM 2798 C C . TYR B 1 76 ? 25.531 -25.547 -10.852 1 70.38 76 TYR B C 1
ATOM 2800 O O . TYR B 1 76 ? 25.797 -26.562 -11.5 1 70.38 76 TYR B O 1
ATOM 2808 N N . LEU B 1 77 ? 26.062 -24.422 -11.164 1 65.69 77 LEU B N 1
ATOM 2809 C CA . LEU B 1 77 ? 27.016 -24.234 -12.25 1 65.69 77 LEU B CA 1
ATOM 2810 C C . LEU B 1 77 ? 28.188 -25.203 -12.117 1 65.69 77 LEU B C 1
ATOM 2812 O O . LEU B 1 77 ? 28.734 -25.656 -13.125 1 65.69 77 LEU B O 1
ATOM 2816 N N . GLY B 1 78 ? 28.484 -25.562 -10.969 1 60.47 78 GLY B N 1
ATOM 2817 C CA . GLY B 1 78 ? 29.641 -26.438 -10.789 1 60.47 78 GLY B CA 1
ATOM 2818 C C . GLY B 1 78 ? 29.297 -27.906 -10.969 1 60.47 78 GLY B C 1
ATOM 2819 O O . GLY B 1 78 ? 30.203 -28.75 -11.07 1 60.47 78 GLY B O 1
ATOM 2820 N N . MET B 1 79 ? 28.047 -28.297 -11.078 1 58.34 79 MET B N 1
ATOM 2821 C CA . MET B 1 79 ? 27.703 -29.719 -10.977 1 58.34 79 MET B CA 1
ATOM 2822 C C . MET B 1 79 ? 27.172 -30.25 -12.305 1 58.34 79 MET B C 1
ATOM 2824 O O . MET B 1 79 ? 27.078 -31.469 -12.5 1 58.34 79 MET B O 1
ATOM 2828 N N . VAL B 1 80 ? 26.578 -29.484 -13.211 1 56.28 80 VAL B N 1
ATOM 2829 C CA . VAL B 1 80 ? 25.781 -30.047 -14.297 1 56.28 80 VAL B CA 1
ATOM 2830 C C . VAL B 1 80 ? 26.516 -29.875 -15.625 1 56.28 80 VAL B C 1
ATOM 2832 O O . VAL B 1 80 ? 27.266 -28.922 -15.805 1 56.28 80 VAL B O 1
ATOM 2835 N N . ASP B 1 81 ? 26.625 -31 -16.297 1 53.16 81 ASP B N 1
ATOM 2836 C CA . ASP B 1 81 ? 27.047 -31.016 -17.703 1 53.16 81 ASP B CA 1
ATOM 2837 C C . ASP B 1 81 ? 26.109 -30.172 -18.562 1 53.16 81 ASP B C 1
ATOM 2839 O O . ASP B 1 81 ? 24.922 -30.484 -18.688 1 53.16 81 ASP B O 1
ATOM 2843 N N . HIS B 1 82 ? 26.328 -29 -18.781 1 53.66 82 HIS B N 1
ATOM 2844 C CA . HIS B 1 82 ? 25.562 -27.953 -19.438 1 53.66 82 HIS B CA 1
ATOM 2845 C C . HIS B 1 82 ? 25.266 -28.328 -20.891 1 53.66 82 HIS B C 1
ATOM 2847 O O . HIS B 1 82 ? 24.641 -27.547 -21.625 1 53.66 82 HIS B O 1
ATOM 2853 N N . SER B 1 83 ? 25.828 -29.266 -21.422 1 52.03 83 SER B N 1
ATOM 2854 C CA . SER B 1 83 ? 25.516 -29.609 -22.812 1 52.03 83 SER B CA 1
ATOM 2855 C C . SER B 1 83 ? 24.031 -29.859 -23.016 1 52.03 83 SER B C 1
ATOM 2857 O O . SER B 1 83 ? 23.484 -29.594 -24.094 1 52.03 83 SER B O 1
ATOM 2859 N N . ALA B 1 84 ? 23.281 -30.453 -22.109 1 53.03 84 ALA B N 1
ATOM 2860 C CA . ALA B 1 84 ? 21.891 -30.891 -22.25 1 53.03 84 ALA B CA 1
ATOM 2861 C C . ALA B 1 84 ? 20.938 -29.703 -22.109 1 53.03 84 ALA B C 1
ATOM 2863 O O . ALA B 1 84 ? 19.75 -29.812 -22.422 1 53.03 84 ALA B O 1
ATOM 2864 N N . SER B 1 85 ? 21.406 -28.547 -21.656 1 55.03 85 SER B N 1
ATOM 2865 C CA . SER B 1 85 ? 20.578 -27.391 -21.328 1 55.03 85 SER B CA 1
ATOM 2866 C C . SER B 1 85 ? 20.016 -26.75 -22.594 1 55.03 85 SER B C 1
ATOM 2868 O O . SER B 1 85 ? 19.172 -25.844 -22.5 1 55.03 85 SER B O 1
ATOM 2870 N N . GLU B 1 86 ? 20.547 -27.219 -23.734 1 56.59 86 GLU B N 1
ATOM 2871 C CA . GLU B 1 86 ? 20.172 -26.469 -24.922 1 56.59 86 GLU B CA 1
ATOM 2872 C C . GLU B 1 86 ? 18.875 -27 -25.531 1 56.59 86 GLU B C 1
ATOM 2874 O O . GLU B 1 86 ? 18.469 -26.578 -26.609 1 56.59 86 GLU B O 1
ATOM 2879 N N . GLN B 1 87 ? 18.266 -27.953 -24.875 1 60.25 87 GLN B N 1
ATOM 2880 C CA . GLN B 1 87 ? 17.062 -28.438 -25.531 1 60.25 87 GLN B CA 1
ATOM 2881 C C . GLN B 1 87 ? 15.805 -27.828 -24.922 1 60.25 87 GLN B C 1
ATOM 2883 O O . GLN B 1 87 ? 15.734 -27.641 -23.703 1 60.25 87 GLN B O 1
ATOM 2888 N N . PRO B 1 88 ? 15.047 -27.281 -25.891 1 63.19 88 PRO B N 1
ATOM 2889 C CA . PRO B 1 88 ? 13.75 -26.797 -25.422 1 63.19 88 PRO B CA 1
ATOM 2890 C C . PRO B 1 88 ? 12.961 -27.859 -24.656 1 63.19 88 PRO B C 1
ATOM 2892 O O . PRO B 1 88 ? 13.094 -29.062 -24.953 1 63.19 88 PRO B O 1
ATOM 2895 N N . GLY B 1 89 ? 12.562 -27.75 -23.312 1 79.38 89 GLY B N 1
ATOM 2896 C CA . GLY B 1 89 ? 11.695 -28.578 -22.516 1 79.38 89 GLY B CA 1
ATOM 2897 C C . GLY B 1 89 ? 11.148 -27.859 -21.281 1 79.38 89 GLY B C 1
ATOM 2898 O O . GLY B 1 89 ? 11.805 -26.984 -20.734 1 79.38 89 GLY B O 1
ATOM 2899 N N . GLY B 1 90 ? 9.891 -27.391 -21.312 1 92.19 90 GLY B N 1
ATOM 2900 C CA . GLY B 1 90 ? 9.117 -26.812 -20.219 1 92.19 90 GLY B CA 1
ATOM 2901 C C . GLY B 1 90 ? 9.242 -27.594 -18.922 1 92.19 90 GLY B C 1
ATOM 2902 O O . GLY B 1 90 ? 10.258 -28.25 -18.688 1 92.19 90 GLY B O 1
ATOM 2903 N N . VAL B 1 91 ? 8.609 -27.297 -18.062 1 95.19 91 VAL B N 1
ATOM 2904 C CA . VAL B 1 91 ? 8.445 -28.047 -16.812 1 95.19 91 VAL B CA 1
ATOM 2905 C C . VAL B 1 91 ? 7.051 -28.672 -16.781 1 95.19 91 VAL B C 1
ATOM 2907 O O . VAL B 1 91 ? 6.07 -28.016 -16.438 1 95.19 91 VAL B O 1
ATOM 2910 N N . PRO B 1 92 ? 7.023 -29.891 -17.062 1 92.75 92 PRO B N 1
ATOM 2911 C CA . PRO B 1 92 ? 5.719 -30.547 -17.172 1 92.75 92 PRO B CA 1
ATOM 2912 C C . PRO B 1 92 ? 4.902 -30.453 -15.883 1 92.75 92 PRO B C 1
ATOM 2914 O O . PRO B 1 92 ? 5.461 -30.547 -14.789 1 92.75 92 PRO B O 1
ATOM 2917 N N . GLU B 1 93 ? 3.65 -30.172 -15.984 1 94.38 93 GLU B N 1
ATOM 2918 C CA . GLU B 1 93 ? 2.666 -30.172 -14.906 1 94.38 93 GLU B CA 1
ATOM 2919 C C . GLU B 1 93 ? 3.096 -29.25 -13.766 1 94.38 93 GLU B C 1
ATOM 2921 O O . GLU B 1 93 ? 2.887 -29.562 -12.594 1 94.38 93 GLU B O 1
ATOM 2926 N N . PHE B 1 94 ? 3.799 -28.188 -14.07 1 97.12 94 PHE B N 1
ATOM 2927 C CA . PHE B 1 94 ? 4.293 -27.266 -13.055 1 97.12 94 PHE B CA 1
ATOM 2928 C C . PHE B 1 94 ? 3.15 -26.781 -12.164 1 97.12 94 PHE B C 1
ATOM 2930 O O . PHE B 1 94 ? 3.17 -26.984 -10.953 1 97.12 94 PHE B O 1
ATOM 2937 N N . TRP B 1 95 ? 2.141 -26.203 -12.727 1 98.06 95 TRP B N 1
ATOM 2938 C CA . TRP B 1 95 ? 1.078 -25.562 -11.961 1 98.06 95 TRP B CA 1
ATOM 2939 C C . TRP B 1 95 ? 0.202 -26.609 -11.273 1 98.06 95 TRP B C 1
ATOM 2941 O O . TRP B 1 95 ? -0.298 -26.375 -10.164 1 98.06 95 TRP B O 1
ATOM 2951 N N . LEU B 1 96 ? -0.014 -27.734 -11.984 1 97 96 LEU B N 1
ATOM 2952 C CA . LEU B 1 96 ? -0.734 -28.812 -11.305 1 97 96 LEU B CA 1
ATOM 2953 C C . LEU B 1 96 ? -0.008 -29.234 -10.039 1 97 96 LEU B C 1
ATOM 2955 O O . LEU B 1 96 ? -0.637 -29.438 -8.992 1 97 96 LEU B O 1
ATOM 2959 N N . SER B 1 97 ? 1.304 -29.375 -10.117 1 95.75 97 SER B N 1
ATOM 2960 C CA . SER B 1 97 ? 2.105 -29.719 -8.953 1 95.75 97 SER B CA 1
ATOM 2961 C C . SER B 1 97 ? 1.99 -28.656 -7.863 1 95.75 97 SER B C 1
ATOM 2963 O O . SER B 1 97 ? 1.841 -28.984 -6.684 1 95.75 97 SER B O 1
ATOM 2965 N N . VAL B 1 98 ? 2.059 -27.391 -8.273 1 96.56 98 VAL B N 1
ATOM 2966 C CA . VAL B 1 98 ? 1.933 -26.281 -7.336 1 96.56 98 VAL B CA 1
ATOM 2967 C C . VAL B 1 98 ? 0.584 -26.359 -6.621 1 96.56 98 VAL B C 1
ATOM 2969 O O . VAL B 1 98 ? 0.515 -26.234 -5.398 1 96.56 98 VAL B O 1
ATOM 2972 N N . PHE B 1 99 ? -0.46 -26.578 -7.367 1 97.25 99 PHE B N 1
ATOM 2973 C CA . PHE B 1 99 ? -1.795 -26.656 -6.785 1 97.25 99 PHE B CA 1
ATOM 2974 C C . PHE B 1 99 ? -1.901 -27.828 -5.816 1 97.25 99 PHE B C 1
ATOM 2976 O O . PHE B 1 99 ? -2.432 -27.688 -4.715 1 97.25 99 PHE B O 1
ATOM 2983 N N . ARG B 1 100 ? -1.32 -28.906 -6.18 1 94.44 100 ARG B N 1
ATOM 2984 C CA . ARG B 1 100 ? -1.372 -30.109 -5.348 1 94.44 100 ARG B CA 1
ATOM 2985 C C . ARG B 1 100 ? -0.61 -29.906 -4.043 1 94.44 100 ARG B C 1
ATOM 2987 O O . ARG B 1 100 ? -0.989 -30.453 -3.006 1 94.44 100 ARG B O 1
ATOM 2994 N N . MET B 1 101 ? 0.368 -29.156 -4.102 1 93.56 101 MET B N 1
ATOM 2995 C CA . MET B 1 101 ? 1.262 -28.984 -2.957 1 93.56 101 MET B CA 1
ATOM 2996 C C . MET B 1 101 ? 0.839 -27.797 -2.1 1 93.56 101 MET B C 1
ATOM 2998 O O . MET B 1 101 ? 1.408 -27.562 -1.033 1 93.56 101 MET B O 1
ATOM 3002 N N . SER B 1 102 ? -0.091 -27.078 -2.59 1 93.19 102 SER B N 1
ATOM 3003 C CA . SER B 1 102 ? -0.571 -25.938 -1.816 1 93.19 102 SER B CA 1
ATOM 3004 C C . SER B 1 102 ? -1.484 -26.375 -0.681 1 93.19 102 SER B C 1
ATOM 3006 O O . SER B 1 102 ? -1.903 -27.547 -0.635 1 93.19 102 SER B O 1
ATOM 3008 N N . ASP B 1 103 ? -1.764 -25.547 0.226 1 91.94 103 ASP B N 1
ATOM 3009 C CA . ASP B 1 103 ? -2.523 -25.906 1.422 1 91.94 103 ASP B CA 1
ATOM 3010 C C . ASP B 1 103 ? -4.016 -26 1.117 1 91.94 103 ASP B C 1
ATOM 3012 O O . ASP B 1 103 ? -4.668 -26.969 1.486 1 91.94 103 ASP B O 1
ATOM 3016 N N . LEU B 1 104 ? -4.582 -25.094 0.394 1 93.12 104 LEU B N 1
ATOM 3017 C CA . LEU B 1 104 ? -6.027 -24.938 0.264 1 93.12 104 LEU B CA 1
ATOM 3018 C C . LEU B 1 104 ? -6.547 -25.656 -0.98 1 93.12 104 LEU B C 1
ATOM 3020 O O . LEU B 1 104 ? -7.648 -26.203 -0.972 1 93.12 104 LEU B O 1
ATOM 3024 N N . LEU B 1 105 ? -5.801 -25.812 -2.029 1 95.25 105 LEU B N 1
ATOM 3025 C CA . LEU B 1 105 ? -6.324 -26.141 -3.352 1 95.25 105 LEU B CA 1
ATOM 3026 C C . LEU B 1 105 ? -6.492 -27.641 -3.518 1 95.25 105 LEU B C 1
ATOM 3028 O O . LEU B 1 105 ? -7.398 -28.094 -4.223 1 95.25 105 LEU B O 1
ATOM 3032 N N . PRO B 1 106 ? -5.684 -28.484 -2.879 1 95.12 106 PRO B N 1
ATOM 3033 C CA . PRO B 1 106 ? -5.824 -29.922 -3.096 1 95.12 106 PRO B CA 1
ATOM 3034 C C . PRO B 1 106 ? -7.23 -30.422 -2.791 1 95.12 106 PRO B C 1
ATOM 3036 O O . PRO B 1 106 ? -7.73 -31.328 -3.477 1 95.12 106 PRO B O 1
ATOM 3039 N N . GLY B 1 107 ? -7.852 -29.859 -1.825 1 94.62 107 GLY B N 1
ATOM 3040 C CA . GLY B 1 107 ? -9.195 -30.266 -1.461 1 94.62 107 GLY B CA 1
ATOM 3041 C C . GLY B 1 107 ? -10.242 -29.875 -2.492 1 94.62 107 GLY B C 1
ATOM 3042 O O . GLY B 1 107 ? -11.367 -30.391 -2.465 1 94.62 107 GLY B O 1
ATOM 3043 N N . MET B 1 108 ? -9.852 -29.094 -3.465 1 94.31 108 MET B N 1
ATOM 3044 C CA . MET B 1 108 ? -10.781 -28.594 -4.477 1 94.31 108 MET B CA 1
ATOM 3045 C C . MET B 1 108 ? -10.586 -29.328 -5.801 1 94.31 108 MET B C 1
ATOM 3047 O O . MET B 1 108 ? -11.391 -29.172 -6.723 1 94.31 108 MET B O 1
ATOM 3051 N N . ILE B 1 109 ? -9.578 -30.094 -5.895 1 95.88 109 ILE B N 1
ATOM 3052 C CA . ILE B 1 109 ? -9.219 -30.719 -7.168 1 95.88 109 ILE B CA 1
ATOM 3053 C C . ILE B 1 109 ? -9.602 -32.188 -7.148 1 95.88 109 ILE B C 1
ATOM 3055 O O . ILE B 1 109 ? -9.133 -32.969 -6.293 1 95.88 109 ILE B O 1
ATOM 3059 N N . ARG B 1 110 ? -10.383 -32.562 -8.062 1 94.25 110 ARG B N 1
ATOM 3060 C CA . ARG B 1 110 ? -10.75 -33.969 -8.234 1 94.25 110 ARG B CA 1
ATOM 3061 C C . ARG B 1 110 ? -9.883 -34.625 -9.297 1 94.25 110 ARG B C 1
ATOM 3063 O O . ARG B 1 110 ? -9.188 -33.938 -10.047 1 94.25 110 ARG B O 1
ATOM 3070 N N . LYS B 1 111 ? -10 -35.938 -9.328 1 92.5 111 LYS B N 1
ATOM 3071 C CA . LYS B 1 111 ? -9.195 -36.719 -10.258 1 92.5 111 LYS B CA 1
ATOM 3072 C C . LYS B 1 111 ? -9.484 -36.312 -11.703 1 92.5 111 LYS B C 1
ATOM 3074 O O . LYS B 1 111 ? -8.562 -36.219 -12.523 1 92.5 111 LYS B O 1
ATOM 3079 N N . GLU B 1 112 ? -10.719 -36.062 -11.961 1 91.31 112 GLU B N 1
ATOM 3080 C CA . GLU B 1 112 ? -11.141 -35.719 -13.312 1 91.31 112 GLU B CA 1
ATOM 3081 C C . GLU B 1 112 ? -10.609 -34.375 -13.742 1 91.31 112 GLU B C 1
ATOM 3083 O O . GLU B 1 112 ? -10.461 -34.094 -14.93 1 91.31 112 GLU B O 1
ATOM 3088 N N . ASP B 1 113 ? -10.336 -33.5 -12.781 1 96.31 113 ASP B N 1
ATOM 3089 C CA . ASP B 1 113 ? -9.852 -32.156 -13.062 1 96.31 113 ASP B CA 1
ATOM 3090 C C . ASP B 1 113 ? -8.375 -32.156 -13.453 1 96.31 113 ASP B C 1
ATOM 3092 O O . ASP B 1 113 ? -7.895 -31.25 -14.125 1 96.31 113 ASP B O 1
ATOM 3096 N N . GLU B 1 114 ? -7.684 -33.125 -12.977 1 95.81 114 GLU B N 1
ATOM 3097 C CA . GLU B 1 114 ? -6.227 -33.156 -13.078 1 95.81 114 GLU B CA 1
ATOM 3098 C C . GLU B 1 114 ? -5.777 -33.188 -14.539 1 95.81 114 GLU B C 1
ATOM 3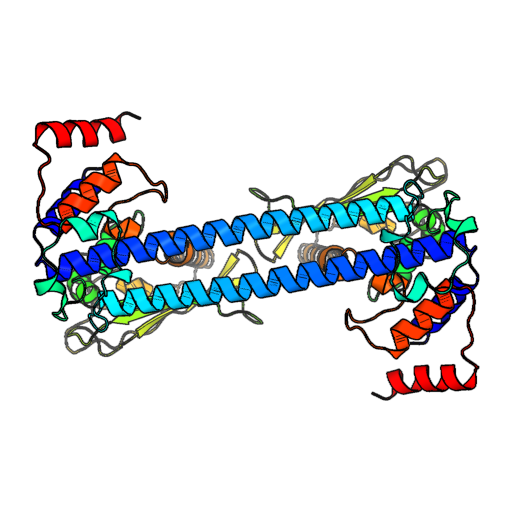100 O O . GLU B 1 114 ? -4.785 -32.562 -14.906 1 95.81 114 GLU B O 1
ATOM 3105 N N . ASP B 1 115 ? -6.426 -33.969 -15.359 1 95.25 115 ASP B N 1
ATOM 3106 C CA . ASP B 1 115 ? -6.047 -34.062 -16.766 1 95.25 115 ASP B CA 1
ATOM 3107 C C . ASP B 1 115 ? -6.129 -32.688 -17.453 1 95.25 115 ASP B C 1
ATOM 3109 O O . ASP B 1 115 ? -5.254 -32.344 -18.25 1 95.25 115 ASP B O 1
ATOM 3113 N N . ALA B 1 116 ? -7.188 -32 -17.141 1 96.44 116 ALA B N 1
ATOM 3114 C CA . ALA B 1 116 ? -7.324 -30.656 -17.703 1 96.44 116 ALA B CA 1
ATOM 3115 C C . ALA B 1 116 ? -6.293 -29.703 -17.109 1 96.44 116 ALA B C 1
ATOM 3117 O O . ALA B 1 116 ? -5.691 -28.891 -17.828 1 96.44 116 ALA B O 1
ATOM 3118 N N . LEU B 1 117 ? -6.082 -29.844 -15.812 1 97.69 117 LEU B N 1
ATOM 3119 C CA . LEU B 1 117 ? -5.172 -28.938 -15.109 1 97.69 117 LEU B CA 1
ATOM 3120 C C . LEU B 1 117 ? -3.727 -29.203 -15.516 1 97.69 117 LEU B C 1
ATOM 3122 O O . LEU B 1 117 ? -2.855 -28.359 -15.32 1 97.69 117 LEU B O 1
ATOM 3126 N N . ARG B 1 118 ? -3.422 -30.375 -16.078 1 96.62 118 ARG B N 1
ATOM 3127 C CA . ARG B 1 118 ? -2.1 -30.672 -16.625 1 96.62 118 ARG B CA 1
ATOM 3128 C C . ARG B 1 118 ? -1.76 -29.719 -17.766 1 96.62 118 ARG B C 1
ATOM 3130 O O . ARG B 1 118 ? -0.585 -29.5 -18.062 1 96.62 118 ARG B O 1
ATOM 3137 N N . LYS B 1 119 ? -2.795 -29.172 -18.375 1 96.38 119 LYS B N 1
ATOM 3138 C CA . LYS B 1 119 ? -2.607 -28.312 -19.547 1 96.38 119 LYS B CA 1
ATOM 3139 C C . LYS B 1 119 ? -2.465 -26.844 -19.125 1 96.38 119 LYS B C 1
ATOM 3141 O O . LYS B 1 119 ? -2.26 -25.969 -19.969 1 96.38 119 LYS B O 1
ATOM 3146 N N . LEU B 1 120 ? -2.568 -26.594 -17.812 1 98.12 120 LEU B N 1
ATOM 3147 C CA . LEU B 1 120 ? -2.398 -25.25 -17.266 1 98.12 120 LEU B CA 1
ATOM 3148 C C . LEU B 1 120 ? -0.946 -24.797 -17.375 1 98.12 120 LEU B C 1
ATOM 3150 O O . LEU B 1 120 ? -0.049 -25.453 -16.844 1 98.12 120 LEU B O 1
ATOM 3154 N N . VAL B 1 121 ? -0.678 -23.641 -18.047 1 96 121 VAL B N 1
ATOM 3155 C CA . VAL B 1 121 ? 0.711 -23.281 -18.312 1 96 121 VAL B CA 1
ATOM 3156 C C . VAL B 1 121 ? 1.082 -22.016 -17.547 1 96 121 VAL B C 1
ATOM 3158 O O . VAL B 1 121 ? 2.264 -21.719 -17.375 1 96 121 VAL B O 1
ATOM 3161 N N . ASP B 1 122 ? 0.073 -21.266 -17.141 1 97.62 122 ASP B N 1
ATOM 3162 C CA . ASP B 1 122 ? 0.363 -20.047 -16.391 1 97.62 122 ASP B CA 1
ATOM 3163 C C . ASP B 1 122 ? -0.855 -19.594 -15.594 1 97.62 122 ASP B C 1
ATOM 3165 O O . ASP B 1 122 ? -1.994 -19.781 -16.031 1 97.62 122 ASP B O 1
ATOM 3169 N N . VAL B 1 123 ? -0.61 -19.062 -14.422 1 98.31 123 VAL B N 1
ATOM 3170 C CA . VAL B 1 123 ? -1.612 -18.375 -13.609 1 98.31 123 VAL B CA 1
ATOM 3171 C C . VAL B 1 123 ? -1.116 -16.984 -13.234 1 98.31 123 VAL B C 1
ATOM 3173 O O . VAL B 1 123 ? -0.021 -16.844 -12.688 1 98.31 123 VAL B O 1
ATOM 3176 N N . ARG B 1 124 ? -1.851 -15.977 -13.547 1 97.06 124 ARG B N 1
ATOM 3177 C CA . ARG B 1 124 ? -1.398 -14.617 -13.266 1 97.06 124 ARG B CA 1
ATOM 3178 C C . ARG B 1 124 ? -2.527 -13.773 -12.68 1 97.06 124 ARG B C 1
ATOM 3180 O O . ARG B 1 124 ? -3.693 -14.172 -12.727 1 97.06 124 ARG B O 1
ATOM 3187 N N . VAL B 1 125 ? -2.127 -12.688 -12.062 1 96.62 125 VAL B N 1
ATOM 3188 C CA . VAL B 1 125 ? -3.068 -11.773 -11.422 1 96.62 125 VAL B CA 1
ATOM 3189 C C . VAL B 1 125 ? -2.984 -10.398 -12.078 1 96.62 125 VAL B C 1
ATOM 3191 O O . VAL B 1 125 ? -1.892 -9.914 -12.375 1 96.62 125 VAL B O 1
ATOM 3194 N N . LEU B 1 126 ? -4.129 -9.812 -12.352 1 94.56 126 LEU B N 1
ATOM 3195 C CA . LEU B 1 126 ? -4.234 -8.445 -12.852 1 94.56 126 LEU B CA 1
ATOM 3196 C C . LEU B 1 126 ? -4.926 -7.551 -11.836 1 94.56 126 LEU B C 1
ATOM 3198 O O . LEU B 1 126 ? -6.039 -7.852 -11.391 1 94.56 126 LEU B O 1
ATOM 3202 N N . ASP B 1 127 ? -4.246 -6.527 -11.484 1 92.19 127 ASP B N 1
ATOM 3203 C CA . ASP B 1 127 ? -4.852 -5.508 -10.633 1 92.19 127 ASP B CA 1
ATOM 3204 C C . ASP B 1 127 ? -5.824 -4.637 -11.43 1 92.19 127 ASP B C 1
ATOM 3206 O O . ASP B 1 127 ? -5.445 -4.043 -12.445 1 92.19 127 ASP B O 1
ATOM 3210 N N . LEU B 1 128 ? -7.004 -4.52 -11.039 1 91.25 128 LEU B N 1
ATOM 3211 C CA . LEU B 1 128 ? -8.023 -3.807 -11.805 1 91.25 128 LEU B CA 1
ATOM 3212 C C . LEU B 1 128 ? -7.945 -2.307 -11.539 1 91.25 128 LEU B C 1
ATOM 3214 O O . LEU B 1 128 ? -8.352 -1.501 -12.383 1 91.25 128 LEU B O 1
ATOM 3218 N N . GLY B 1 129 ? -7.363 -1.889 -10.492 1 83.06 129 GLY B N 1
ATOM 3219 C CA . GLY B 1 129 ? -7.18 -0.475 -10.203 1 83.06 129 GLY B CA 1
ATOM 3220 C C . GLY B 1 129 ? -8.484 0.274 -10.031 1 83.06 129 GLY B C 1
ATOM 3221 O O . GLY B 1 129 ? -9.492 -0.311 -9.633 1 83.06 129 GLY B O 1
ATOM 3222 N N . GLU B 1 130 ? -8.43 1.647 -10.102 1 76.19 130 GLU B N 1
ATOM 3223 C CA . GLU B 1 130 ? -9.609 2.508 -10.039 1 76.19 130 GLU B CA 1
ATOM 3224 C C . GLU B 1 130 ? -10.297 2.607 -11.398 1 76.19 130 GLU B C 1
ATOM 3226 O O . GLU B 1 130 ? -9.648 2.447 -12.438 1 76.19 130 GLU B O 1
ATOM 3231 N N . PRO B 1 131 ? -11.625 2.84 -11.234 1 77.06 131 PRO B N 1
ATOM 3232 C CA . PRO B 1 131 ? -12.586 3.115 -10.164 1 77.06 131 PRO B CA 1
ATOM 3233 C C . PRO B 1 131 ? -13.141 1.844 -9.523 1 77.06 131 PRO B C 1
ATOM 3235 O O . PRO B 1 131 ? -13.828 1.911 -8.5 1 77.06 131 PRO B O 1
ATOM 3238 N N . SER B 1 132 ? -12.875 0.64 -10.031 1 79.94 132 SER B N 1
ATOM 3239 C CA . SER B 1 132 ? -13.391 -0.625 -9.516 1 79.94 132 SER B CA 1
ATOM 3240 C C . SER B 1 132 ? -12.273 -1.486 -8.945 1 79.94 132 SER B C 1
ATOM 3242 O O . SER B 1 132 ? -11.82 -2.436 -9.594 1 79.94 132 SER B O 1
ATOM 3244 N N . PRO B 1 133 ? -11.969 -1.204 -7.684 1 87.25 133 PRO B N 1
ATOM 3245 C CA . PRO B 1 133 ? -10.844 -1.936 -7.094 1 87.25 133 PRO B CA 1
ATOM 3246 C C . PRO B 1 133 ? -11.094 -3.441 -7.02 1 87.25 133 PRO B C 1
ATOM 3248 O O . PRO B 1 133 ? -12.242 -3.873 -6.887 1 87.25 133 PRO B O 1
ATOM 3251 N N . GLY B 1 134 ? -10.094 -4.145 -7.145 1 92.12 134 GLY B N 1
ATOM 3252 C CA . GLY B 1 134 ? -10.125 -5.598 -7.152 1 92.12 134 GLY B CA 1
ATOM 3253 C C . GLY B 1 134 ? -9.016 -6.211 -7.984 1 92.12 134 GLY B C 1
ATOM 3254 O O . GLY B 1 134 ? -7.977 -5.582 -8.211 1 92.12 134 GLY B O 1
ATOM 3255 N N . PHE B 1 135 ? -9.203 -7.504 -8.258 1 95.88 135 PHE B N 1
ATOM 3256 C CA . PHE B 1 135 ? -8.188 -8.164 -9.07 1 95.88 135 PHE B CA 1
ATOM 3257 C C . PHE B 1 135 ? -8.812 -9.273 -9.914 1 95.88 135 PHE B C 1
ATOM 3259 O O . PHE B 1 135 ? -9.938 -9.695 -9.656 1 95.88 135 PHE B O 1
ATOM 3266 N N . GLU B 1 136 ? -8.164 -9.586 -10.953 1 97.12 136 GLU B N 1
ATOM 3267 C CA . GLU B 1 136 ? -8.57 -10.648 -11.867 1 97.12 136 GLU B CA 1
ATOM 3268 C C . GLU B 1 136 ? -7.508 -11.742 -11.945 1 97.12 136 GLU B C 1
ATOM 3270 O O . GLU B 1 136 ? -6.316 -11.453 -12.062 1 97.12 136 GLU B O 1
ATOM 3275 N N . LEU B 1 137 ? -7.969 -13 -11.781 1 98.31 137 LEU B N 1
ATOM 3276 C CA . LEU B 1 137 ? -7.105 -14.156 -12 1 98.31 137 LEU B CA 1
ATOM 3277 C C . LEU B 1 137 ? -7.254 -14.68 -13.43 1 98.31 137 LEU B C 1
ATOM 3279 O O . LEU B 1 137 ? -8.367 -14.797 -13.938 1 98.31 137 LEU B O 1
ATOM 3283 N N . GLU B 1 138 ? -6.152 -14.945 -14.008 1 98.44 138 GLU B N 1
ATOM 3284 C CA . GLU B 1 138 ? -6.148 -15.516 -15.344 1 98.44 138 GLU B CA 1
ATOM 3285 C C . GLU B 1 138 ? -5.391 -16.844 -15.383 1 98.44 138 GLU B C 1
ATOM 3287 O O . GLU B 1 138 ? -4.215 -16.891 -15.016 1 98.44 138 GLU B O 1
ATOM 3292 N N . PHE B 1 139 ? -6.082 -17.844 -15.797 1 98.69 139 PHE B N 1
ATOM 3293 C CA . PHE B 1 139 ? -5.508 -19.172 -15.977 1 98.69 139 PHE B CA 1
ATOM 3294 C C . PHE B 1 139 ? -5.309 -19.484 -17.453 1 98.69 139 PHE B C 1
ATOM 3296 O O . PHE B 1 139 ? -6.281 -19.609 -18.203 1 98.69 139 PHE B O 1
ATOM 3303 N N . GLU B 1 140 ? -4.105 -19.625 -17.875 1 98.44 140 GLU B N 1
ATOM 3304 C CA . GLU B 1 140 ? -3.787 -19.891 -19.281 1 98.44 140 GLU B CA 1
ATOM 3305 C C . GLU B 1 140 ? -3.535 -21.375 -19.516 1 98.44 140 GLU B C 1
ATOM 3307 O O . GLU B 1 140 ? -2.736 -21.984 -18.797 1 98.44 140 GLU B O 1
ATOM 3312 N N . PHE B 1 141 ? -4.199 -21.875 -20.5 1 97.81 141 PHE B N 1
ATOM 3313 C CA . PHE B 1 141 ? -4.074 -23.297 -20.844 1 97.81 141 PHE B CA 1
ATOM 3314 C C . PHE B 1 141 ? -3.533 -23.453 -22.266 1 97.81 141 PHE B C 1
ATOM 3316 O O . PHE B 1 141 ? -3.855 -22.672 -23.156 1 97.81 141 PHE B O 1
ATOM 3323 N N . GLU B 1 142 ? -2.715 -24.438 -22.438 1 95.69 142 GLU B N 1
ATOM 3324 C CA . GLU B 1 142 ? -2.398 -24.844 -23.797 1 95.69 142 GLU B CA 1
ATOM 3325 C C . GLU B 1 142 ? -3.586 -25.547 -24.438 1 95.69 142 GLU B C 1
ATOM 3327 O O . GLU B 1 142 ? -4.543 -25.938 -23.766 1 95.69 142 GLU B O 1
ATOM 3332 N N . ALA B 1 143 ? -3.49 -25.688 -25.766 1 96.12 143 ALA B N 1
ATOM 3333 C CA . ALA B 1 143 ? -4.547 -26.422 -26.453 1 96.12 143 ALA B CA 1
ATOM 3334 C C . ALA B 1 143 ? -4.781 -27.781 -25.812 1 96.12 143 ALA B C 1
ATOM 3336 O O . ALA B 1 143 ? -3.826 -28.484 -25.469 1 96.12 143 ALA B O 1
ATOM 3337 N N . ASN B 1 144 ? -6.055 -28.125 -25.641 1 95.69 144 ASN B N 1
ATOM 3338 C CA . ASN B 1 144 ? -6.375 -29.359 -24.922 1 95.69 144 ASN B CA 1
ATOM 3339 C C . ASN B 1 144 ? -7.688 -29.953 -25.422 1 95.69 144 ASN B C 1
ATOM 3341 O O . ASN B 1 144 ? -8.336 -29.406 -26.312 1 95.69 144 ASN B O 1
ATOM 3345 N N . GLU B 1 145 ? -8.055 -31.047 -24.891 1 95.69 145 GLU B N 1
ATOM 3346 C CA . GLU B 1 145 ? -9.203 -31.797 -25.391 1 95.69 145 GLU B CA 1
ATOM 3347 C C . GLU B 1 145 ? -10.453 -31.516 -24.562 1 95.69 145 GLU B C 1
ATOM 3349 O O . GLU B 1 145 ? -11.523 -32.062 -24.828 1 95.69 145 GLU B O 1
ATOM 3354 N N . PHE B 1 146 ? -10.391 -30.609 -23.688 1 96.69 146 PHE B N 1
ATOM 3355 C CA . PHE B 1 146 ? -11.5 -30.422 -22.75 1 96.69 146 PHE B CA 1
ATOM 3356 C C . PHE B 1 146 ? -12.328 -29.203 -23.141 1 96.69 146 PHE B C 1
ATOM 3358 O O . PHE B 1 146 ? -13.562 -29.25 -23.156 1 96.69 146 PHE B O 1
ATOM 3365 N N . PHE B 1 147 ? -11.727 -28.109 -23.453 1 97.75 147 PHE B N 1
ATOM 3366 C CA . PHE B 1 147 ? -12.422 -26.875 -23.797 1 97.75 147 PHE B CA 1
ATOM 3367 C C . PHE B 1 147 ? -11.609 -26.062 -24.797 1 97.75 147 PHE B C 1
ATOM 3369 O O . PHE B 1 147 ? -10.43 -26.328 -25.016 1 97.75 147 PHE B O 1
ATOM 3376 N N . SER B 1 148 ? -12.219 -25.047 -25.406 1 97.44 148 SER B N 1
ATOM 3377 C CA . SER B 1 148 ? -11.578 -24.281 -26.484 1 97.44 148 SER B CA 1
ATOM 3378 C C . SER B 1 148 ? -10.961 -23 -25.938 1 97.44 148 SER B C 1
ATOM 3380 O O . SER B 1 148 ? -10.164 -22.344 -26.641 1 97.44 148 SER B O 1
ATOM 3382 N N . ASP B 1 149 ? -11.297 -22.641 -24.734 1 97.44 149 ASP B N 1
ATOM 3383 C CA . ASP B 1 149 ? -10.781 -21.406 -24.156 1 97.44 149 ASP B CA 1
ATOM 3384 C C . ASP B 1 149 ? -9.281 -21.5 -23.906 1 97.44 149 ASP B C 1
ATOM 3386 O O . ASP B 1 149 ? -8.797 -22.5 -23.375 1 97.44 149 ASP B O 1
ATOM 3390 N N . SER B 1 150 ? -8.586 -20.484 -24.234 1 97.88 150 SER B N 1
ATOM 3391 C CA . SER B 1 150 ? -7.152 -20.469 -23.938 1 97.88 150 SER B CA 1
ATOM 3392 C C . SER B 1 150 ? -6.887 -19.859 -22.562 1 97.88 150 SER B C 1
ATOM 3394 O O . SER B 1 150 ? -5.867 -20.172 -21.938 1 97.88 150 SER B O 1
ATOM 3396 N N . VAL B 1 151 ? -7.777 -18.969 -22.156 1 98.31 151 VAL B N 1
ATOM 3397 C CA . VAL B 1 151 ? -7.629 -18.328 -20.859 1 98.31 151 VAL B CA 1
ATOM 3398 C C . VAL B 1 151 ? -8.969 -18.344 -20.125 1 98.31 151 VAL B C 1
ATOM 3400 O O . VAL B 1 151 ? -10 -17.953 -20.688 1 98.31 151 VAL B O 1
ATOM 3403 N N . LEU B 1 152 ? -8.992 -18.859 -18.906 1 98.31 152 LEU B N 1
ATOM 3404 C CA . LEU B 1 152 ? -10.141 -18.766 -18.016 1 98.31 152 LEU B CA 1
ATOM 3405 C C . LEU B 1 152 ? -9.922 -17.688 -16.953 1 98.31 152 LEU B C 1
ATOM 3407 O O . LEU B 1 152 ? -8.836 -17.594 -16.375 1 98.31 152 LEU B O 1
ATOM 3411 N N . LYS B 1 153 ? -10.93 -16.953 -16.688 1 97.88 153 LYS B N 1
ATOM 3412 C CA . LYS B 1 153 ? -10.758 -15.781 -15.836 1 97.88 153 LYS B CA 1
ATOM 3413 C C . LYS B 1 153 ? -11.727 -15.812 -14.656 1 97.88 153 LYS B C 1
ATOM 3415 O O . LYS B 1 153 ? -12.82 -16.375 -14.766 1 97.88 153 LYS B O 1
ATOM 3420 N N . LYS B 1 154 ? -11.312 -15.297 -13.586 1 97.5 154 LYS B N 1
ATOM 3421 C CA . LYS B 1 154 ? -12.102 -15.023 -12.391 1 97.5 154 LYS B CA 1
ATOM 3422 C C . LYS B 1 154 ? -11.805 -13.625 -11.852 1 97.5 154 LYS B C 1
ATOM 3424 O O . LYS B 1 154 ? -10.656 -13.312 -11.523 1 97.5 154 LYS B O 1
ATOM 3429 N N . ARG B 1 155 ? -12.805 -12.812 -11.812 1 96.06 155 ARG B N 1
ATOM 3430 C CA . ARG B 1 155 ? -12.633 -11.422 -11.398 1 96.06 155 ARG B CA 1
ATOM 3431 C C . ARG B 1 155 ? -13.305 -11.156 -10.055 1 96.06 155 ARG B C 1
ATOM 3433 O O . ARG B 1 155 ? -14.406 -11.641 -9.805 1 96.06 155 ARG B O 1
ATOM 3440 N N . TYR B 1 156 ? -12.68 -10.398 -9.164 1 95.81 156 TYR B N 1
ATOM 3441 C CA . TYR B 1 156 ? -13.211 -9.969 -7.879 1 95.81 156 TYR B CA 1
ATOM 3442 C C . TYR B 1 156 ? -13.227 -8.453 -7.77 1 95.81 156 TYR B C 1
ATOM 3444 O O . TYR B 1 156 ? -12.203 -7.797 -7.977 1 95.81 156 TYR B O 1
ATOM 3452 N N . LEU B 1 157 ? -14.328 -7.984 -7.461 1 92.5 157 LEU B N 1
ATOM 3453 C CA . LEU B 1 157 ? -14.453 -6.555 -7.191 1 92.5 157 LEU B CA 1
ATOM 3454 C C . LEU B 1 157 ? -14.578 -6.293 -5.695 1 92.5 157 LEU B C 1
ATOM 3456 O O . LEU B 1 157 ? -15.312 -6.992 -4.996 1 92.5 157 LEU B O 1
ATOM 3460 N N . THR B 1 158 ? -13.75 -5.359 -5.262 1 88.44 158 THR B N 1
ATOM 3461 C CA . THR B 1 158 ? -13.68 -5.129 -3.822 1 88.44 158 THR B CA 1
ATOM 3462 C C . THR B 1 158 ? -13.898 -3.654 -3.498 1 88.44 158 THR B C 1
ATOM 3464 O O . THR B 1 158 ? -13.688 -2.789 -4.348 1 88.44 158 THR B O 1
ATOM 3467 N N . SER B 1 159 ? -14.422 -3.455 -2.402 1 77.5 159 SER B N 1
ATOM 3468 C CA . SER B 1 159 ? -14.453 -2.158 -1.735 1 77.5 159 SER B CA 1
ATOM 3469 C C . SER B 1 159 ? -13.586 -2.164 -0.481 1 77.5 159 SER B C 1
ATOM 3471 O O . SER B 1 159 ? -13.984 -2.695 0.556 1 77.5 159 SER B O 1
ATOM 3473 N N . GLY B 1 160 ? -12.391 -1.702 -0.65 1 71 160 GLY B N 1
ATOM 3474 C CA . GLY B 1 160 ? -11.414 -1.941 0.401 1 71 160 GLY B CA 1
ATOM 3475 C C . GLY B 1 160 ? -10.961 -3.387 0.478 1 71 160 GLY B C 1
ATOM 3476 O O . GLY B 1 160 ? -10.508 -3.955 -0.52 1 71 160 GLY B O 1
ATOM 3477 N N . THR B 1 161 ? -11.211 -4.02 1.771 1 74.12 161 THR B N 1
ATOM 3478 C CA . THR B 1 161 ? -10.789 -5.406 1.948 1 74.12 161 THR B CA 1
ATOM 3479 C C . THR B 1 161 ? -11.961 -6.355 1.743 1 74.12 161 THR B C 1
ATOM 3481 O O . THR B 1 161 ? -11.789 -7.578 1.771 1 74.12 161 THR B O 1
ATOM 3484 N N . GLU B 1 162 ? -13.086 -5.77 1.403 1 79.56 162 GLU B N 1
ATOM 3485 C CA . GLU B 1 162 ? -14.273 -6.609 1.322 1 79.56 162 GLU B CA 1
ATOM 3486 C C . GLU B 1 162 ? -14.68 -6.855 -0.128 1 79.56 162 GLU B C 1
ATOM 3488 O O . GLU B 1 162 ? -14.672 -5.93 -0.945 1 79.56 162 GLU B O 1
ATOM 3493 N N . ILE B 1 163 ? -15.141 -8.008 -0.423 1 88.25 163 ILE B N 1
ATOM 3494 C CA . ILE B 1 163 ? -15.578 -8.406 -1.757 1 88.25 163 ILE B CA 1
ATOM 3495 C C . ILE B 1 163 ? -17.078 -8.109 -1.914 1 88.25 163 ILE B C 1
ATOM 3497 O O . ILE B 1 163 ? -17.859 -8.352 -0.996 1 88.25 163 ILE B O 1
ATOM 3501 N N . TYR B 1 164 ? -17.453 -7.508 -3.061 1 87.19 164 TYR B N 1
ATOM 3502 C CA . TYR B 1 164 ? -18.891 -7.336 -3.25 1 87.19 164 TYR B CA 1
ATOM 3503 C C . TYR B 1 164 ? -19.359 -8.031 -4.527 1 87.19 164 TYR B C 1
ATOM 3505 O O . TYR B 1 164 ? -20.562 -8.234 -4.727 1 87.19 164 TYR B O 1
ATOM 3513 N N . GLU B 1 165 ? -18.469 -8.445 -5.34 1 91.31 165 GLU B N 1
ATOM 3514 C CA . GLU B 1 165 ? -18.875 -9.148 -6.555 1 91.31 165 GLU B CA 1
ATOM 3515 C C . GLU B 1 165 ? -17.766 -10.062 -7.059 1 91.31 165 GLU B C 1
ATOM 3517 O O . GLU B 1 165 ? -16.578 -9.711 -6.984 1 91.31 165 GLU B O 1
ATOM 3522 N N . ALA B 1 166 ? -18.141 -11.211 -7.484 1 93.94 166 ALA B N 1
ATOM 3523 C CA . ALA B 1 166 ? -17.25 -12.156 -8.164 1 93.94 166 ALA B CA 1
ATOM 3524 C C . ALA B 1 166 ? -17.797 -12.523 -9.539 1 93.94 166 ALA B C 1
ATOM 3526 O O . ALA B 1 166 ? -18.984 -12.836 -9.688 1 93.94 166 ALA B O 1
ATOM 3527 N N . ILE B 1 167 ? -16.984 -12.445 -10.531 1 94.06 167 ILE B N 1
ATOM 3528 C CA . ILE B 1 167 ? -17.422 -12.688 -11.898 1 94.06 167 ILE B CA 1
ATOM 3529 C C . ILE B 1 167 ? -16.609 -13.828 -12.508 1 94.06 167 ILE B C 1
ATOM 3531 O O . ILE B 1 167 ? -15.383 -13.727 -12.633 1 94.06 167 ILE B O 1
ATOM 3535 N N . GLY B 1 168 ? -17.25 -14.883 -12.852 1 95.19 168 GLY B N 1
ATOM 3536 C CA . GLY B 1 168 ? -16.609 -16.016 -13.508 1 95.19 168 GLY B CA 1
ATOM 3537 C C . GLY B 1 168 ? -16.734 -15.961 -15.023 1 95.19 168 GLY B C 1
ATOM 3538 O O . GLY B 1 168 ? -17.016 -14.906 -15.594 1 95.19 168 GLY B O 1
ATOM 3539 N N . GLN B 1 169 ? -16.391 -17.031 -15.641 1 95.5 169 GLN B N 1
ATOM 3540 C CA . GLN B 1 169 ? -16.406 -17.156 -17.094 1 95.5 169 GLN B CA 1
ATOM 3541 C C . GLN B 1 169 ? -17 -18.5 -17.516 1 95.5 169 GLN B C 1
ATOM 3543 O O . GLN B 1 169 ? -16.703 -19.531 -16.922 1 95.5 169 GLN B O 1
ATOM 3548 N N . ASP B 1 170 ? -17.859 -18.406 -18.516 1 94.69 170 ASP B N 1
ATOM 3549 C CA . ASP B 1 170 ? -18.359 -19.656 -19.094 1 94.69 170 ASP B CA 1
ATOM 3550 C C . ASP B 1 170 ? -17.266 -20.391 -19.844 1 94.69 170 ASP B C 1
ATOM 3552 O O . ASP B 1 170 ? -16.547 -19.797 -20.641 1 94.69 170 ASP B O 1
ATOM 3556 N N . ILE B 1 171 ? -17.172 -21.641 -19.5 1 96.44 171 ILE B N 1
ATOM 3557 C CA . ILE B 1 171 ? -16.188 -22.469 -20.188 1 96.44 171 ILE B CA 1
ATOM 3558 C C . ILE B 1 171 ? -16.812 -23.094 -21.422 1 96.44 171 ILE B C 1
ATOM 3560 O O . ILE B 1 171 ? -17.922 -23.625 -21.359 1 96.44 171 ILE B O 1
ATOM 3564 N N . HIS B 1 172 ? -16.156 -23 -22.594 1 96.81 172 HIS B N 1
ATOM 3565 C CA . HIS B 1 172 ? -16.625 -23.609 -23.828 1 96.81 172 HIS B CA 1
ATOM 3566 C C . HIS B 1 172 ? -16.109 -25.031 -23.969 1 96.81 172 HIS B C 1
ATOM 3568 O O . HIS B 1 172 ? -15.156 -25.297 -24.703 1 96.81 172 HIS B O 1
ATOM 3574 N N . TRP B 1 173 ? -16.828 -25.891 -23.406 1 96.56 173 TRP B N 1
ATOM 3575 C CA . TRP B 1 173 ? -16.453 -27.297 -23.359 1 96.56 173 TRP B CA 1
ATOM 3576 C C . TRP B 1 173 ? -16.531 -27.953 -24.734 1 96.56 173 TRP B C 1
ATOM 3578 O O . TRP B 1 173 ? -17.469 -27.672 -25.484 1 96.56 173 TRP B O 1
ATOM 3588 N N . LYS B 1 174 ? -15.602 -28.797 -24.984 1 95.69 174 LYS B N 1
ATOM 3589 C CA . LYS B 1 174 ? -15.672 -29.594 -26.219 1 95.69 174 LYS B CA 1
ATOM 3590 C C . LYS B 1 174 ? -16.672 -30.734 -26.062 1 95.69 174 LYS B C 1
ATOM 3592 O O . LYS B 1 174 ? -17.141 -31.016 -24.969 1 95.69 174 LYS B O 1
ATOM 3597 N N . GLU B 1 175 ? -16.984 -31.391 -27.156 1 91.25 175 GLU B N 1
ATOM 3598 C CA . GLU B 1 175 ? -18.047 -32.375 -27.203 1 91.25 175 GLU B CA 1
ATOM 3599 C C . GLU B 1 175 ? -17.781 -33.531 -26.219 1 91.25 175 GLU B C 1
ATOM 3601 O O . GLU B 1 175 ? -16.719 -34.125 -26.234 1 91.25 175 GLU B O 1
ATOM 3606 N N . GLY B 1 176 ? -18.734 -33.719 -25.438 1 89.44 176 GLY B N 1
ATOM 3607 C CA . GLY B 1 176 ? -18.688 -34.844 -24.531 1 89.44 176 GLY B CA 1
ATOM 3608 C C . GLY B 1 176 ? -17.906 -34.562 -23.266 1 89.44 176 GLY B C 1
ATOM 3609 O O . GLY B 1 176 ? -17.766 -35.438 -22.406 1 89.44 176 GLY B O 1
ATOM 3610 N N . VAL B 1 177 ? -17.375 -33.375 -23.281 1 83.62 177 VAL B N 1
ATOM 3611 C CA . VAL B 1 177 ? -16.562 -33.031 -22.125 1 83.62 177 VAL B CA 1
ATOM 3612 C C . VAL B 1 177 ? -17.25 -31.938 -21.312 1 83.62 177 VAL B C 1
ATOM 3614 O O . VAL B 1 177 ? -18.016 -31.141 -21.859 1 83.62 177 VAL B O 1
ATOM 3617 N N . ASP B 1 178 ? -17.703 -32.125 -20.047 1 88.25 178 ASP B N 1
ATOM 3618 C CA . ASP B 1 178 ? -18.219 -31.141 -19.109 1 88.25 178 ASP B CA 1
ATOM 3619 C C . ASP B 1 178 ? -17.953 -31.562 -17.656 1 88.25 178 ASP B C 1
ATOM 3621 O O . ASP B 1 178 ? -18.797 -32.188 -17.031 1 88.25 178 ASP B O 1
ATOM 3625 N N . LEU B 1 179 ? -16.859 -31.047 -17.312 1 89.31 179 LEU B N 1
ATOM 3626 C CA . LEU B 1 179 ? -16.453 -31.469 -15.984 1 89.31 179 LEU B CA 1
ATOM 3627 C C . LEU B 1 179 ? -17.375 -30.875 -14.922 1 89.31 179 LEU B C 1
ATOM 3629 O O . LEU B 1 179 ? -17.672 -31.531 -13.914 1 89.31 179 LEU B O 1
ATOM 3633 N N . VAL B 1 180 ? -17.781 -29.641 -15.156 1 85.69 180 VAL B N 1
ATOM 3634 C CA . VAL B 1 180 ? -18.641 -28.953 -14.195 1 85.69 180 VAL B CA 1
ATOM 3635 C C . VAL B 1 180 ? -20.016 -29.594 -14.18 1 85.69 180 VAL B C 1
ATOM 3637 O O . VAL B 1 180 ? -20.625 -29.766 -13.109 1 85.69 180 VAL B O 1
ATOM 3640 N N . GLY B 1 181 ? -20.562 -29.938 -15.32 1 84.38 181 GLY B N 1
ATOM 3641 C CA . GLY B 1 181 ? -21.844 -30.625 -15.406 1 84.38 181 GLY B CA 1
ATOM 3642 C C . GLY B 1 181 ? -21.812 -32.031 -14.828 1 84.38 181 GLY B C 1
ATOM 3643 O O . GLY B 1 181 ? -22.812 -32.469 -14.25 1 84.38 181 GLY B O 1
ATOM 3644 N N . LYS B 1 1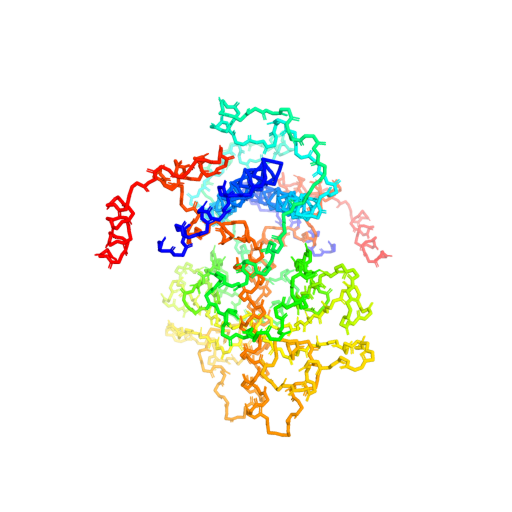82 ? -20.719 -32.625 -14.922 1 84.56 182 LYS B N 1
ATOM 3645 C CA . LYS B 1 182 ? -20.594 -34 -14.469 1 84.56 182 LYS B CA 1
ATOM 3646 C C . LYS B 1 182 ? -20.375 -34.062 -12.953 1 84.56 182 LYS B C 1
ATOM 3648 O O . LYS B 1 182 ? -20.781 -35.031 -12.305 1 84.56 182 LYS B O 1
ATOM 3653 N N . SER B 1 183 ? -19.766 -33 -12.453 1 83.19 183 SER B N 1
ATOM 3654 C CA . SER B 1 183 ? -19.5 -33 -11.016 1 83.19 183 SER B CA 1
ATOM 3655 C C . SER B 1 183 ? -19.594 -31.594 -10.445 1 83.19 183 SER B C 1
ATOM 3657 O O . SER B 1 183 ? -18.859 -30.703 -10.867 1 83.19 183 SER B O 1
ATOM 3659 N N . ALA B 1 184 ? -20.297 -31.453 -9.398 1 80.69 184 ALA B N 1
ATOM 3660 C CA . ALA B 1 184 ? -20.438 -30.172 -8.734 1 80.69 184 ALA B CA 1
ATOM 3661 C C . ALA B 1 184 ? -19.188 -29.812 -7.934 1 80.69 184 ALA B C 1
ATOM 3663 O O . ALA B 1 184 ? -18.969 -28.641 -7.598 1 80.69 184 ALA B O 1
ATOM 3664 N N . ASP B 1 185 ? -18.375 -30.844 -7.754 1 89.31 185 ASP B N 1
ATOM 3665 C CA . ASP B 1 185 ? -17.188 -30.641 -6.926 1 89.31 185 ASP B CA 1
ATOM 3666 C C . ASP B 1 185 ? -15.953 -30.375 -7.785 1 89.31 185 ASP B C 1
ATOM 3668 O O . ASP B 1 185 ? -14.836 -30.297 -7.27 1 89.31 185 ASP B O 1
ATOM 3672 N N . SER B 1 186 ? -16.172 -30.266 -9.07 1 93.94 186 SER B N 1
ATOM 3673 C CA . SER B 1 186 ? -15.055 -30 -9.977 1 93.94 186 SER B CA 1
ATOM 3674 C C . SER B 1 186 ? -14.383 -28.672 -9.648 1 93.94 186 SER B C 1
ATOM 3676 O O . SER B 1 186 ? -15.062 -27.688 -9.375 1 93.94 186 SER B O 1
ATOM 3678 N N . PHE B 1 187 ? -13.094 -28.656 -9.75 1 96.19 187 PHE B N 1
ATOM 3679 C CA . PHE B 1 187 ? -12.328 -27.422 -9.57 1 96.19 187 PHE B CA 1
ATOM 3680 C C . PHE B 1 187 ? -12.82 -26.344 -10.523 1 96.19 187 PHE B C 1
ATOM 3682 O O . PHE B 1 187 ? -12.828 -25.156 -10.18 1 96.19 187 PHE B O 1
ATOM 3689 N N . PHE B 1 188 ? -13.234 -26.703 -11.711 1 96.69 188 PHE B N 1
ATOM 3690 C CA . PHE B 1 188 ? -13.539 -25.75 -12.773 1 96.69 188 PHE B CA 1
ATOM 3691 C C . PHE B 1 188 ? -14.844 -25.016 -12.484 1 96.69 188 PHE B C 1
ATOM 3693 O O . PHE B 1 188 ? -15.172 -24.031 -13.148 1 96.69 188 PHE B O 1
ATOM 3700 N N . ASN B 1 189 ? -15.562 -25.438 -11.445 1 93.56 189 ASN B N 1
ATOM 3701 C CA . ASN B 1 189 ? -16.703 -24.656 -10.969 1 93.56 189 ASN B CA 1
ATOM 3702 C C . ASN B 1 189 ? -16.25 -23.312 -10.406 1 93.56 189 ASN B C 1
ATOM 3704 O O . ASN B 1 189 ? -17.078 -22.406 -10.227 1 93.56 189 ASN B O 1
ATOM 3708 N N . PHE B 1 190 ? -14.977 -23.25 -10.164 1 95 190 PHE B N 1
ATOM 3709 C CA . PHE B 1 190 ? -14.367 -22 -9.695 1 95 190 PHE B CA 1
ATOM 3710 C C . PHE B 1 190 ? -14.633 -20.859 -10.672 1 95 190 PHE B C 1
ATOM 3712 O O . PHE B 1 190 ? -14.781 -19.719 -10.258 1 95 190 PHE B O 1
ATOM 3719 N N . PHE B 1 191 ? -14.797 -21.172 -11.922 1 96.31 191 PHE B N 1
ATOM 3720 C CA . PHE B 1 191 ? -14.945 -20.156 -12.953 1 96.31 191 PHE B CA 1
ATOM 3721 C C . PHE B 1 191 ? -16.422 -19.938 -13.273 1 96.31 191 PHE B C 1
ATOM 3723 O O . PHE B 1 191 ? -16.766 -19 -13.992 1 96.31 191 PHE B O 1
ATOM 3730 N N . ASN B 1 192 ? -17.203 -20.766 -12.75 1 88.56 192 ASN B N 1
ATOM 3731 C CA . ASN B 1 192 ? -18.609 -20.75 -13.125 1 88.56 192 ASN B CA 1
ATOM 3732 C C . ASN B 1 192 ? -19.297 -19.469 -12.648 1 88.56 192 ASN B C 1
ATOM 3734 O O . ASN B 1 192 ? -19.406 -19.234 -11.445 1 88.56 192 ASN B O 1
ATOM 3738 N N . PRO B 1 193 ? -19.875 -18.703 -13.516 1 80.25 193 PRO B N 1
ATOM 3739 C CA . PRO B 1 193 ? -20.484 -17.438 -13.141 1 80.25 193 PRO B CA 1
ATOM 3740 C C . PRO B 1 193 ? -21.766 -17.609 -12.328 1 80.25 193 PRO B C 1
ATOM 3742 O O . PRO B 1 193 ? -22.188 -16.672 -11.641 1 80.25 193 PRO B O 1
ATOM 3745 N N . THR B 1 194 ? -22.344 -18.672 -12.383 1 73.75 194 THR B N 1
ATOM 3746 C CA . THR B 1 194 ? -23.641 -18.875 -11.742 1 73.75 194 THR B CA 1
ATOM 3747 C C . THR B 1 194 ? -23.469 -19.547 -10.383 1 73.75 194 THR B C 1
ATOM 3749 O O . THR B 1 194 ? -24.453 -19.906 -9.727 1 73.75 194 THR B O 1
ATOM 3752 N N . GLN B 1 195 ? -22.281 -19.609 -10.031 1 69.69 195 GLN B N 1
ATOM 3753 C CA . GLN B 1 195 ? -22 -20.344 -8.805 1 69.69 195 GLN B CA 1
ATOM 3754 C C . GLN B 1 195 ? -22.641 -19.688 -7.598 1 69.69 195 GLN B C 1
ATOM 3756 O O . GLN B 1 195 ? -22.922 -20.344 -6.594 1 69.69 195 GLN B O 1
ATOM 3761 N N . TYR B 1 196 ? -22.984 -18.469 -7.762 1 71.31 196 TYR B N 1
ATOM 3762 C CA . TYR B 1 196 ? -23.5 -17.734 -6.621 1 71.31 196 TYR B CA 1
ATOM 3763 C C . TYR B 1 196 ? -25 -17.469 -6.777 1 71.31 196 TYR B C 1
ATOM 3765 O O . TYR B 1 196 ? -25.578 -16.672 -6.035 1 71.31 196 TYR B O 1
ATOM 3773 N N . ALA B 1 197 ? -25.547 -18.219 -7.656 1 71.62 197 ALA B N 1
ATOM 3774 C CA . ALA B 1 197 ? -26.953 -17.969 -7.969 1 71.62 197 ALA B CA 1
ATOM 3775 C C . ALA B 1 197 ? -27.875 -18.562 -6.902 1 71.62 197 ALA B C 1
ATOM 3777 O O . ALA B 1 197 ? -28.172 -19.766 -6.926 1 71.62 197 ALA B O 1
ATOM 3778 N N . THR B 1 198 ? -27.828 -17.953 -5.742 1 74.31 198 THR B N 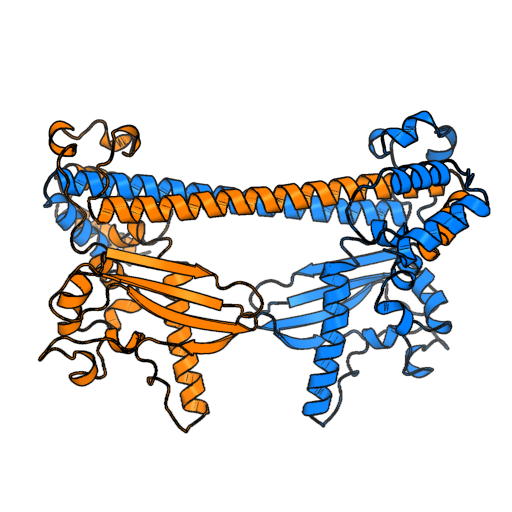1
ATOM 3779 C CA . THR B 1 198 ? -28.781 -18.344 -4.711 1 74.31 198 THR B CA 1
ATOM 3780 C C . THR B 1 198 ? -29.672 -17.156 -4.336 1 74.31 198 THR B C 1
ATOM 3782 O O . THR B 1 198 ? -29.25 -16 -4.398 1 74.31 198 THR B O 1
ATOM 3785 N N . SER B 1 199 ? -30.922 -17.453 -4.059 1 78.88 199 SER B N 1
ATOM 3786 C CA . SER B 1 199 ? -31.875 -16.422 -3.645 1 78.88 199 SER B CA 1
ATOM 3787 C C . SER B 1 199 ? -31.672 -16.047 -2.182 1 78.88 199 SER B C 1
ATOM 3789 O O . SER B 1 199 ? -32.125 -14.984 -1.746 1 78.88 199 SER B O 1
ATOM 3791 N N . ASP B 1 200 ? -30.969 -16.922 -1.414 1 88.44 200 ASP B N 1
ATOM 3792 C CA . ASP B 1 200 ? -30.688 -16.656 -0.004 1 88.44 200 ASP B CA 1
ATOM 3793 C C . ASP B 1 200 ? -29.484 -15.727 0.161 1 88.44 200 ASP B C 1
ATOM 3795 O O . ASP B 1 200 ? -28.344 -16.125 -0.081 1 88.44 200 ASP B O 1
ATOM 3799 N N . PRO B 1 201 ? -29.734 -14.617 0.614 1 86.5 201 PRO B N 1
ATOM 3800 C CA . PRO B 1 201 ? -28.672 -13.625 0.702 1 86.5 201 PRO B CA 1
ATOM 3801 C C . PRO B 1 201 ? -27.531 -14.055 1.638 1 86.5 201 PRO B C 1
ATOM 3803 O O . PRO B 1 201 ? -26.359 -13.781 1.363 1 86.5 201 PRO B O 1
ATOM 3806 N N . GLU B 1 202 ? -27.906 -14.656 2.711 1 87.88 202 GLU B N 1
ATOM 3807 C CA . GLU B 1 202 ? -26.891 -15.102 3.65 1 87.88 202 GLU B CA 1
ATOM 3808 C C . GLU B 1 202 ? -25.984 -16.156 3.023 1 87.88 202 GLU B C 1
ATOM 3810 O O . GLU B 1 202 ? -24.766 -16.125 3.203 1 87.88 202 GLU B O 1
ATOM 3815 N N . LYS B 1 203 ? -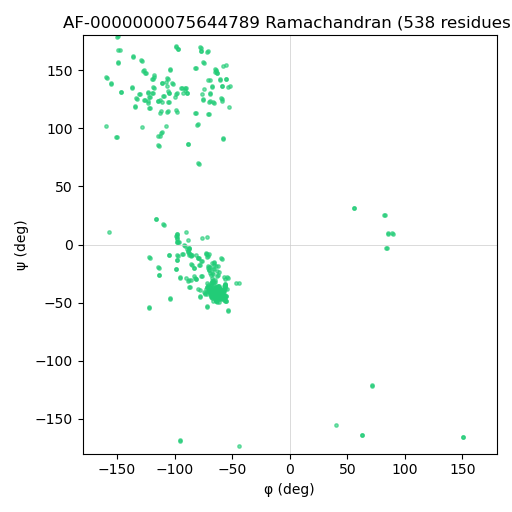26.578 -17.031 2.367 1 88.38 203 LYS B N 1
ATOM 3816 C CA . LYS B 1 203 ? -25.812 -18.062 1.692 1 88.38 203 LYS B CA 1
ATOM 3817 C C . LYS B 1 203 ? -24.953 -17.484 0.574 1 88.38 203 LYS B C 1
ATOM 3819 O O . LYS B 1 203 ? -23.812 -17.891 0.382 1 88.38 203 LYS B O 1
ATOM 3824 N N . HIS B 1 204 ? -25.562 -16.562 -0.104 1 89.44 204 HIS B N 1
ATOM 3825 C CA . HIS B 1 204 ? -24.828 -15.891 -1.172 1 89.44 204 HIS B CA 1
ATOM 3826 C C . HIS B 1 204 ? -23.562 -15.219 -0.638 1 89.44 204 HIS B C 1
ATOM 3828 O O . HIS B 1 204 ? -22.484 -15.414 -1.182 1 89.44 204 HIS B O 1
ATOM 3834 N N . GLU B 1 205 ? -23.75 -14.578 0.402 1 87.56 205 GLU B N 1
ATOM 3835 C CA . GLU B 1 205 ? -22.641 -13.852 1 1 87.56 205 GLU B CA 1
ATOM 3836 C C . GLU B 1 205 ? -21.562 -14.82 1.486 1 87.56 205 GLU B C 1
ATOM 3838 O O . GLU B 1 205 ? -20.359 -14.547 1.334 1 87.56 205 GLU B O 1
ATOM 3843 N N . PHE B 1 206 ? -21.984 -15.844 2.051 1 88.31 206 PHE B N 1
ATOM 3844 C CA . PHE B 1 206 ? -21.062 -16.844 2.572 1 88.31 206 PHE B CA 1
ATOM 3845 C C . PHE B 1 206 ? -20.25 -17.469 1.445 1 88.31 206 PHE B C 1
ATOM 3847 O O . PHE B 1 206 ? -19.016 -17.594 1.547 1 88.31 206 PHE B O 1
ATOM 3854 N N . GLN B 1 207 ? -20.906 -17.844 0.42 1 89.94 207 GLN B N 1
ATOM 3855 C CA . GLN B 1 207 ? -20.234 -18.453 -0.721 1 89.94 207 GLN B CA 1
ATOM 3856 C C . GLN B 1 207 ? -19.266 -17.484 -1.388 1 89.94 207 GLN B C 1
ATOM 3858 O O . GLN B 1 207 ? -18.172 -17.875 -1.792 1 89.94 207 GLN B O 1
ATOM 3863 N N . LEU B 1 208 ? -19.781 -16.297 -1.479 1 91.81 208 LEU B N 1
ATOM 3864 C CA . LEU B 1 208 ? -18.953 -15.25 -2.078 1 91.81 208 LEU B CA 1
ATOM 3865 C C . LEU B 1 208 ? -17.672 -15.047 -1.274 1 91.81 208 LEU B C 1
ATOM 3867 O O . LEU B 1 208 ? -16.578 -14.961 -1.847 1 91.81 208 LEU B O 1
ATOM 3871 N N . LYS B 1 209 ? -17.781 -15.023 -0.029 1 90.56 209 LYS B N 1
ATOM 3872 C CA . LYS B 1 209 ? -16.625 -14.812 0.846 1 90.56 209 LYS B CA 1
ATOM 3873 C C . LYS B 1 209 ? -15.664 -16 0.774 1 90.56 209 LYS B C 1
ATOM 3875 O O . LYS B 1 209 ? -14.445 -15.812 0.754 1 90.56 209 LYS B O 1
ATOM 3880 N N . LYS B 1 210 ? -16.219 -17.125 0.787 1 91.5 210 LYS B N 1
ATOM 3881 C CA . LYS B 1 210 ? -15.383 -18.312 0.694 1 91.5 210 LYS B CA 1
ATOM 3882 C C . LYS B 1 210 ? -14.625 -18.359 -0.629 1 91.5 210 LYS B C 1
ATOM 3884 O O . LYS B 1 210 ? -13.445 -18.703 -0.661 1 91.5 210 LYS B O 1
ATOM 3889 N N . ASP B 1 211 ? -15.328 -18.047 -1.646 1 94.12 211 ASP B N 1
ATOM 3890 C CA . ASP B 1 211 ? -14.703 -17.984 -2.967 1 94.12 211 ASP B CA 1
ATOM 3891 C C . ASP B 1 211 ? -13.586 -16.938 -2.994 1 94.12 211 ASP B C 1
ATOM 3893 O O . ASP B 1 211 ? -12.508 -17.203 -3.529 1 94.12 211 ASP B O 1
ATOM 3897 N N . PHE B 1 212 ? -13.883 -15.859 -2.396 1 94.62 212 PHE B N 1
ATOM 3898 C CA . PHE B 1 212 ? -12.922 -14.773 -2.334 1 94.62 212 PHE B CA 1
ATOM 3899 C C . PHE B 1 212 ? -11.68 -15.188 -1.553 1 94.62 212 PHE B C 1
ATOM 3901 O O . PHE B 1 212 ? -10.562 -14.773 -1.882 1 94.62 212 PHE B O 1
ATOM 3908 N N . GLU B 1 213 ? -11.82 -15.938 -0.553 1 93.88 213 GLU B N 1
ATOM 3909 C CA . GLU B 1 213 ? -10.688 -16.438 0.222 1 93.88 213 GLU B CA 1
ATOM 3910 C C . GLU B 1 213 ? -9.734 -17.25 -0.651 1 93.88 213 GLU B C 1
ATOM 3912 O O . GLU B 1 213 ? -8.516 -17.109 -0.542 1 93.88 213 GLU B O 1
ATOM 3917 N N . VAL B 1 214 ? -10.242 -18.078 -1.487 1 95.5 214 VAL B N 1
ATOM 3918 C CA . VAL B 1 214 ? -9.438 -18.875 -2.41 1 95.5 214 VAL B CA 1
ATOM 3919 C C . VAL B 1 214 ? -8.711 -17.953 -3.387 1 95.5 214 VAL B C 1
ATOM 3921 O O . VAL B 1 214 ? -7.52 -18.109 -3.641 1 95.5 214 VAL B O 1
ATOM 3924 N N . GLY B 1 215 ? -9.523 -17 -3.947 1 96.69 215 GLY B N 1
ATOM 3925 C CA . GLY B 1 215 ? -8.914 -16.031 -4.844 1 96.69 215 GLY B CA 1
ATOM 3926 C C . GLY B 1 215 ? -7.758 -15.281 -4.215 1 96.69 215 GLY B C 1
ATOM 3927 O O . GLY B 1 215 ? -6.695 -15.148 -4.824 1 96.69 215 GLY B O 1
ATOM 3928 N N . ARG B 1 216 ? -7.934 -14.859 -3.025 1 94.69 216 ARG B N 1
ATOM 3929 C CA . ARG B 1 216 ? -6.898 -14.133 -2.297 1 94.69 216 ARG B CA 1
ATOM 3930 C C . ARG B 1 216 ? -5.703 -15.031 -2.004 1 94.69 216 ARG B C 1
ATOM 3932 O O . ARG B 1 216 ? -4.555 -14.586 -2.068 1 94.69 216 ARG B O 1
ATOM 3939 N N . TYR B 1 217 ? -5.945 -16.203 -1.69 1 96.38 217 TYR B N 1
ATOM 3940 C CA . TYR B 1 217 ? -4.891 -17.188 -1.443 1 96.38 217 TYR B CA 1
ATOM 3941 C C . TYR B 1 217 ? -4.035 -17.391 -2.688 1 96.38 217 TYR B C 1
ATOM 3943 O O . TYR B 1 217 ? -2.803 -17.406 -2.604 1 96.38 217 TYR B O 1
ATOM 3951 N N . LEU B 1 218 ? -4.633 -17.5 -3.807 1 97.44 218 LEU B N 1
ATOM 3952 C CA . LEU B 1 218 ? -3.914 -17.625 -5.07 1 97.44 218 LEU B CA 1
ATOM 3953 C C . LEU B 1 218 ? -3.092 -16.359 -5.352 1 97.44 218 LEU B C 1
ATOM 3955 O O . LEU B 1 218 ? -1.898 -16.453 -5.645 1 97.44 218 LEU B O 1
ATOM 3959 N N . GLU B 1 219 ? -3.771 -15.258 -5.195 1 96.44 219 GLU B N 1
ATOM 3960 C CA . GLU B 1 219 ? -3.162 -13.969 -5.5 1 96.44 219 GLU B CA 1
ATOM 3961 C C . GLU B 1 219 ? -1.976 -13.688 -4.582 1 96.44 219 GLU B C 1
ATOM 3963 O O . GLU B 1 219 ? -0.904 -13.297 -5.047 1 96.44 219 GLU B O 1
ATOM 3968 N N . GLN B 1 220 ? -2.119 -13.953 -3.285 1 92.88 220 GLN B N 1
ATOM 3969 C CA . GLN B 1 220 ? -1.166 -13.438 -2.305 1 92.88 220 GLN B CA 1
ATOM 3970 C C . GLN B 1 220 ? -0.14 -14.508 -1.928 1 92.88 220 GLN B C 1
ATOM 3972 O O . GLN B 1 220 ? 0.96 -14.18 -1.473 1 92.88 220 GLN B O 1
ATOM 3977 N N . TRP B 1 221 ? -0.515 -15.711 -2.174 1 93.62 221 TRP B N 1
ATOM 3978 C CA . TRP B 1 221 ? 0.37 -16.75 -1.654 1 93.62 221 TRP B CA 1
ATOM 3979 C C . TRP B 1 221 ? 0.861 -17.656 -2.777 1 93.62 221 TRP B C 1
ATOM 3981 O O . TRP B 1 221 ? 2.068 -17.812 -2.971 1 93.62 221 TRP B O 1
ATOM 3991 N N . VAL B 1 222 ? 0.035 -18.203 -3.508 1 96.12 222 VAL B N 1
ATOM 3992 C CA . VAL B 1 222 ? 0.395 -19.266 -4.441 1 96.12 222 VAL B CA 1
ATOM 3993 C C . VAL B 1 222 ? 1.186 -18.672 -5.609 1 96.12 222 VAL B C 1
ATOM 3995 O O . VAL B 1 222 ? 2.289 -19.141 -5.914 1 96.12 222 VAL B O 1
ATOM 3998 N N . ILE B 1 223 ? 0.663 -17.672 -6.273 1 96.81 223 ILE B N 1
ATOM 3999 C CA . ILE B 1 223 ? 1.239 -17.156 -7.512 1 96.81 223 ILE B CA 1
ATOM 4000 C C . ILE B 1 223 ? 2.629 -16.578 -7.234 1 96.81 223 ILE B C 1
ATOM 4002 O O . ILE B 1 223 ? 3.6 -16.938 -7.902 1 96.81 223 ILE B O 1
ATOM 4006 N N . PRO B 1 224 ? 2.805 -15.805 -6.195 1 94.44 224 PRO B N 1
ATOM 4007 C CA . PRO B 1 224 ? 4.145 -15.258 -5.957 1 94.44 224 PRO B CA 1
ATOM 4008 C C . PRO B 1 224 ? 5.145 -16.328 -5.504 1 94.44 224 PRO B C 1
ATOM 4010 O O . PRO B 1 224 ? 6.352 -16.156 -5.691 1 94.44 224 PRO B O 1
ATOM 4013 N N . ARG B 1 225 ? 4.648 -17.422 -4.973 1 94.56 225 ARG B N 1
ATOM 4014 C CA . ARG B 1 225 ? 5.523 -18.438 -4.383 1 94.56 225 ARG B CA 1
ATOM 4015 C C . ARG B 1 225 ? 5.426 -19.75 -5.137 1 94.56 225 ARG B C 1
ATOM 4017 O O . ARG B 1 225 ? 5.742 -20.812 -4.59 1 94.56 225 ARG B O 1
ATOM 4024 N N . ALA B 1 226 ? 5.012 -19.672 -6.309 1 96.44 226 ALA B N 1
ATOM 4025 C CA . ALA B 1 226 ? 4.727 -20.875 -7.07 1 96.44 226 ALA B CA 1
ATOM 4026 C C . ALA B 1 226 ? 5.949 -21.797 -7.121 1 96.44 226 ALA B C 1
ATOM 4028 O O . ALA B 1 226 ? 5.844 -23 -6.863 1 96.44 226 ALA B O 1
ATOM 4029 N N . THR B 1 227 ? 7.125 -21.266 -7.445 1 95.69 227 THR B N 1
ATOM 4030 C CA . THR B 1 227 ? 8.336 -22.062 -7.562 1 95.69 227 THR B CA 1
ATOM 4031 C C . THR B 1 227 ? 8.703 -22.688 -6.219 1 95.69 227 THR B C 1
ATOM 4033 O O . THR B 1 227 ? 9.07 -23.859 -6.152 1 95.69 227 THR B O 1
ATOM 4036 N N . ALA B 1 228 ? 8.625 -21.906 -5.203 1 93.88 228 ALA B N 1
ATOM 4037 C CA . ALA B 1 228 ? 8.922 -22.438 -3.871 1 93.88 228 ALA B CA 1
ATOM 4038 C C . ALA B 1 228 ? 7.969 -23.562 -3.502 1 93.88 228 ALA B C 1
ATOM 4040 O O . ALA B 1 228 ? 8.398 -24.594 -2.986 1 93.88 228 ALA B O 1
ATOM 4041 N N . ILE B 1 229 ? 6.715 -23.344 -3.742 1 94.69 229 ILE B N 1
ATOM 4042 C CA . ILE B 1 229 ? 5.723 -24.375 -3.463 1 94.69 229 ILE B CA 1
ATOM 4043 C C . ILE B 1 229 ? 6.035 -25.625 -4.285 1 94.69 229 ILE B C 1
ATOM 4045 O O . ILE B 1 229 ? 6.004 -26.75 -3.762 1 94.69 229 ILE B O 1
ATOM 4049 N N . PHE B 1 230 ? 6.371 -25.453 -5.559 1 95.62 230 PHE B N 1
ATOM 4050 C CA . PHE B 1 230 ? 6.73 -26.547 -6.445 1 95.62 230 PHE B CA 1
ATOM 4051 C C . PHE B 1 230 ? 7.883 -27.359 -5.863 1 95.62 230 PHE B C 1
ATOM 4053 O O . PHE B 1 230 ? 7.902 -28.578 -5.98 1 95.62 230 PHE B O 1
ATOM 4060 N N . LEU B 1 231 ? 8.758 -26.688 -5.219 1 92.38 231 LEU B N 1
ATOM 4061 C CA . LEU B 1 231 ? 9.953 -27.328 -4.676 1 92.38 231 LEU B CA 1
ATOM 4062 C C . LEU B 1 231 ? 9.695 -27.859 -3.27 1 92.38 231 LEU B C 1
ATOM 4064 O O . LEU B 1 231 ? 10.578 -28.453 -2.654 1 92.38 231 LEU B O 1
ATOM 4068 N N . GLY B 1 232 ? 8.461 -27.562 -2.713 1 90.38 232 GLY B N 1
ATOM 4069 C CA . GLY B 1 232 ? 8.086 -28.031 -1.388 1 90.38 232 GLY B CA 1
ATOM 4070 C C . GLY B 1 232 ? 8.641 -27.172 -0.27 1 90.38 232 GLY B C 1
ATOM 4071 O O . GLY B 1 232 ? 8.875 -27.656 0.839 1 90.38 232 GLY B O 1
ATOM 4072 N N . ARG B 1 233 ? 8.883 -25.969 -0.583 1 86.19 233 ARG B N 1
ATOM 4073 C CA . ARG B 1 233 ? 9.391 -25.062 0.432 1 86.19 233 ARG B CA 1
ATOM 4074 C C . ARG B 1 233 ? 8.25 -24.344 1.143 1 86.19 233 ARG B C 1
ATOM 4076 O O . ARG B 1 233 ? 7.266 -23.953 0.51 1 86.19 233 ARG B O 1
ATOM 4083 N N . ASP B 1 234 ? 8.25 -24.281 2.492 1 72 234 ASP B N 1
ATOM 4084 C CA . ASP B 1 234 ? 7.195 -23.641 3.273 1 72 234 ASP B CA 1
ATOM 4085 C C . ASP B 1 234 ? 7.461 -22.141 3.441 1 72 234 ASP B C 1
ATOM 4087 O O . ASP B 1 234 ? 6.539 -21.375 3.689 1 72 234 ASP B O 1
ATOM 4091 N N . ASP B 1 235 ? 8.781 -21.922 3.578 1 66.38 235 ASP B N 1
ATOM 4092 C CA . ASP B 1 235 ? 9.117 -20.516 3.773 1 66.38 235 ASP B CA 1
ATOM 4093 C C . ASP B 1 235 ? 10.211 -20.062 2.805 1 66.38 235 ASP B C 1
ATOM 4095 O O . ASP B 1 235 ? 10.781 -20.891 2.088 1 66.38 235 ASP B O 1
ATOM 4099 N N . ASP B 1 236 ? 10.234 -18.734 2.629 1 68.44 236 ASP B N 1
ATOM 4100 C CA . ASP B 1 236 ? 11.219 -18.156 1.725 1 68.44 236 ASP B CA 1
ATOM 4101 C C . ASP B 1 236 ? 12.602 -18.125 2.365 1 68.44 236 ASP B C 1
ATOM 4103 O O . ASP B 1 236 ? 13.555 -17.609 1.778 1 68.44 236 ASP B O 1
ATOM 4107 N N . GLU B 1 237 ? 12.625 -18.766 3.604 1 68.06 237 GLU B N 1
ATOM 4108 C CA . GLU B 1 237 ? 13.922 -18.719 4.277 1 68.06 237 GLU B CA 1
ATOM 4109 C C . GLU B 1 237 ? 14.914 -19.688 3.627 1 68.06 237 GLU B C 1
ATOM 4111 O O . GLU B 1 237 ? 14.531 -20.781 3.188 1 68.06 237 GLU B O 1
ATOM 4116 N N . GLN B 1 238 ? 16.016 -19.172 3.439 1 72.88 238 GLN B N 1
ATOM 4117 C CA . GLN B 1 238 ? 17.109 -19.984 2.9 1 72.88 238 GLN B CA 1
ATOM 4118 C C . GLN B 1 238 ? 17.766 -20.828 3.992 1 72.88 238 GLN B C 1
ATOM 4120 O O . GLN B 1 238 ? 18.219 -20.297 5.004 1 72.88 238 GLN B O 1
ATOM 4125 N N . ASP B 1 239 ? 17.422 -22.078 3.986 1 77.75 239 ASP B N 1
ATOM 4126 C CA . ASP B 1 239 ? 18.094 -22.969 4.906 1 77.75 239 ASP B CA 1
ATOM 4127 C C . ASP B 1 239 ? 19.078 -23.875 4.168 1 77.75 239 ASP B C 1
ATOM 4129 O O . ASP B 1 239 ? 18.781 -24.391 3.092 1 77.75 239 ASP B O 1
ATOM 4133 N N . GLU B 1 240 ? 20.219 -24.031 4.723 1 78.69 240 GLU B N 1
ATOM 4134 C CA . GLU B 1 240 ? 21.359 -24.656 4.078 1 78.69 240 GLU B CA 1
ATOM 4135 C C . GLU B 1 240 ? 21.047 -26.109 3.701 1 78.69 240 GLU B C 1
ATOM 4137 O O . GLU B 1 240 ? 21.453 -26.578 2.637 1 78.69 240 GLU B O 1
ATOM 4142 N N . ILE B 1 241 ? 20.344 -26.797 4.512 1 78.31 241 ILE B N 1
ATOM 4143 C CA . ILE B 1 241 ? 20.047 -28.203 4.262 1 78.31 241 ILE B CA 1
ATOM 4144 C C . ILE B 1 241 ? 19.125 -28.344 3.062 1 78.31 241 ILE B C 1
ATOM 4146 O O . ILE B 1 241 ? 19.359 -29.156 2.168 1 78.31 241 ILE B O 1
ATOM 4150 N N . SER B 1 242 ? 18.062 -27.516 3.021 1 81.12 242 SER B N 1
ATOM 4151 C CA . SER B 1 242 ? 17.109 -27.516 1.905 1 81.12 242 SER B CA 1
ATOM 4152 C C . SER B 1 242 ? 17.797 -27.141 0.599 1 81.12 242 SER B C 1
ATOM 4154 O O . SER B 1 242 ? 17.531 -27.734 -0.448 1 81.12 242 SER B O 1
ATOM 4156 N N . ASP B 1 243 ? 18.719 -26.266 0.702 1 83.94 243 ASP B N 1
ATOM 4157 C CA . ASP B 1 243 ? 19.438 -25.812 -0.489 1 83.94 243 ASP B CA 1
ATOM 4158 C C . ASP B 1 243 ? 20.328 -26.922 -1.047 1 83.94 243 ASP B C 1
ATOM 4160 O O . ASP B 1 243 ? 20.406 -27.109 -2.264 1 83.94 243 ASP B O 1
ATOM 4164 N N . MET B 1 244 ? 20.875 -27.609 -0.124 1 81.06 244 MET B N 1
ATOM 4165 C CA . MET B 1 244 ? 21.75 -28.703 -0.534 1 81.06 244 MET B CA 1
ATOM 4166 C C . MET B 1 244 ? 20.953 -29.812 -1.202 1 81.06 244 MET B C 1
ATOM 4168 O O . MET B 1 244 ? 21.391 -30.359 -2.219 1 81.06 244 MET B O 1
ATOM 4172 N N . LEU B 1 245 ? 19.859 -30.172 -0.632 1 82.62 245 LEU B N 1
ATOM 4173 C CA . LEU B 1 245 ? 19.016 -31.219 -1.193 1 82.62 245 LEU B CA 1
ATOM 4174 C C . LEU B 1 245 ? 18.5 -30.812 -2.572 1 82.62 245 LEU B C 1
ATOM 4176 O O . LEU B 1 245 ? 18.438 -31.656 -3.479 1 82.62 245 LEU B O 1
ATOM 4180 N N . GLU B 1 246 ? 18.156 -29.625 -2.748 1 87.19 246 GLU B N 1
ATOM 4181 C CA . GLU B 1 246 ? 17.688 -29.125 -4.031 1 87.19 246 GLU B CA 1
ATOM 4182 C C . GLU B 1 246 ? 18.766 -29.188 -5.094 1 87.19 246 GLU B C 1
ATOM 4184 O O . GLU B 1 246 ? 18.531 -29.625 -6.215 1 87.19 246 GLU B O 1
ATOM 4189 N N . ASP B 1 247 ? 19.906 -28.797 -4.68 1 83.88 247 ASP B N 1
ATOM 4190 C CA . ASP B 1 247 ? 21.031 -28.828 -5.621 1 83.88 247 ASP B CA 1
ATOM 4191 C C . ASP B 1 247 ? 21.312 -30.25 -6.086 1 83.88 247 ASP B C 1
ATOM 4193 O O . ASP B 1 247 ? 21.609 -30.484 -7.262 1 83.88 247 ASP B O 1
ATOM 4197 N N . GLU B 1 248 ? 21.234 -31.125 -5.207 1 83.44 248 GLU B N 1
ATOM 4198 C CA . GLU B 1 248 ? 21.453 -32.531 -5.555 1 83.44 248 GLU B CA 1
ATOM 4199 C C . GLU B 1 248 ? 20.391 -33.031 -6.523 1 83.44 248 GLU B C 1
ATOM 4201 O O . GLU B 1 248 ? 20.688 -33.719 -7.488 1 83.44 248 GLU B O 1
ATOM 4206 N N . ALA B 1 249 ? 19.188 -32.656 -6.227 1 86.75 249 ALA B N 1
ATOM 4207 C CA . ALA B 1 249 ? 18.094 -33.062 -7.098 1 86.75 249 ALA B CA 1
ATOM 4208 C C . ALA B 1 249 ? 18.266 -32.5 -8.508 1 86.75 249 ALA B C 1
ATOM 4210 O O . ALA B 1 249 ? 18.016 -33.188 -9.492 1 86.75 249 ALA B O 1
ATOM 4211 N N . PHE B 1 250 ? 18.734 -31.328 -8.594 1 87.25 250 PHE B N 1
ATOM 4212 C CA . PHE B 1 250 ? 18.922 -30.688 -9.883 1 87.25 250 PHE B CA 1
ATOM 4213 C C . PHE B 1 250 ? 19.984 -31.391 -10.695 1 87.25 250 PHE B C 1
ATOM 4215 O O . PHE B 1 250 ? 20.031 -31.281 -11.922 1 87.25 250 PHE B O 1
ATOM 4222 N N . CYS B 1 251 ? 20.844 -32.125 -10.016 1 83.56 251 CYS B N 1
ATOM 4223 C CA . CYS B 1 251 ? 21.922 -32.844 -10.688 1 83.56 251 CYS B CA 1
ATOM 4224 C C . CYS B 1 251 ? 21.531 -34.312 -10.953 1 83.56 251 CYS B C 1
ATOM 4226 O O . CYS B 1 251 ? 22.359 -35.094 -11.406 1 83.56 251 CYS B O 1
ATOM 4228 N N . GLY B 1 252 ? 20.344 -34.625 -10.594 1 82.12 252 GLY B N 1
ATOM 4229 C CA . GLY B 1 252 ? 19.828 -35.938 -10.906 1 82.12 252 GLY B CA 1
ATOM 4230 C C . GLY B 1 252 ? 20.203 -37 -9.875 1 82.12 252 GLY B C 1
ATOM 4231 O O . GLY B 1 252 ? 20.234 -38.188 -10.18 1 82.12 252 GLY B O 1
ATOM 4232 N N . VAL B 1 253 ? 20.734 -36.5 -8.812 1 78.25 253 VAL B N 1
ATOM 4233 C CA . VAL B 1 253 ? 21.156 -37.438 -7.766 1 78.25 253 VAL B CA 1
ATOM 4234 C C . VAL B 1 253 ? 20.266 -37.25 -6.535 1 78.25 253 VAL B C 1
ATOM 4236 O O . VAL B 1 253 ? 19.859 -36.125 -6.223 1 78.25 253 VAL B O 1
ATOM 4239 N N . TYR B 1 254 ? 19.594 -38.219 -6 1 69.75 254 TYR B N 1
ATOM 4240 C CA . TYR B 1 254 ? 18.953 -38.125 -4.691 1 69.75 254 TYR B CA 1
ATOM 4241 C C . TYR B 1 254 ? 19.625 -39.062 -3.689 1 69.75 254 TYR B C 1
ATOM 4243 O O . TYR B 1 254 ? 19.531 -40.281 -3.822 1 69.75 254 TYR B O 1
ATOM 4251 N N . SER B 1 255 ? 20.625 -38.5 -2.938 1 63.88 255 SER B N 1
ATOM 4252 C CA . SER B 1 255 ? 21.531 -39.312 -2.109 1 63.88 255 SER B CA 1
ATOM 4253 C C . SER B 1 255 ? 20.938 -39.531 -0.719 1 63.88 255 SER B C 1
ATOM 4255 O O . SER B 1 255 ? 21.562 -40.156 0.129 1 63.88 255 SER B O 1
ATOM 4257 N N . LEU B 1 256 ? 19.812 -38.969 -0.404 1 63.44 256 LEU B N 1
ATOM 4258 C CA . LEU B 1 256 ? 19.453 -39.125 1.002 1 63.44 256 LEU B CA 1
ATOM 4259 C C . LEU B 1 256 ? 19.062 -40.562 1.29 1 63.44 256 LEU B C 1
ATOM 4261 O O . LEU B 1 256 ? 18.188 -41.125 0.609 1 63.44 256 LEU B O 1
ATOM 4265 N N . ASP B 1 257 ? 19.906 -41.219 2.084 1 60.81 257 ASP B N 1
ATOM 4266 C CA . ASP B 1 257 ? 19.531 -42.562 2.516 1 60.81 257 ASP B CA 1
ATOM 4267 C C . ASP B 1 257 ? 18.297 -42.531 3.4 1 60.81 257 ASP B C 1
ATOM 4269 O O . ASP B 1 257 ? 17.875 -41.469 3.865 1 60.81 257 ASP B O 1
ATOM 4273 N N . ALA B 1 258 ? 17.531 -43.656 3.355 1 60.44 258 ALA B N 1
ATOM 4274 C CA . ALA B 1 258 ? 16.234 -43.812 4.023 1 60.44 258 ALA B CA 1
ATOM 4275 C C . ALA B 1 258 ? 16.297 -43.312 5.461 1 60.44 258 ALA B C 1
ATOM 4277 O O . ALA B 1 258 ? 15.344 -42.688 5.949 1 60.44 258 ALA B O 1
ATOM 4278 N N . GLU B 1 259 ? 17.438 -43.5 5.988 1 59.28 259 GLU B N 1
ATOM 4279 C CA . GLU B 1 259 ? 17.578 -43.125 7.395 1 59.28 259 GLU B CA 1
ATOM 4280 C C . GLU B 1 259 ? 17.594 -41.594 7.559 1 59.28 259 GLU B C 1
ATOM 4282 O O . GLU B 1 259 ? 16.953 -41.062 8.469 1 59.28 259 GLU B O 1
ATOM 4287 N N . THR B 1 260 ? 18.234 -40.875 6.793 1 61.16 260 THR B N 1
ATOM 4288 C CA . THR B 1 260 ? 18.328 -39.438 6.867 1 61.16 260 THR B CA 1
ATOM 4289 C C . THR B 1 260 ? 17 -38.781 6.48 1 61.16 260 THR B C 1
ATOM 4291 O O . THR B 1 260 ? 16.594 -37.781 7.09 1 61.16 260 THR B O 1
ATOM 4294 N N . GLU B 1 261 ? 16.406 -39.375 5.566 1 62.94 261 GLU B N 1
ATOM 4295 C CA . GLU B 1 261 ? 15.078 -38.906 5.168 1 62.94 261 GLU B CA 1
ATOM 4296 C C . GLU B 1 261 ? 14.102 -38.969 6.34 1 62.94 261 GLU B C 1
ATOM 4298 O O . GLU B 1 261 ? 13.328 -38.031 6.551 1 62.94 261 GLU B O 1
ATOM 4303 N N . ALA B 1 262 ? 14.234 -40.156 6.965 1 60.97 262 ALA B N 1
ATOM 4304 C CA . ALA B 1 262 ? 13.367 -40.344 8.117 1 60.97 262 ALA B CA 1
ATOM 4305 C C . ALA B 1 262 ? 13.648 -39.312 9.211 1 60.97 262 ALA B C 1
ATOM 4307 O O . ALA B 1 262 ? 12.727 -38.812 9.852 1 60.97 262 ALA B O 1
ATOM 4308 N N . LEU B 1 263 ? 14.828 -38.938 9.391 1 57.84 263 LEU B N 1
ATOM 4309 C CA . LEU B 1 263 ? 15.219 -37.969 10.406 1 57.84 263 LEU B CA 1
ATOM 4310 C C . LEU B 1 263 ? 14.734 -36.562 10.055 1 57.84 263 LEU B C 1
ATOM 4312 O O . LEU B 1 263 ? 14.305 -35.812 10.93 1 57.84 263 LEU B O 1
ATOM 4316 N N . LEU B 1 264 ? 14.812 -36.25 8.867 1 60.94 264 LEU B N 1
ATOM 4317 C CA . LEU B 1 264 ? 14.43 -34.938 8.414 1 60.94 264 LEU B CA 1
ATOM 4318 C C . LEU B 1 264 ? 12.922 -34.75 8.477 1 60.94 264 LEU B C 1
ATOM 4320 O O . LEU B 1 264 ? 12.438 -33.656 8.836 1 60.94 264 LEU B O 1
ATOM 4324 N N . VAL B 1 265 ? 12.258 -35.844 8.117 1 60.59 265 VAL B N 1
ATOM 4325 C CA . VAL B 1 265 ? 10.805 -35.781 8.18 1 60.59 265 VAL B CA 1
ATOM 4326 C C . VAL B 1 265 ? 10.352 -35.688 9.633 1 60.59 265 VAL B C 1
ATOM 4328 O O . VAL B 1 265 ? 9.398 -34.969 9.953 1 60.59 265 VAL B O 1
ATOM 4331 N N . ASN B 1 266 ? 10.977 -36.406 10.469 1 55.34 266 ASN B N 1
ATOM 4332 C CA . ASN B 1 266 ? 10.617 -36.438 11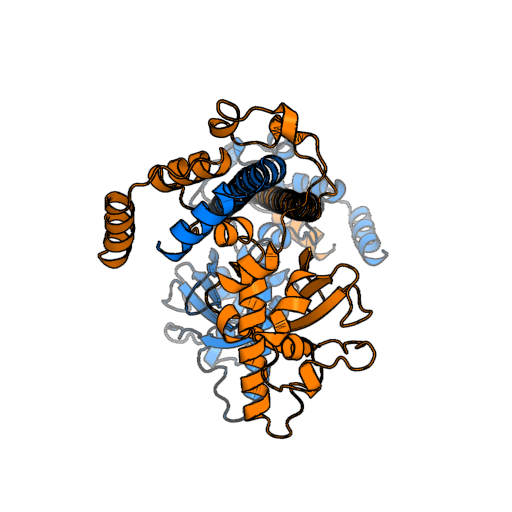.883 1 55.34 266 ASN B CA 1
ATOM 4333 C C . ASN B 1 266 ? 11 -35.125 12.57 1 55.34 266 ASN B C 1
ATOM 4335 O O . ASN B 1 266 ? 10.359 -34.719 13.539 1 55.34 266 ASN B O 1
ATOM 4339 N N . SER B 1 267 ? 12.055 -34.531 12.195 1 52.81 267 SER B N 1
ATOM 4340 C CA . SER B 1 267 ? 12.445 -33.25 12.82 1 52.81 267 SER B CA 1
ATOM 4341 C C . SER B 1 267 ? 11.469 -32.156 12.469 1 52.81 267 SER B C 1
ATOM 4343 O O . SER B 1 267 ? 11.289 -31.203 13.25 1 52.81 267 SER B O 1
ATOM 4345 N N . GLU B 1 268 ? 11.023 -32.062 11.359 1 50.38 268 GLU B N 1
ATOM 4346 C CA . GLU B 1 268 ? 9.992 -31.094 11.031 1 50.38 268 GLU B CA 1
ATOM 4347 C C . GLU B 1 268 ? 8.688 -31.391 11.766 1 50.38 268 GLU B C 1
ATOM 4349 O O . GLU B 1 268 ? 7.941 -30.484 12.109 1 50.38 268 GLU B O 1
ATOM 4354 N N . LEU B 1 269 ? 8.336 -32.656 11.953 1 45.06 269 LEU B N 1
ATOM 4355 C CA . LEU B 1 269 ? 7.176 -33.031 12.758 1 45.06 269 LEU B CA 1
ATOM 4356 C C . LEU B 1 269 ? 7.418 -32.719 14.234 1 45.06 269 LEU B C 1
ATOM 4358 O O . LEU B 1 269 ? 6.473 -32.531 14.992 1 45.06 269 LEU B O 1
ATOM 4362 N N . GLY B 1 270 ? 8.609 -32.812 14.742 1 41.47 270 GLY B N 1
ATOM 4363 C CA . GLY B 1 270 ? 8.852 -32.625 16.172 1 41.47 270 GLY B CA 1
ATOM 4364 C C . GLY B 1 270 ? 8.945 -31.156 16.562 1 41.47 270 GLY B C 1
ATOM 4365 O O . GLY B 1 270 ? 9.109 -30.844 17.75 1 41.47 270 GLY B O 1
ATOM 4366 N N . GLU B 1 271 ? 9.383 -30.25 15.695 1 36.28 271 GLU B N 1
ATOM 4367 C CA . GLU B 1 271 ? 9.32 -28.891 16.219 1 36.28 271 GLU B CA 1
ATOM 4368 C C . GLU B 1 271 ? 7.922 -28.297 16.062 1 36.28 271 GLU B C 1
ATOM 4370 O O . GLU B 1 271 ? 7.219 -28.609 15.094 1 36.28 271 GLU B O 1
#

Sequence (542 aa):
MESKITQLKRIASLPANIRTNVAALRKLHLDMVDNDRRKNELELDLRRLYEDSCEKRRQIVTGSYVPKLADLPEGYLGMVDHSASEQPGGVPEFWLSVFRMSDLLPGMIRKEDEDALRKLVDVRVLDLGEPSPGFELEFEFEANEFFSDSVLKKRYLTSGTEIYEAIGQDIHWKEGVDLVGKSADSFFNFFNPTQYATSDPEKHEFQLKKDFEVGRYLEQWVIPRATAIFLGRDDDEQDEISDMLEDEAFCGVYSLDAETEALLVNSELGEMESKITQLKRIASLPANIRTNVAALRKLHLDMVDNDRRKNELELDLRRLYEDSCEKRRQIVTGSYVPKLADLPEGYLGMVDHSASEQPGGVPEFWLSVFRMSDLLPGMIRKEDEDALRKLVDVRVLDLGEPSPGFELEFEFEANEFFSDSVLKKRYLTSGTEIYEAIGQDIHWKEGVDLVGKSADSFFNFFNPTQYATSDPEKHEFQLKKDFEVGRYLEQWVIPRATAIFLGRDDDEQDEISDMLEDEAFCGVYSLDAETEALLVNSELGE

Secondary structure (DSSP, 8-state):
-HHHHHHHHHHHHS-HHHHHHHHHHHHHHHHHHHHHHHHHHHHHHHHHHHHHHHHHHHHHHHTSS---GGGS-HHHHTTS-GGGGGS----TTHHHHHHHHSSSGGGG--HHHHHHHTTEEEEEEEE--SSS-EEEEEEEE-S-SSBS-SEEEEEEEEETTEEEEEE-----BPTT--HHHH-TT-GGGGG-GGGG--S-HHHHHHHHHHHHHHHHHIIIIITTTHHHHHTT-SSS---HHHHHHHHHHHTT-----HHHHHHHHHHHHH-/-HHHHHHHHHHHHS-HHHHHHHHHHHHHHHHHHHHHHHHHHHHHHHHHHHHHHHHHHHHHHHTSS---GGGS-HHHHTTS-GGGGGS----TTHHHHHHHHSSSGGGG--HHHHHHHTTEEEEEEEE--SSS-EEEEEEEE-S-SSBS-SEEEEEEEEETTEEEEEE-----BPTT--HHHH-TT-GGGGG-GGGG--S-HHHHHHHHHHHHHHHHHIIIIITTTHHHHHTT-SSS---HHHHHHHHHHHTT-----HHHHHHHHHHHHH-

Foldseek 3Di:
DVVVVVVVVVLVPDDPVVVVVVVVVVVVVVVVVVVVVVVVVVVVVVVVVLVVVQVVLLCQQQQVDQDDPVRDDPLQNVQAPCPVSPDRDHNFLLVVLLQCLDDPRVQLADPVQSQQSRQFRHWDKAAPDPPFGWIKIWTAGDDDQFFDDRIWMKTFTDDPPHTDDIAADDTGTDPPHDPCVVDVSHNNCLRPRCVLVDPDPVSSRVVRVVSVVVVCCCHPPCSSCSVCSSLVHPDPDDDPVSVVQVSCVVSVHRPDDPVNVVVVVVVVVVD/DVVVVVVVVVLVPDDPVVVVVVVVVVVVVVVVVVVVVVVVVVVVVVVVVLVVVQVVLLCQQQQVDQDDPVRDDPLQNVQAPCPVSPDRDHNFLLVVLLQCLDDPRVQLADPVQSQQSRQFRHWDKAAPDPPFGWIKIWTAGDDDQFFDDRIWMKTFTDDPPHTDDIAADDTGTDPPHDPCVVDVSHSNCLRPRCVLVDPDPVSSRVVRVVSVVVVCCCHPPCSSCSVCSSLVHPDPDDDPVSVVQVSCVVSVHRPDDPVNVVVVVVVVVVD

InterPro domains:
  IPR002164 Nucleosome assembly protein [PF00956] (36-181)
  IPR002164 Nucleosome assembly protein [PF00956] (183-232)
  IPR002164 Nucleosome assembly protein [PTHR11875] (7-237)
  IPR037231 NAP-like superfamily [SSF143113] (9-240)